Protein AF-0000000076746694 (afdb_homodimer)

Structure (mmCIF, N/CA/C/O backbone):
data_AF-0000000076746694-model_v1
#
loop_
_entity.id
_entity.type
_entity.pdbx_description
1 polymer 'MerR family transcriptional regulator'
#
loop_
_atom_site.group_PDB
_atom_site.id
_atom_site.type_symbol
_atom_site.label_atom_id
_atom_site.label_alt_id
_atom_site.label_comp_id
_atom_site.label_asym_id
_atom_site.label_entity_id
_atom_site.label_seq_id
_atom_site.pdbx_PDB_ins_code
_atom_site.Cartn_x
_atom_site.Cartn_y
_atom_site.Cartn_z
_atom_site.occupancy
_atom_site.B_iso_or_equiv
_atom_site.auth_seq_id
_atom_site.auth_comp_id
_atom_site.auth_asym_id
_atom_site.auth_atom_id
_atom_site.pdbx_PDB_model_num
ATOM 1 N N . MET A 1 1 ? -20.297 17.656 33.406 1 79 1 MET A N 1
ATOM 2 C CA . MET A 1 1 ? -19.766 18.172 32.156 1 79 1 MET A CA 1
ATOM 3 C C . MET A 1 1 ? -19.766 17.078 31.062 1 79 1 MET A C 1
ATOM 5 O O . MET A 1 1 ? -19.578 15.906 31.359 1 79 1 MET A O 1
ATOM 9 N N . LYS A 1 2 ? -20.109 17.453 29.844 1 90.75 2 LYS A N 1
ATOM 10 C CA . LYS A 1 2 ? -20.172 16.5 28.734 1 90.75 2 LYS A CA 1
ATOM 11 C C . LYS A 1 2 ? -18.812 15.898 28.469 1 90.75 2 LYS A C 1
ATOM 13 O O . LYS A 1 2 ? -17.797 16.594 28.5 1 90.75 2 LYS A O 1
ATOM 18 N N . LYS A 1 3 ? -18.703 14.523 28.484 1 94.5 3 LYS A N 1
ATOM 19 C CA . LYS A 1 3 ? -17.484 13.805 28.156 1 94.5 3 LYS A CA 1
ATOM 20 C C . LYS A 1 3 ? -17.578 13.156 26.781 1 94.5 3 LYS A C 1
ATOM 22 O O . LYS A 1 3 ? -18.656 12.781 26.328 1 94.5 3 LYS A O 1
ATOM 27 N N . TYR A 1 4 ? -16.484 13.148 26.125 1 95.38 4 TYR A N 1
ATOM 28 C CA . TYR A 1 4 ? -16.406 12.648 24.75 1 95.38 4 TYR A CA 1
ATOM 29 C C . TYR A 1 4 ? -15.438 11.484 24.641 1 95.38 4 TYR A C 1
ATOM 31 O O . TYR A 1 4 ? -14.367 11.5 25.25 1 95.38 4 TYR A O 1
ATOM 39 N N . ALA A 1 5 ? -15.859 10.492 23.875 1 93.94 5 ALA A N 1
ATOM 40 C CA . ALA A 1 5 ? -14.93 9.422 23.516 1 93.94 5 ALA A CA 1
ATOM 41 C C . ALA A 1 5 ? -13.93 9.891 22.469 1 93.94 5 ALA A C 1
ATOM 43 O O . ALA A 1 5 ? -14.133 10.922 21.828 1 93.94 5 ALA A O 1
ATOM 44 N N . ILE A 1 6 ? -12.852 9.148 22.297 1 92.56 6 ILE A N 1
ATOM 45 C CA . ILE A 1 6 ? -11.75 9.57 21.438 1 92.56 6 ILE A CA 1
ATOM 46 C C . ILE A 1 6 ? -12.242 9.711 20 1 92.56 6 ILE A C 1
ATOM 48 O O . ILE A 1 6 ? -11.797 10.602 19.281 1 92.56 6 ILE A O 1
ATOM 52 N N . ARG A 1 7 ? -13.133 8.922 19.578 1 88.38 7 ARG A N 1
ATOM 53 C CA . ARG A 1 7 ? -13.641 9 18.219 1 88.38 7 ARG A CA 1
ATOM 54 C C . ARG A 1 7 ? -14.438 10.281 18 1 88.38 7 ARG A C 1
ATOM 56 O O . ARG A 1 7 ? -14.344 10.906 16.938 1 88.38 7 ARG A O 1
ATOM 63 N N . GLU A 1 8 ? -15.172 10.602 19 1 89.88 8 GLU A N 1
ATOM 64 C CA . GLU A 1 8 ? -15.945 11.836 18.938 1 89.88 8 GLU A CA 1
ATOM 65 C C . GLU A 1 8 ? -15.023 13.055 18.891 1 89.88 8 GLU A C 1
ATOM 67 O O . GLU A 1 8 ? -15.258 13.992 18.125 1 89.88 8 GLU A O 1
ATOM 72 N N . ILE A 1 9 ? -14 13 19.703 1 92 9 ILE A N 1
ATOM 73 C CA . ILE A 1 9 ? -13.023 14.086 19.75 1 92 9 ILE A CA 1
ATOM 74 C C . ILE A 1 9 ? -12.344 14.227 18.391 1 92 9 ILE A C 1
ATOM 76 O O . ILE A 1 9 ? -12.102 15.344 17.922 1 92 9 ILE A O 1
ATOM 80 N N . SER A 1 10 ? -12.039 13.125 17.812 1 90.25 10 SER A N 1
ATOM 81 C CA . SER A 1 10 ? -11.398 13.109 16.5 1 90.25 10 SER A CA 1
ATOM 82 C C . SER A 1 10 ? -12.289 13.766 15.453 1 90.25 10 SER A C 1
ATOM 84 O O . SER A 1 10 ? -11.812 14.586 14.664 1 90.25 10 SER A O 1
ATOM 86 N N . GLU A 1 11 ? -13.508 13.469 15.484 1 84.06 11 GLU A N 1
ATOM 87 C CA . GLU A 1 11 ? -14.461 14.023 14.531 1 84.06 11 GLU A CA 1
ATOM 88 C C . GLU A 1 11 ? -14.625 15.531 14.727 1 84.06 11 GLU A C 1
ATOM 90 O O . GLU A 1 11 ? -14.727 16.281 13.758 1 84.06 11 GLU A O 1
ATOM 95 N N . LEU A 1 12 ? -14.555 15.938 15.945 1 87.88 12 LEU A N 1
ATOM 96 C CA . LEU A 1 12 ? -14.789 17.328 16.281 1 87.88 12 LEU A CA 1
ATOM 97 C C . LEU A 1 12 ? -13.57 18.188 15.961 1 87.88 12 LEU A C 1
ATOM 99 O O . LEU A 1 12 ? -13.703 19.344 15.57 1 87.88 12 LEU A O 1
ATOM 103 N N . THR A 1 13 ? -12.422 17.625 16.125 1 90.38 13 THR A N 1
ATOM 104 C CA . THR A 1 13 ? -11.203 18.422 16.047 1 90.38 13 THR A CA 1
ATOM 105 C C . THR A 1 13 ? -10.469 18.172 14.742 1 90.38 13 THR A C 1
ATOM 107 O O . THR A 1 13 ? -9.57 18.922 14.367 1 90.38 13 THR A O 1
ATOM 110 N N . GLY A 1 14 ? -10.719 17.031 14.125 1 85.75 14 GLY A N 1
ATOM 111 C CA . GLY A 1 14 ? -10.023 16.641 12.906 1 85.75 14 GLY A CA 1
ATOM 112 C C . GLY A 1 14 ? -8.695 15.961 13.172 1 85.75 14 GLY A C 1
ATOM 113 O O . GLY A 1 14 ? -7.953 15.648 12.234 1 85.75 14 GLY A O 1
ATOM 114 N N . VAL A 1 15 ? -8.414 15.766 14.461 1 91.12 15 VAL A N 1
ATOM 115 C CA . VAL A 1 15 ? -7.176 15.078 14.797 1 91.12 15 VAL A CA 1
ATOM 116 C C . VAL A 1 15 ? -7.449 13.594 15.008 1 91.12 15 VAL A C 1
ATOM 118 O O . VAL A 1 15 ? -8.336 13.219 15.781 1 91.12 15 VAL A O 1
ATOM 121 N N . LYS A 1 16 ? -6.707 12.766 14.398 1 88.56 16 LYS A N 1
ATOM 122 C CA . LYS A 1 16 ? -6.945 11.328 14.438 1 88.56 16 LYS A CA 1
ATOM 123 C C . LYS A 1 16 ? -6.66 10.75 15.82 1 88.56 16 LYS A C 1
ATOM 125 O O . LYS A 1 16 ? -5.785 11.25 16.531 1 88.56 16 LYS A O 1
ATOM 130 N N . PRO A 1 17 ? -7.32 9.648 16.094 1 89.81 17 PRO A N 1
ATOM 131 C CA . PRO A 1 17 ? -7.113 9.023 17.406 1 89.81 17 PRO A CA 1
ATOM 132 C C . PRO A 1 17 ? -5.652 8.641 17.656 1 89.81 17 PRO A C 1
ATOM 134 O O . PRO A 1 17 ? -5.137 8.859 18.75 1 89.81 17 PRO A O 1
ATOM 137 N N . VAL A 1 18 ? -5.047 8.148 16.609 1 89.25 18 VAL A N 1
ATOM 138 C CA . VAL A 1 18 ? -3.662 7.715 16.766 1 89.25 18 VAL A CA 1
ATOM 139 C C . VAL A 1 18 ? -2.787 8.906 17.141 1 89.25 18 VAL A C 1
ATOM 141 O O . VAL A 1 18 ? -1.875 8.781 17.969 1 89.25 18 VAL A O 1
ATOM 144 N N . THR A 1 19 ? -3.018 10.016 16.594 1 93.56 19 THR A N 1
ATOM 145 C CA . THR A 1 19 ? -2.26 11.227 16.891 1 93.56 19 THR A CA 1
ATOM 146 C C . THR A 1 19 ? -2.541 11.703 18.312 1 93.56 19 THR A C 1
ATOM 148 O O . THR A 1 19 ? -1.619 12.07 19.031 1 93.56 19 THR A O 1
ATOM 151 N N . LEU A 1 20 ? -3.812 11.703 18.719 1 94.56 20 LEU A N 1
ATOM 152 C CA . LEU A 1 20 ? -4.188 12.086 20.078 1 94.56 20 LEU A CA 1
ATOM 153 C C . LEU A 1 20 ? -3.502 11.195 21.109 1 94.56 20 LEU A C 1
ATOM 155 O O . LEU A 1 20 ? -3.021 11.68 22.125 1 94.56 20 LEU A O 1
ATOM 159 N N . ARG A 1 21 ? -3.416 9.961 20.781 1 92.94 21 ARG A N 1
ATOM 160 C CA . ARG A 1 21 ? -2.744 9.016 21.672 1 92.94 21 ARG A CA 1
ATOM 161 C C . ARG A 1 21 ? -1.244 9.289 21.719 1 92.94 21 ARG A C 1
ATOM 163 O O . ARG A 1 21 ? -0.633 9.211 22.797 1 92.94 21 ARG A O 1
ATOM 170 N N . ALA A 1 22 ? -0.737 9.617 20.578 1 92.81 22 ALA A N 1
ATOM 171 C CA . ALA A 1 22 ? 0.689 9.93 20.547 1 92.81 22 ALA A CA 1
ATOM 172 C C . ALA A 1 22 ? 1.004 11.188 21.344 1 92.81 22 ALA A C 1
ATOM 174 O O . ALA A 1 22 ? 2.01 11.242 22.062 1 92.81 22 ALA A O 1
ATOM 175 N N . TRP A 1 23 ? 0.144 12.164 21.234 1 95.44 23 TRP A N 1
ATOM 176 C CA . TRP A 1 23 ? 0.343 13.406 21.969 1 95.44 23 TRP A CA 1
ATOM 177 C C . TRP A 1 23 ? 0.344 13.156 23.469 1 95.44 23 TRP A C 1
ATOM 179 O O . TRP A 1 23 ? 1.138 13.75 24.203 1 95.44 23 TRP A O 1
ATOM 189 N N . GLN A 1 24 ? -0.529 12.281 23.875 1 94.06 24 GLN A N 1
ATOM 190 C CA . GLN A 1 24 ? -0.564 11.906 25.281 1 94.06 24 GLN A CA 1
ATOM 191 C C . GLN A 1 24 ? 0.679 11.109 25.672 1 94.06 24 GLN A C 1
ATOM 193 O O . GLN A 1 24 ? 1.379 11.469 26.625 1 94.06 24 GLN A O 1
ATOM 198 N N . ARG A 1 25 ? 1.051 10.109 24.938 1 92.81 25 ARG A N 1
ATOM 199 C CA . ARG A 1 25 ? 2.062 9.117 25.297 1 92.81 25 ARG A CA 1
ATOM 200 C C . ARG A 1 25 ? 3.465 9.711 25.203 1 92.81 25 ARG A C 1
ATOM 202 O O . ARG A 1 25 ? 4.297 9.5 26.078 1 92.81 25 ARG A O 1
ATOM 209 N N . ARG A 1 26 ? 3.682 10.438 24.203 1 92.06 26 ARG A N 1
ATOM 210 C CA . ARG A 1 26 ? 5.055 10.828 23.891 1 92.06 26 ARG A CA 1
ATOM 211 C C . ARG A 1 26 ? 5.363 12.219 24.438 1 92.06 26 ARG A C 1
ATOM 213 O O . ARG A 1 26 ? 6.512 12.516 24.781 1 92.06 26 ARG A O 1
ATOM 220 N N . TYR A 1 27 ? 4.301 13.07 24.594 1 93.12 27 TYR A N 1
ATOM 221 C CA . TYR A 1 27 ? 4.59 14.461 24.891 1 93.12 27 TYR A CA 1
ATOM 222 C C . TYR A 1 27 ? 3.83 14.922 26.125 1 93.12 27 TYR A C 1
ATOM 224 O O . TYR A 1 27 ? 3.967 16.078 26.562 1 93.12 27 TYR A O 1
ATOM 232 N N . ASN A 1 28 ? 2.959 14.109 26.656 1 92.31 28 ASN A N 1
ATOM 233 C CA . ASN A 1 28 ? 2.139 14.461 27.812 1 92.31 28 ASN A CA 1
ATOM 234 C C . ASN A 1 28 ? 1.337 15.734 27.562 1 92.31 28 ASN A C 1
ATOM 236 O O . ASN A 1 28 ? 1.236 16.594 28.438 1 92.31 28 ASN A O 1
ATOM 240 N N . LEU A 1 29 ? 0.852 15.945 26.453 1 92.5 29 LEU A N 1
ATOM 241 C CA . LEU A 1 29 ? 0.17 17.172 26.062 1 92.5 29 LEU A CA 1
ATOM 242 C C . LEU A 1 29 ? -1.321 17.094 26.375 1 92.5 29 LEU A C 1
ATOM 244 O O . LEU A 1 29 ? -1.945 18.094 26.719 1 92.5 29 LEU A O 1
ATOM 248 N N . ILE A 1 30 ? -1.992 15.93 26.141 1 91.19 30 ILE A N 1
ATOM 249 C CA . ILE A 1 30 ? -3.422 15.719 26.328 1 91.19 30 ILE A CA 1
ATOM 250 C C . ILE A 1 30 ? -3.648 14.508 27.234 1 91.19 30 ILE A C 1
ATOM 252 O O . ILE A 1 30 ? -3.443 13.367 26.812 1 91.19 30 ILE A O 1
ATOM 256 N N . GLU A 1 31 ? -4.051 14.836 28.469 1 92.31 31 GLU A N 1
ATOM 257 C CA . GLU A 1 31 ? -4.254 13.75 29.422 1 92.31 31 GLU A CA 1
ATOM 258 C C . GLU A 1 31 ? -5.738 13.547 29.719 1 92.31 31 GLU A C 1
ATOM 260 O O . GLU A 1 31 ? -6.285 14.164 30.625 1 92.31 31 GLU A O 1
ATOM 265 N N . PRO A 1 32 ? -6.32 12.688 28.922 1 94.19 32 PRO A N 1
ATOM 266 C CA . PRO A 1 32 ? -7.754 12.461 29.125 1 94.19 32 PRO A CA 1
ATOM 267 C C . PRO A 1 32 ? -8.062 11.719 30.422 1 94.19 32 PRO A C 1
ATOM 269 O O . PRO A 1 32 ? -7.156 11.172 31.062 1 94.19 32 PRO A O 1
ATOM 272 N N . GLU A 1 33 ? -9.273 11.82 30.844 1 93.69 33 GLU A N 1
ATOM 273 C CA . GLU A 1 33 ? -9.773 10.977 31.938 1 93.69 33 GLU A CA 1
ATOM 274 C C . GLU A 1 33 ? -9.969 9.539 31.469 1 93.69 33 GLU A C 1
ATOM 276 O O . GLU A 1 33 ? -9.836 9.234 30.281 1 93.69 33 GLU A O 1
ATOM 281 N N . ARG A 1 34 ? -10.117 8.633 32.438 1 93.88 34 ARG A N 1
ATOM 282 C CA . ARG A 1 34 ? -10.336 7.238 32.062 1 93.88 34 ARG A CA 1
ATOM 283 C C . ARG A 1 34 ? -11.578 6.688 32.75 1 93.88 34 ARG A C 1
ATOM 285 O O . ARG A 1 34 ? -11.859 7.023 33.906 1 93.88 34 ARG A O 1
ATOM 292 N N . THR A 1 35 ? -12.289 5.891 32.062 1 93.69 35 THR A N 1
ATOM 293 C CA . THR A 1 35 ? -13.367 5.137 32.688 1 93.69 35 THR A CA 1
ATOM 294 C C . THR A 1 35 ? -12.812 4.016 33.562 1 93.69 35 THR A C 1
ATOM 296 O O . THR A 1 35 ? -11.609 3.777 33.594 1 93.69 35 THR A O 1
ATOM 299 N N . GLU A 1 36 ? -13.766 3.33 34.25 1 92.75 36 GLU A N 1
ATOM 300 C CA . GLU A 1 36 ? -13.367 2.195 35.094 1 92.75 36 GLU A CA 1
ATOM 301 C C . GLU A 1 36 ? -12.742 1.089 34.25 1 92.75 36 GLU A C 1
ATOM 303 O O . GLU A 1 36 ? -11.844 0.382 34.688 1 92.75 36 GLU A O 1
ATOM 308 N N . LYS A 1 37 ? -13.141 0.98 33 1 93.88 37 LYS A N 1
ATOM 309 C CA . LYS A 1 37 ? -12.656 -0.068 32.094 1 93.88 37 LYS A CA 1
ATOM 310 C C . LYS A 1 37 ? -11.414 0.383 31.344 1 93.88 37 LYS A C 1
ATOM 312 O O . LYS A 1 37 ? -10.891 -0.353 30.516 1 93.88 37 LYS A O 1
ATOM 317 N N . GLY A 1 38 ? -11.039 1.677 31.609 1 93 38 GLY A N 1
ATOM 318 C CA . GLY A 1 38 ? -9.781 2.137 31.047 1 93 38 GLY A CA 1
ATOM 319 C C . GLY A 1 38 ? -9.953 2.936 29.766 1 93 38 GLY A C 1
ATOM 320 O O . GLY A 1 38 ? -8.969 3.311 29.125 1 93 38 GLY A O 1
ATOM 321 N N . HIS A 1 39 ? -11.188 3.213 29.359 1 93.44 39 HIS A N 1
ATOM 322 C CA . HIS A 1 39 ? -11.43 3.977 28.141 1 93.44 39 HIS A CA 1
ATOM 323 C C . HIS A 1 39 ? -11.156 5.461 28.359 1 93.44 39 HIS A C 1
ATOM 325 O O . HIS A 1 39 ? -11.539 6.02 29.391 1 93.44 39 HIS A O 1
ATOM 331 N N . ARG A 1 40 ? -10.477 6.102 27.391 1 93.75 40 ARG A N 1
ATOM 332 C CA . ARG A 1 40 ? -10.188 7.527 27.469 1 93.75 40 ARG A CA 1
ATOM 333 C C . ARG A 1 40 ? -11.461 8.359 27.328 1 93.75 40 ARG A C 1
ATOM 335 O O . ARG A 1 40 ? -12.32 8.039 26.516 1 93.75 40 ARG A O 1
ATOM 342 N N . LEU A 1 41 ? -11.602 9.383 28.188 1 96.06 41 LEU A N 1
ATOM 343 C CA . LEU A 1 41 ? -12.695 10.352 28.141 1 96.06 41 LEU A CA 1
ATOM 344 C C . LEU A 1 41 ? -12.148 11.773 28.094 1 96.06 41 LEU A C 1
ATOM 346 O O . LEU A 1 41 ? -11.297 12.141 28.906 1 96.06 41 LEU A O 1
ATOM 350 N N . TYR A 1 42 ? -12.75 12.547 27.141 1 96.25 42 TYR A N 1
ATOM 351 C CA . TYR A 1 42 ? -12.289 13.914 26.938 1 96.25 42 TYR A CA 1
ATOM 352 C C . TYR A 1 42 ? -13.375 14.914 27.312 1 96.25 42 TYR A C 1
ATOM 354 O O . TYR A 1 42 ? -14.57 14.609 27.234 1 96.25 42 TYR A O 1
ATOM 362 N N . THR A 1 43 ? -12.914 16.094 27.688 1 95.75 43 THR A N 1
ATOM 363 C CA . THR A 1 43 ? -13.82 17.172 28.047 1 95.75 43 THR A CA 1
ATOM 364 C C . THR A 1 43 ? -13.656 18.359 27.109 1 95.75 43 THR A C 1
ATOM 366 O O . THR A 1 43 ? -12.797 18.344 26.219 1 95.75 43 THR A O 1
ATOM 369 N N . GLN A 1 44 ? -14.5 19.312 27.344 1 95.31 44 GLN A N 1
ATOM 370 C CA . GLN A 1 44 ? -14.414 20.547 26.547 1 95.31 44 GLN A CA 1
ATOM 371 C C . GLN A 1 44 ? -13.039 21.188 26.703 1 95.31 44 GLN A C 1
ATOM 373 O O . GLN A 1 44 ? -12.516 21.781 25.766 1 95.31 44 GLN A O 1
ATOM 378 N N . LYS A 1 45 ? -12.508 21.078 27.812 1 94.31 45 LYS A N 1
ATOM 379 C CA . LYS A 1 45 ? -11.18 21.641 28.047 1 94.31 45 LYS A CA 1
ATOM 380 C C . LYS A 1 45 ? -10.148 20.984 27.125 1 94.31 45 LYS A C 1
ATOM 382 O O . LYS A 1 45 ? -9.242 21.672 26.625 1 94.31 45 LYS A O 1
ATOM 387 N N . HIS A 1 46 ? -10.289 19.719 26.953 1 95.5 46 HIS A N 1
ATOM 388 C CA . HIS A 1 46 ? -9.383 19 26.062 1 95.5 46 HIS A CA 1
ATOM 389 C C . HIS A 1 46 ? -9.547 19.484 24.625 1 95.5 46 HIS A C 1
ATOM 391 O O . HIS A 1 46 ? -8.562 19.594 23.891 1 95.5 46 HIS A O 1
ATOM 397 N N . ILE A 1 47 ? -10.766 19.719 24.203 1 95.19 47 ILE A N 1
ATOM 398 C CA . ILE A 1 47 ? -11.031 20.203 22.859 1 95.19 47 ILE A CA 1
ATOM 399 C C . ILE A 1 47 ? -10.328 21.547 22.641 1 95.19 47 ILE A C 1
ATOM 401 O O . ILE A 1 47 ? -9.68 21.75 21.609 1 95.19 47 ILE A O 1
ATOM 405 N N . ASP A 1 48 ? -10.445 22.375 23.625 1 94.25 48 ASP A N 1
ATOM 406 C CA . ASP A 1 48 ? -9.797 23.672 23.531 1 94.25 48 ASP A CA 1
ATOM 407 C C . ASP A 1 48 ? -8.281 23.531 23.453 1 94.25 48 ASP A C 1
ATOM 409 O O . ASP A 1 48 ? -7.629 24.234 22.672 1 94.25 48 ASP A O 1
ATOM 413 N N . LEU A 1 49 ? -7.828 22.656 24.25 1 94.44 49 LEU A N 1
ATOM 414 C CA . LEU A 1 49 ? -6.391 22.406 24.25 1 94.44 49 LEU A CA 1
ATOM 415 C C . LEU A 1 49 ? -5.93 21.891 22.891 1 94.44 49 LEU A C 1
ATOM 417 O O . LEU A 1 49 ? -4.902 22.328 22.375 1 94.44 49 LEU A O 1
ATOM 421 N N . ILE A 1 50 ? -6.66 20.969 22.312 1 95.12 50 ILE A N 1
ATOM 422 C CA . ILE A 1 50 ? -6.344 20.391 21.016 1 95.12 50 ILE A CA 1
ATOM 423 C C . ILE A 1 50 ? -6.316 21.5 19.953 1 95.12 50 ILE A C 1
ATOM 425 O O . ILE A 1 50 ? -5.418 21.547 19.109 1 95.12 50 ILE A O 1
ATOM 429 N N . ASN A 1 51 ? -7.207 22.359 20.078 1 93.62 51 ASN A N 1
ATOM 430 C CA . ASN A 1 51 ? -7.25 23.484 19.141 1 93.62 51 ASN A CA 1
ATOM 431 C C . ASN A 1 51 ? -6.031 24.391 19.297 1 93.62 51 ASN A C 1
ATOM 433 O O . ASN A 1 51 ? -5.473 24.859 18.312 1 93.62 51 ASN A O 1
ATOM 437 N N . ASP A 1 52 ? -5.672 24.609 20.531 1 93.06 52 ASP A N 1
ATOM 438 C CA . ASP A 1 52 ? -4.473 25.406 20.797 1 93.06 52 ASP A CA 1
ATOM 439 C C . ASP A 1 52 ? -3.236 24.734 20.203 1 93.06 52 ASP A C 1
ATOM 441 O O . ASP A 1 52 ? -2.408 25.406 19.562 1 93.06 52 ASP A O 1
ATOM 445 N N . ILE A 1 53 ? -3.141 23.484 20.438 1 94.12 53 ILE A N 1
ATOM 446 C CA . ILE A 1 53 ? -2.014 22.719 19.906 1 94.12 53 ILE A CA 1
ATOM 447 C C . ILE A 1 53 ? -1.965 22.859 18.391 1 94.12 53 ILE A C 1
ATOM 449 O O . ILE A 1 53 ? -0.911 23.141 17.812 1 94.12 53 ILE A O 1
ATOM 453 N N . GLN A 1 54 ? -3.1 22.688 17.719 1 91.81 54 GLN A N 1
ATOM 454 C CA . GLN A 1 54 ? -3.182 22.797 16.266 1 91.81 54 GLN A CA 1
ATOM 455 C C . GLN A 1 54 ? -2.768 24.188 15.789 1 91.81 54 GLN A C 1
ATOM 457 O O . GLN A 1 54 ? -2.172 24.328 14.719 1 91.81 54 GLN A O 1
ATOM 462 N N . GLY A 1 55 ? -3.121 25.156 16.562 1 88.88 55 GLY A N 1
ATOM 463 C CA . GLY A 1 55 ? -2.691 26.5 16.25 1 88.88 55 GLY A CA 1
ATOM 464 C C . GLY A 1 55 ? -1.182 26.656 16.203 1 88.88 55 GLY A C 1
ATOM 465 O O . GLY A 1 55 ? -0.64 27.266 15.273 1 88.88 55 GLY A O 1
ATOM 466 N N . TRP A 1 56 ? -0.549 26.109 17.172 1 89.12 56 TRP A N 1
ATOM 467 C CA . TRP A 1 56 ? 0.908 26.156 17.219 1 89.12 56 TRP A CA 1
ATOM 468 C C . TRP A 1 56 ? 1.519 25.359 16.062 1 89.12 56 TRP A C 1
ATOM 470 O O . TRP A 1 56 ? 2.455 25.828 15.406 1 89.12 56 TRP A O 1
ATOM 480 N N . LEU A 1 57 ? 0.959 24.219 15.859 1 90 57 LEU A N 1
ATOM 481 C CA . LEU A 1 57 ? 1.452 23.375 14.766 1 90 57 LEU A CA 1
ATOM 482 C C . LEU A 1 57 ? 1.3 24.094 13.43 1 90 57 LEU A C 1
ATOM 484 O O . LEU A 1 57 ? 2.188 24.016 12.578 1 90 57 LEU A O 1
ATOM 488 N N . GLY A 1 58 ? 0.199 24.75 13.281 1 85.31 58 GLY A N 1
ATOM 489 C CA . GLY A 1 58 ? -0.065 25.484 12.055 1 85.31 58 GLY A CA 1
ATOM 490 C C . GLY A 1 58 ? 0.963 26.578 11.781 1 85.31 58 GLY A C 1
ATOM 491 O O . GLY A 1 58 ? 1.18 26.953 10.625 1 85.31 58 GLY A O 1
ATOM 492 N N . LYS A 1 59 ? 1.626 26.953 12.82 1 82.19 59 LYS A N 1
ATOM 493 C CA . LYS A 1 59 ? 2.646 27.984 12.703 1 82.19 59 LYS A CA 1
ATOM 494 C C . LYS A 1 59 ? 4.027 27.375 12.492 1 82.19 59 LYS A C 1
ATOM 496 O O . LYS A 1 59 ? 5.035 28.094 12.5 1 82.19 59 LYS A O 1
ATOM 501 N N . GLY A 1 60 ? 3.992 26.094 12.469 1 81 60 GLY A N 1
ATOM 502 C CA . GLY A 1 60 ? 5.242 25.422 12.164 1 81 60 GLY A CA 1
ATOM 503 C C . GLY A 1 60 ? 6 24.969 13.398 1 81 60 GLY A C 1
ATOM 504 O O . GLY A 1 60 ? 7.164 24.562 13.312 1 81 60 GLY A O 1
ATOM 505 N N . VAL A 1 61 ? 5.387 25.109 14.477 1 85.94 61 VAL A N 1
ATOM 506 C CA . VAL A 1 61 ? 6.027 24.672 15.711 1 85.94 61 VAL A CA 1
ATOM 507 C C . VAL A 1 61 ? 6 23.141 15.797 1 85.94 61 VAL A C 1
ATOM 509 O O . VAL A 1 61 ? 4.969 22.516 15.547 1 85.94 61 VAL A O 1
ATOM 512 N N . SER A 1 62 ? 7.133 22.594 16.078 1 88.06 62 SER A N 1
ATOM 513 C CA . SER A 1 62 ? 7.203 21.141 16.266 1 88.06 62 SER A CA 1
ATOM 514 C C . SER A 1 62 ? 6.426 20.703 17.5 1 88.06 62 SER A C 1
ATOM 516 O O . SER A 1 62 ? 6.371 21.438 18.5 1 88.06 62 SER A O 1
ATOM 518 N N . ILE A 1 63 ? 5.859 19.562 17.422 1 91.75 63 ILE A N 1
ATOM 519 C CA . ILE A 1 63 ? 4.996 19.047 18.469 1 91.75 63 ILE A CA 1
ATOM 520 C C . ILE A 1 63 ? 5.766 19 19.797 1 91.75 63 ILE A C 1
ATOM 522 O O . ILE A 1 63 ? 5.199 19.25 20.859 1 91.75 63 ILE A O 1
ATOM 526 N N . GLY A 1 64 ? 7.016 18.781 19.781 1 89.81 64 GLY A N 1
ATOM 527 C CA . GLY A 1 64 ? 7.832 18.672 20.969 1 89.81 64 GLY A CA 1
ATOM 528 C C . GLY A 1 64 ? 8.008 20 21.688 1 89.81 64 GLY A C 1
ATOM 529 O O . GLY A 1 64 ? 8.312 20.031 22.891 1 89.81 64 GLY A O 1
ATOM 530 N N . LYS A 1 65 ? 7.812 21 21.016 1 88.94 65 LYS A N 1
ATOM 531 C CA . LYS A 1 65 ? 8.016 22.344 21.562 1 88.94 65 LYS A CA 1
ATOM 532 C C . LYS A 1 65 ? 6.691 22.938 22.047 1 88.94 65 LYS A C 1
ATOM 534 O O . LYS A 1 65 ? 6.68 23.969 22.719 1 88.94 65 LYS A O 1
ATOM 539 N N . VAL A 1 66 ? 5.586 22.312 21.688 1 91.25 66 VAL A N 1
ATOM 540 C CA . VAL A 1 66 ? 4.266 22.891 21.906 1 91.25 66 VAL A CA 1
ATOM 541 C C . VAL A 1 66 ? 3.967 22.922 23.406 1 91.25 66 VAL A C 1
ATOM 543 O O . VAL A 1 66 ? 3.398 23.891 23.922 1 91.25 66 VAL A O 1
ATOM 546 N N . LYS A 1 67 ? 4.336 21.906 24.078 1 90.69 67 LYS A N 1
ATOM 547 C CA . LYS A 1 67 ? 4.039 21.828 25.516 1 90.69 67 LYS A CA 1
ATOM 548 C C . LYS A 1 67 ? 4.609 23.031 26.25 1 90.69 67 LYS A C 1
ATOM 550 O O . LYS A 1 67 ? 3.906 23.672 27.047 1 90.69 67 LYS A O 1
ATOM 555 N N . ALA A 1 68 ? 5.836 23.312 26.031 1 90.44 68 ALA A N 1
ATOM 556 C CA . ALA A 1 68 ? 6.508 24.438 26.688 1 90.44 68 ALA A CA 1
ATOM 557 C C . ALA A 1 68 ? 5.824 25.75 26.359 1 90.44 68 ALA A C 1
ATOM 559 O O . ALA A 1 68 ? 5.711 26.641 27.219 1 90.44 68 ALA A O 1
ATOM 560 N N . LEU A 1 69 ? 5.395 25.875 25.172 1 88.69 69 LEU A N 1
ATOM 561 C CA . LEU A 1 69 ? 4.738 27.094 24.734 1 88.69 69 LEU A CA 1
ATOM 562 C C . LEU A 1 69 ? 3.375 27.25 25.406 1 88.69 69 LEU A C 1
ATOM 564 O O . LEU A 1 69 ? 2.992 28.359 25.797 1 88.69 69 LEU A O 1
ATOM 568 N N . LEU A 1 70 ? 2.672 26.172 25.531 1 89.19 70 LEU A N 1
ATOM 569 C CA . LEU A 1 70 ? 1.377 26.203 26.203 1 89.19 70 LEU A CA 1
ATOM 570 C C . LEU A 1 70 ? 1.528 26.578 27.672 1 89.19 70 LEU A C 1
ATOM 572 O O . LEU A 1 70 ? 0.726 27.359 28.203 1 89.19 70 LEU A O 1
ATOM 576 N N . GLU A 1 71 ? 2.541 26.094 28.297 1 88.88 71 GLU A N 1
ATOM 577 C CA . GLU A 1 71 ? 2.789 26.344 29.719 1 88.88 71 GLU A CA 1
ATOM 578 C C . GLU A 1 71 ? 3.242 27.781 29.938 1 88.88 71 GLU A C 1
ATOM 580 O O . GLU A 1 71 ? 3.076 28.328 31.047 1 88.88 71 GLU A O 1
ATOM 585 N N . SER A 1 72 ? 3.805 28.359 28.984 1 87.19 72 SER A N 1
ATOM 586 C CA . SER A 1 72 ? 4.277 29.734 29.109 1 87.19 72 SER A CA 1
ATOM 587 C C . SER A 1 72 ? 3.121 30.719 29 1 87.19 72 SER A C 1
ATOM 589 O O . SER A 1 72 ? 3.291 31.906 29.281 1 87.19 72 SER A O 1
ATOM 591 N N . GLY A 1 73 ? 1.973 30.297 28.703 1 78.38 73 GLY A N 1
ATOM 592 C CA . GLY A 1 73 ? 0.805 31.156 28.609 1 78.38 73 GLY A CA 1
ATOM 593 C C . GLY A 1 73 ? 0.726 31.922 27.297 1 78.38 73 GLY A C 1
ATOM 594 O O . GLY A 1 73 ? -0.161 32.75 27.109 1 78.38 73 GLY A O 1
ATOM 595 N N . LYS A 1 74 ? 1.631 31.703 26.438 1 72 74 LYS A N 1
ATOM 596 C CA . LYS A 1 74 ? 1.619 32.375 25.125 1 72 74 LYS A CA 1
ATOM 597 C C . LYS A 1 74 ? 0.529 31.781 24.234 1 72 74 LYS A C 1
ATOM 599 O O . LYS A 1 74 ? 0.271 30.578 24.266 1 72 74 LYS A O 1
ATOM 604 N N . GLN A 1 75 ? -0.182 32.719 23.562 1 69.88 75 GLN A N 1
ATOM 605 C CA . GLN A 1 75 ? -1.208 32.25 22.641 1 69.88 75 GLN A CA 1
ATOM 606 C C . GLN A 1 75 ? -0.666 32.188 21.203 1 69.88 75 GLN A C 1
ATOM 608 O O . GLN A 1 75 ? 0.141 33.031 20.797 1 69.88 75 GLN A O 1
ATOM 613 N N . ALA A 1 76 ? -0.93 31.109 20.531 1 63.75 76 ALA A N 1
ATOM 614 C CA . ALA A 1 76 ? -0.459 30.891 19.172 1 63.75 76 ALA A CA 1
ATOM 615 C C . ALA A 1 76 ? -0.78 32.094 18.281 1 63.75 76 ALA A C 1
ATOM 617 O O . ALA A 1 76 ? -0.021 32.406 17.359 1 63.75 76 ALA A O 1
ATOM 618 N N . GLU A 1 77 ? -1.912 32.781 18.438 1 60.03 77 GLU A N 1
ATOM 619 C CA . GLU A 1 77 ? -2.301 33.906 17.578 1 60.03 77 GLU A CA 1
ATOM 620 C C . GLU A 1 77 ? -1.318 35.062 17.719 1 60.03 77 GLU A C 1
ATOM 622 O O . GLU A 1 77 ? -1.145 35.875 16.781 1 60.03 77 GLU A O 1
ATOM 627 N N . SER A 1 78 ? -0.715 35.219 18.859 1 53.94 78 SER A N 1
ATOM 628 C CA . SER A 1 78 ? 0.067 36.406 19.125 1 53.94 78 SER A CA 1
ATOM 629 C C . SER A 1 78 ? 1.429 36.344 18.453 1 53.94 78 SER A C 1
ATOM 631 O O . SER A 1 78 ? 1.974 37.375 18.047 1 53.94 78 SER A O 1
ATOM 633 N N . GLU A 1 79 ? 2.162 35.438 18.562 1 52.59 79 GLU A N 1
ATOM 634 C CA . GLU A 1 79 ? 3.545 35.438 18.094 1 52.59 79 GLU A CA 1
ATOM 635 C C . GLU A 1 79 ? 3.648 34.906 16.672 1 52.59 79 GLU A C 1
ATOM 637 O O . GLU A 1 79 ? 3.6 33.688 16.469 1 52.59 79 GLU A O 1
ATOM 642 N N . VAL A 1 80 ? 3.127 35.719 15.773 1 47.38 80 VAL A N 1
ATOM 643 C CA . VAL A 1 80 ? 2.973 35.5 14.336 1 47.38 80 VAL A CA 1
ATOM 644 C C . VAL A 1 80 ? 4.34 35.25 13.703 1 47.38 80 VAL A C 1
ATOM 646 O O . VAL A 1 80 ? 4.504 35.406 12.492 1 47.38 80 VAL A O 1
ATOM 649 N N . SER A 1 81 ? 5.402 35.375 14.32 1 48.03 81 SER A N 1
ATOM 650 C CA . SER A 1 81 ? 6.41 35.375 13.266 1 48.03 81 SER A CA 1
ATOM 651 C C . SER A 1 81 ? 6.223 34.188 12.336 1 48.03 81 SER A C 1
ATOM 653 O O . SER A 1 81 ? 6.191 33.031 12.789 1 48.03 81 SER A O 1
ATOM 655 N N . ALA A 1 82 ? 5.379 34.312 11.312 1 46.31 82 ALA A N 1
ATOM 656 C CA . ALA A 1 82 ? 5.07 33.5 10.148 1 46.31 82 ALA A CA 1
ATOM 657 C C . ALA A 1 82 ? 6.316 32.781 9.648 1 46.31 82 ALA A C 1
ATOM 659 O O . ALA A 1 82 ? 6.773 33 8.531 1 46.31 82 ALA A O 1
ATOM 660 N N . ASN A 1 83 ? 7.363 32.906 10.234 1 48.44 83 ASN A N 1
ATOM 661 C CA . ASN A 1 83 ? 8.367 32.156 9.492 1 48.44 83 ASN A CA 1
ATOM 662 C C . ASN A 1 83 ? 7.875 30.766 9.117 1 48.44 83 ASN A C 1
ATOM 664 O O . ASN A 1 83 ? 7.555 29.953 9.992 1 48.44 83 ASN A O 1
ATOM 668 N N . MET A 1 84 ? 7.051 30.688 8.156 1 54.59 84 MET A N 1
ATOM 669 C CA . MET A 1 84 ? 6.418 29.578 7.453 1 54.59 84 MET A CA 1
ATOM 670 C C . MET A 1 84 ? 7.285 28.328 7.516 1 54.59 84 MET A C 1
ATOM 672 O O . MET A 1 84 ? 8.094 28.078 6.617 1 54.59 84 MET A O 1
ATOM 676 N N . ALA A 1 85 ? 7.707 27.797 8.734 1 70.75 85 ALA A N 1
ATOM 677 C CA . ALA A 1 85 ? 8.742 26.812 9.086 1 70.75 85 ALA A CA 1
ATOM 678 C C . ALA A 1 85 ? 8.273 25.391 8.789 1 70.75 85 ALA A C 1
ATOM 680 O O . ALA A 1 85 ? 7.07 25.109 8.781 1 70.75 85 ALA A O 1
ATOM 681 N N . HIS A 1 86 ? 8.852 24.844 7.832 1 86.69 86 HIS A N 1
ATOM 682 C CA . HIS A 1 86 ? 8.711 23.406 7.656 1 86.69 86 HIS A CA 1
ATOM 683 C C . HIS A 1 86 ? 9.109 22.656 8.922 1 86.69 86 HIS A C 1
ATOM 685 O O . HIS A 1 86 ? 9.82 23.203 9.773 1 86.69 86 HIS A O 1
ATOM 691 N N . LEU A 1 87 ? 8.508 21.531 9.109 1 90.94 87 LEU A N 1
ATOM 692 C CA . LEU A 1 87 ? 8.797 20.688 10.266 1 90.94 87 LEU A CA 1
ATOM 693 C C . LEU A 1 87 ? 10.297 20.406 10.367 1 90.94 87 LEU A C 1
ATOM 695 O O . LEU A 1 87 ? 10.984 20.312 9.352 1 90.94 87 LEU A O 1
ATOM 699 N N . ASP A 1 88 ? 10.766 20.203 11.562 1 90.44 88 ASP A N 1
ATOM 700 C CA . ASP A 1 88 ? 12.164 19.891 11.82 1 90.44 88 ASP A CA 1
ATOM 701 C C . ASP A 1 88 ? 12.562 18.562 11.164 1 90.44 88 ASP A C 1
ATOM 703 O O . ASP A 1 88 ? 13.75 18.297 10.969 1 90.44 88 ASP A O 1
ATOM 707 N N . ASP A 1 89 ? 11.594 17.812 10.781 1 93.5 89 ASP A N 1
ATOM 708 C CA . ASP A 1 89 ? 11.82 16.484 10.219 1 93.5 89 ASP A CA 1
ATOM 709 C C . ASP A 1 89 ? 12.234 16.578 8.75 1 93.5 89 ASP A C 1
ATOM 711 O O . ASP A 1 89 ? 12.734 15.602 8.18 1 93.5 89 ASP A O 1
ATOM 715 N N . VAL A 1 90 ? 12.086 17.719 8.109 1 96 90 VAL A N 1
ATOM 716 C CA . VAL A 1 90 ? 12.305 17.875 6.676 1 96 90 VAL A CA 1
ATOM 717 C C . VAL A 1 90 ? 13.773 17.625 6.344 1 96 90 VAL A C 1
ATOM 719 O O . VAL A 1 90 ? 14.086 16.797 5.484 1 96 90 VAL A O 1
ATOM 722 N N . GLU A 1 91 ? 14.656 18.219 7.082 1 96.5 91 GLU A N 1
ATOM 723 C CA . GLU A 1 91 ? 16.078 18.094 6.773 1 96.5 91 GLU A CA 1
ATOM 724 C C . GLU A 1 91 ? 16.562 16.656 7.004 1 96.5 91 GLU A C 1
ATOM 726 O O . GLU A 1 91 ? 17.25 16.094 6.156 1 96.5 91 GLU A O 1
ATOM 731 N N . PRO A 1 92 ? 16.188 16.094 8.117 1 97.12 92 PRO A N 1
ATOM 732 C CA . PRO A 1 92 ? 16.594 14.703 8.328 1 97.12 92 PRO A CA 1
ATOM 733 C C . PRO A 1 92 ? 16.078 13.758 7.242 1 97.12 92 PRO A C 1
ATOM 735 O O . PRO A 1 92 ? 16.797 12.844 6.82 1 97.12 92 PRO A O 1
ATOM 738 N N . VAL A 1 93 ? 14.859 13.922 6.785 1 98.19 93 VAL A N 1
ATOM 739 C CA . VAL A 1 93 ? 14.32 13.047 5.754 1 98.19 93 VAL A CA 1
ATOM 740 C C . VAL A 1 93 ? 15.07 13.273 4.438 1 98.19 93 VAL A C 1
ATOM 742 O O . VAL A 1 93 ? 15.367 12.32 3.715 1 98.19 93 VAL A O 1
ATOM 745 N N . LEU A 1 94 ? 15.344 14.539 4.129 1 98.31 94 LEU A N 1
ATOM 746 C CA . LEU A 1 94 ? 16.109 14.844 2.918 1 98.31 94 LEU A CA 1
ATOM 747 C C . LEU A 1 94 ? 17.484 14.188 2.957 1 98.31 94 LEU A C 1
ATOM 749 O O . LEU A 1 94 ? 17.938 13.656 1.945 1 98.31 94 LEU A O 1
ATOM 753 N N . ASP A 1 95 ? 18.062 14.195 4.145 1 98.06 95 ASP A N 1
ATOM 754 C CA . ASP A 1 95 ? 19.344 13.539 4.316 1 98.06 95 ASP A CA 1
ATOM 755 C C . ASP A 1 95 ? 19.234 12.031 4.078 1 98.06 95 ASP A C 1
ATOM 757 O O . ASP A 1 95 ? 20.078 11.438 3.41 1 98.06 95 ASP A O 1
ATOM 761 N N . ALA A 1 96 ? 18.266 11.438 4.66 1 98.31 96 ALA A N 1
ATOM 762 C CA . ALA A 1 96 ? 18.031 10.008 4.48 1 98.31 96 ALA A CA 1
ATOM 763 C C . ALA A 1 96 ? 17.781 9.672 3.012 1 98.31 96 ALA A C 1
ATOM 765 O O . ALA A 1 96 ? 18.281 8.656 2.512 1 98.31 96 ALA A O 1
ATOM 766 N N . LEU A 1 97 ? 17.047 10.508 2.289 1 98.25 97 LEU A N 1
ATOM 767 C CA . LEU A 1 97 ? 16.734 10.297 0.878 1 98.25 97 LEU A CA 1
ATOM 768 C C . LEU A 1 97 ? 17.984 10.453 0.018 1 98.25 97 LEU A C 1
ATOM 770 O O . LEU A 1 97 ? 18.172 9.719 -0.957 1 98.25 97 LEU A O 1
ATOM 774 N N . ALA A 1 98 ? 18.812 11.406 0.407 1 97.12 98 ALA A N 1
ATOM 775 C CA . ALA A 1 98 ? 20.047 11.625 -0.333 1 97.12 98 ALA A CA 1
ATOM 776 C C . ALA A 1 98 ? 20.938 10.383 -0.309 1 97.12 98 ALA A C 1
ATOM 778 O O . ALA A 1 98 ? 21.609 10.062 -1.297 1 97.12 98 ALA A O 1
ATOM 779 N N . SER A 1 99 ? 20.891 9.711 0.778 1 96.5 99 SER A N 1
ATOM 780 C CA . SER A 1 99 ? 21.688 8.492 0.92 1 96.5 99 SER A CA 1
ATOM 781 C C . SER A 1 99 ? 20.875 7.258 0.543 1 96.5 99 SER A C 1
ATOM 783 O O . SER A 1 99 ? 21.344 6.129 0.698 1 96.5 99 SER A O 1
ATOM 785 N N . LEU A 1 100 ? 19.641 7.438 0.123 1 96.5 100 LEU A N 1
ATOM 786 C CA . LEU A 1 100 ? 18.719 6.363 -0.216 1 96.5 100 LEU A CA 1
ATOM 787 C C . LEU A 1 100 ? 18.594 5.359 0.927 1 96.5 100 LEU A C 1
ATOM 789 O O . LEU A 1 100 ? 18.609 4.148 0.698 1 96.5 100 LEU A O 1
ATOM 793 N N . ASN A 1 101 ? 18.641 5.906 2.105 1 96.38 101 ASN A N 1
ATOM 794 C CA . ASN A 1 101 ? 18.453 5.125 3.322 1 96.38 101 ASN A CA 1
ATOM 795 C C . ASN A 1 101 ? 16.969 4.918 3.641 1 96.38 101 ASN A C 1
ATOM 797 O O . ASN A 1 101 ? 16.359 5.742 4.316 1 96.38 101 ASN A O 1
ATOM 801 N N . LYS A 1 102 ? 16.438 3.809 3.186 1 96.62 102 LYS A N 1
ATOM 802 C CA . LYS A 1 102 ? 15.016 3.502 3.332 1 96.62 102 LYS A CA 1
ATOM 803 C C . LYS A 1 102 ? 14.609 3.473 4.805 1 96.62 102 LYS A C 1
ATOM 805 O O . LYS A 1 102 ? 13.602 4.07 5.188 1 96.62 102 LYS A O 1
ATOM 810 N N . GLY A 1 103 ? 15.375 2.766 5.621 1 96 103 GLY A N 1
ATOM 811 C CA . GLY A 1 103 ? 15.023 2.59 7.023 1 96 103 GLY A CA 1
ATOM 812 C C . GLY A 1 103 ? 14.859 3.902 7.766 1 96 103 GLY A C 1
ATOM 813 O O . GLY A 1 103 ? 13.859 4.109 8.453 1 96 103 GLY A O 1
ATOM 814 N N . LYS A 1 104 ? 15.812 4.73 7.605 1 97.5 104 LYS A N 1
ATOM 815 C CA . LYS A 1 104 ? 15.773 6.027 8.273 1 97.5 104 LYS A CA 1
ATOM 816 C C . LYS A 1 104 ? 14.625 6.883 7.75 1 97.5 104 LYS A C 1
ATOM 818 O O . LYS A 1 104 ? 13.883 7.488 8.531 1 97.5 104 LYS A O 1
ATOM 823 N N . ALA A 1 105 ? 14.477 6.957 6.434 1 98.31 105 ALA A N 1
ATOM 824 C CA . ALA A 1 105 ? 13.398 7.746 5.836 1 98.31 105 ALA A CA 1
ATOM 825 C C . ALA A 1 105 ? 12.031 7.238 6.289 1 98.31 105 ALA A C 1
ATOM 827 O O . ALA A 1 105 ? 11.156 8.031 6.641 1 98.31 105 ALA A O 1
ATOM 828 N N . GLU A 1 106 ? 11.891 5.953 6.285 1 97.69 106 GLU A N 1
ATOM 829 C CA . GLU A 1 106 ? 10.633 5.324 6.68 1 97.69 106 GLU A CA 1
ATOM 830 C C . GLU A 1 106 ? 10.281 5.656 8.125 1 97.69 106 GLU A C 1
ATOM 832 O O . GLU A 1 106 ? 9.133 5.965 8.438 1 97.69 106 GLU A O 1
ATOM 837 N N . THR A 1 107 ? 11.234 5.574 9.008 1 97.19 107 THR A N 1
ATOM 838 C CA . THR A 1 107 ? 11.039 5.867 10.422 1 97.19 107 THR A CA 1
ATOM 839 C C . THR A 1 107 ? 10.594 7.312 10.617 1 97.19 107 THR A C 1
ATOM 841 O O . THR A 1 107 ? 9.656 7.582 11.367 1 97.19 107 THR A O 1
ATOM 844 N N . LEU A 1 108 ? 11.234 8.188 9.953 1 97.12 108 LEU A N 1
ATOM 845 C CA . LEU A 1 108 ? 10.906 9.609 10.047 1 97.12 108 LEU A CA 1
ATOM 846 C C . LEU A 1 108 ? 9.516 9.883 9.5 1 97.12 108 LEU A C 1
ATOM 848 O O . LEU A 1 108 ? 8.727 10.594 10.133 1 97.12 108 LEU A O 1
ATOM 852 N N . ILE A 1 109 ? 9.188 9.32 8.367 1 97.94 109 ILE A N 1
ATOM 853 C CA . ILE A 1 109 ? 7.879 9.492 7.75 1 97.94 109 ILE A CA 1
ATOM 854 C C . ILE A 1 109 ? 6.793 8.945 8.68 1 97.94 109 ILE A C 1
ATOM 856 O O . ILE A 1 109 ? 5.762 9.594 8.883 1 97.94 109 ILE A O 1
ATOM 860 N N . HIS A 1 110 ? 7.043 7.828 9.219 1 95.88 110 HIS A N 1
ATOM 861 C CA . HIS A 1 110 ? 6.105 7.215 10.148 1 95.88 110 HIS A CA 1
ATOM 862 C C . HIS A 1 110 ? 5.828 8.125 11.344 1 95.88 110 HIS A C 1
ATOM 864 O O . HIS A 1 110 ? 4.672 8.336 11.719 1 95.88 110 HIS A O 1
ATOM 870 N N . SER A 1 111 ? 6.871 8.672 11.914 1 94.19 111 SER A N 1
ATOM 871 C CA . SER A 1 111 ? 6.742 9.555 13.062 1 94.19 111 SER A CA 1
ATOM 872 C C . SER A 1 111 ? 5.934 10.805 12.719 1 94.19 111 SER A C 1
ATOM 874 O O . SER A 1 111 ? 5.031 11.188 13.461 1 94.19 111 SER A O 1
ATOM 876 N N . VAL A 1 112 ? 6.207 11.367 11.609 1 94.88 112 VAL A N 1
ATOM 877 C CA . VAL A 1 112 ? 5.523 12.586 11.188 1 94.88 112 VAL A CA 1
ATOM 878 C C . VAL A 1 112 ? 4.039 12.297 10.984 1 94.88 112 VAL A C 1
ATOM 880 O O . VAL A 1 112 ? 3.184 13.047 11.461 1 94.88 112 VAL A O 1
ATOM 883 N N . LEU A 1 113 ? 3.734 11.211 10.336 1 94.94 113 LEU A N 1
ATOM 884 C CA . LEU A 1 113 ? 2.35 10.867 10.031 1 94.94 113 LEU A CA 1
ATOM 885 C C . LEU A 1 113 ? 1.583 10.523 11.305 1 94.94 113 LEU A C 1
ATOM 887 O O . LEU A 1 113 ? 0.369 10.734 11.383 1 94.94 113 LEU A O 1
ATOM 891 N N . LYS A 1 114 ? 2.252 10.102 12.289 1 93.12 114 LYS A N 1
ATOM 892 C CA . LYS A 1 114 ? 1.643 9.734 13.57 1 93.12 114 LYS A CA 1
ATOM 893 C C . LYS A 1 114 ? 1.44 10.953 14.453 1 93.12 114 LYS A C 1
ATOM 895 O O . LYS A 1 114 ? 0.447 11.047 15.18 1 93.12 114 LYS A O 1
ATOM 900 N N . GLU A 1 115 ? 2.277 11.938 14.367 1 93.06 115 GLU A N 1
ATOM 901 C CA . GLU A 1 115 ? 2.363 12.977 15.391 1 93.06 115 GLU A CA 1
ATOM 902 C C . GLU A 1 115 ? 1.695 14.266 14.93 1 93.06 115 GLU A C 1
ATOM 904 O O . GLU A 1 115 ? 1.421 15.156 15.734 1 93.06 115 GLU A O 1
ATOM 909 N N . TYR A 1 116 ? 1.439 14.32 13.641 1 93.44 116 TYR A N 1
ATOM 910 C CA . TYR A 1 116 ? 0.908 15.578 13.141 1 93.44 116 TYR A CA 1
ATOM 911 C C . TYR A 1 116 ? -0.397 15.359 12.383 1 93.44 116 TYR A C 1
ATOM 913 O O . TYR A 1 116 ? -0.585 14.32 11.742 1 93.44 116 TYR A O 1
ATOM 921 N N . PRO A 1 117 ? -1.264 16.375 12.469 1 91.69 117 PRO A N 1
ATOM 922 C CA . PRO A 1 117 ? -2.457 16.312 11.617 1 91.69 117 PRO A CA 1
ATOM 923 C C . PRO A 1 117 ? -2.127 16.359 10.133 1 91.69 117 PRO A C 1
ATOM 925 O O . PRO A 1 117 ? -1.081 16.875 9.742 1 91.69 117 PRO A O 1
ATOM 928 N N . LEU A 1 118 ? -3.006 15.828 9.359 1 91.62 118 LEU A N 1
ATOM 929 C CA . LEU A 1 118 ? -2.773 15.602 7.941 1 91.62 118 LEU A CA 1
ATOM 930 C C . LEU A 1 118 ? -2.451 16.906 7.223 1 91.62 118 LEU A C 1
ATOM 932 O O . LEU A 1 118 ? -1.596 16.938 6.336 1 91.62 118 LEU A O 1
ATOM 936 N N . ASN A 1 119 ? -3.148 17.969 7.551 1 89.88 119 ASN A N 1
ATOM 937 C CA . ASN A 1 119 ? -2.914 19.25 6.891 1 89.88 119 ASN A CA 1
ATOM 938 C C . ASN A 1 119 ? -1.493 19.766 7.133 1 89.88 119 ASN A C 1
ATOM 940 O O . ASN A 1 119 ? -0.868 20.328 6.23 1 89.88 119 ASN A O 1
ATOM 944 N N . VAL A 1 120 ? -0.997 19.547 8.305 1 91.69 120 VAL A N 1
ATOM 945 C CA . VAL A 1 120 ? 0.367 19.953 8.641 1 91.69 120 VAL A CA 1
ATOM 946 C C . VAL A 1 120 ? 1.361 19.062 7.887 1 91.69 120 VAL A C 1
ATOM 948 O O . VAL A 1 120 ? 2.348 19.562 7.336 1 91.69 120 VAL A O 1
ATOM 951 N N . VAL A 1 121 ? 1.087 17.812 7.855 1 94.94 121 VAL A N 1
ATOM 952 C CA . VAL A 1 121 ? 1.946 16.875 7.129 1 94.94 121 VAL A CA 1
ATOM 953 C C . VAL A 1 121 ? 2.062 17.312 5.672 1 94.94 121 VAL A C 1
ATOM 955 O O . VAL A 1 121 ? 3.16 17.344 5.109 1 94.94 121 VAL A O 1
ATOM 958 N N . GLU A 1 122 ? 0.98 17.625 5.086 1 94.31 122 GLU A N 1
ATOM 959 C CA . GLU A 1 122 ? 0.947 18 3.674 1 94.31 122 GLU A CA 1
ATOM 960 C C . GLU A 1 122 ? 1.701 19.297 3.424 1 94.31 122 GLU A C 1
ATOM 962 O O . GLU A 1 122 ? 2.588 19.359 2.57 1 94.31 122 GLU A O 1
ATOM 967 N N . THR A 1 123 ? 1.454 20.328 4.211 1 93.12 123 THR A N 1
ATOM 968 C CA . THR A 1 123 ? 1.908 21.672 3.902 1 93.12 123 THR A CA 1
ATOM 969 C C . THR A 1 123 ? 3.305 21.922 4.469 1 93.12 123 THR A C 1
ATOM 971 O O . THR A 1 123 ? 4.078 22.703 3.91 1 93.12 123 THR A O 1
ATOM 974 N N . GLN A 1 124 ? 3.635 21.188 5.551 1 94.12 124 GLN A N 1
ATOM 975 C CA . GLN A 1 124 ? 4.863 21.547 6.254 1 94.12 124 GLN A CA 1
ATOM 976 C C . GLN A 1 124 ? 5.879 20.422 6.199 1 94.12 124 GLN A C 1
ATOM 978 O O . GLN A 1 124 ? 6.996 20.547 6.707 1 94.12 124 GLN A O 1
ATOM 983 N N . PHE A 1 125 ? 5.531 19.391 5.617 1 96.38 125 PHE A N 1
ATOM 984 C CA . PHE A 1 125 ? 6.465 18.281 5.488 1 96.38 125 PHE A CA 1
ATOM 985 C C . PHE A 1 125 ? 6.566 17.828 4.039 1 96.38 125 PHE A C 1
ATOM 987 O O . PHE A 1 125 ? 7.609 17.984 3.402 1 96.38 125 PHE A O 1
ATOM 994 N N . ILE A 1 126 ? 5.438 17.375 3.438 1 97.62 126 ILE A N 1
ATOM 995 C CA . ILE A 1 126 ? 5.457 16.797 2.098 1 97.62 126 ILE A CA 1
ATOM 996 C C . ILE A 1 126 ? 5.875 17.859 1.086 1 97.62 126 ILE A C 1
ATOM 998 O O . ILE A 1 126 ? 6.812 17.656 0.311 1 97.62 126 ILE A O 1
ATOM 1002 N N . GLN A 1 127 ? 5.199 19 1.108 1 95.94 127 GLN A N 1
ATOM 1003 C CA . GLN A 1 127 ? 5.453 20.047 0.122 1 95.94 127 GLN A CA 1
ATOM 1004 C C . GLN A 1 127 ? 6.883 20.562 0.222 1 95.94 127 GLN A C 1
ATOM 1006 O O . GLN A 1 127 ? 7.602 20.625 -0.779 1 95.94 127 GLN A O 1
ATOM 1011 N N . PRO A 1 128 ? 7.352 20.844 1.435 1 96.44 128 PRO A N 1
ATOM 1012 C CA . PRO A 1 128 ? 8.742 21.281 1.548 1 96.44 128 PRO A CA 1
ATOM 1013 C C . PRO A 1 128 ? 9.742 20.234 1.071 1 96.44 128 PRO A C 1
ATOM 1015 O O . PRO A 1 128 ? 10.742 20.562 0.437 1 96.44 128 PRO A O 1
ATOM 1018 N N . VAL A 1 129 ? 9.516 19 1.346 1 97.88 129 VAL A N 1
ATOM 1019 C CA . VAL A 1 129 ? 10.398 17.922 0.911 1 97.88 129 VAL A CA 1
ATOM 1020 C C . VAL A 1 129 ? 10.406 17.844 -0.614 1 97.88 129 VAL A C 1
ATOM 1022 O O . VAL A 1 129 ? 11.469 17.781 -1.236 1 97.88 129 VAL A O 1
ATOM 1025 N N . GLU A 1 130 ? 9.203 17.828 -1.157 1 97 130 GLU A N 1
ATOM 1026 C CA . GLU A 1 130 ? 9.094 17.734 -2.611 1 97 130 GLU A CA 1
ATOM 1027 C C . GLU A 1 130 ? 9.742 18.938 -3.287 1 97 130 GLU A C 1
ATOM 1029 O O . GLU A 1 130 ? 10.375 18.812 -4.336 1 97 130 GLU A O 1
ATOM 1034 N N . GLN A 1 131 ? 9.562 20.109 -2.727 1 96.38 131 GLN A N 1
ATOM 1035 C CA . GLN A 1 131 ? 10.195 21.312 -3.258 1 96.38 131 GLN A CA 1
ATOM 1036 C C . GLN A 1 131 ? 11.711 21.188 -3.225 1 96.38 131 GLN A C 1
ATOM 1038 O O . GLN A 1 131 ? 12.391 21.516 -4.207 1 96.38 131 GLN A O 1
ATOM 1043 N N . ALA A 1 132 ? 12.25 20.797 -2.129 1 97.12 132 ALA A N 1
ATOM 1044 C CA . ALA A 1 132 ? 13.695 20.625 -1.991 1 97.12 132 ALA A CA 1
ATOM 1045 C C . ALA A 1 132 ? 14.227 19.578 -2.977 1 97.12 132 ALA A C 1
ATOM 1047 O O . ALA A 1 132 ? 15.273 19.781 -3.588 1 97.12 132 ALA A O 1
ATOM 1048 N N . LEU A 1 133 ? 13.492 18.516 -3.123 1 97.12 133 LEU A N 1
ATOM 1049 C CA . LEU A 1 133 ? 13.906 17.469 -4.035 1 97.12 133 LEU A CA 1
ATOM 1050 C C . LEU A 1 133 ? 13.883 17.953 -5.48 1 97.12 133 LEU A C 1
ATOM 1052 O O . LEU A 1 133 ? 14.641 17.453 -6.32 1 97.12 133 LEU A O 1
ATOM 1056 N N . GLY A 1 134 ? 12.969 18.875 -5.766 1 95.62 134 GLY A N 1
ATOM 1057 C CA . GLY A 1 134 ? 12.914 19.469 -7.094 1 95.62 134 GLY A CA 1
ATOM 1058 C C . GLY A 1 134 ? 14.188 20.203 -7.469 1 95.62 134 GLY A C 1
ATOM 1059 O O . GLY A 1 134 ? 14.461 20.422 -8.648 1 95.62 134 GLY A O 1
ATOM 1060 N N . LEU A 1 135 ? 15.031 20.516 -6.469 1 94.62 135 LEU A N 1
ATOM 1061 C CA . LEU A 1 135 ? 16.25 21.297 -6.68 1 94.62 135 LEU A CA 1
ATOM 1062 C C . LEU A 1 135 ? 17.469 20.391 -6.766 1 94.62 135 LEU A C 1
ATOM 1064 O O . LEU A 1 135 ? 18.578 20.844 -7.062 1 94.62 135 LEU A O 1
ATOM 1068 N N . VAL A 1 136 ? 17.297 19.125 -6.535 1 92.5 136 VAL A N 1
ATOM 1069 C CA . VAL A 1 136 ? 18.375 18.156 -6.586 1 92.5 136 VAL A CA 1
ATOM 1070 C C . VAL A 1 136 ? 18.797 17.922 -8.031 1 92.5 136 VAL A C 1
ATOM 1072 O O . VAL A 1 136 ? 18 18.062 -8.953 1 92.5 136 VAL A O 1
ATOM 1075 N N . ARG A 1 137 ? 20.031 17.562 -8.164 1 90.69 137 ARG A N 1
ATOM 1076 C CA . ARG A 1 137 ? 20.547 17.25 -9.484 1 90.69 137 ARG A CA 1
ATOM 1077 C C . ARG A 1 137 ? 19.688 16.203 -10.188 1 90.69 137 ARG A C 1
ATOM 1079 O O . ARG A 1 137 ? 19.203 15.258 -9.562 1 90.69 137 ARG A O 1
ATOM 1086 N N . GLN A 1 138 ? 19.609 16.328 -11.453 1 87.81 138 GLN A N 1
ATOM 1087 C CA . GLN A 1 138 ? 18.672 15.578 -12.281 1 87.81 138 GLN A CA 1
ATOM 1088 C C . GLN A 1 138 ? 18.875 14.078 -12.133 1 87.81 138 GLN A C 1
ATOM 1090 O O . GLN A 1 138 ? 17.891 13.32 -12.008 1 87.81 138 GLN A O 1
ATOM 1095 N N . ASN A 1 139 ? 20.141 13.719 -12.094 1 89.38 139 ASN A N 1
ATOM 1096 C CA . ASN A 1 139 ? 20.422 12.281 -12.094 1 89.38 139 ASN A CA 1
ATOM 1097 C C . ASN A 1 139 ? 20.047 11.641 -10.758 1 89.38 139 ASN A C 1
ATOM 1099 O O . ASN A 1 139 ? 19.828 10.43 -10.688 1 89.38 139 ASN A O 1
ATOM 1103 N N . LEU A 1 140 ? 19.938 12.406 -9.688 1 93.56 140 LEU A N 1
ATOM 1104 C CA . LEU A 1 140 ? 19.609 11.867 -8.375 1 93.56 140 LEU A CA 1
ATOM 1105 C C . LEU A 1 140 ? 18.156 12.164 -8.016 1 93.56 140 LEU A C 1
ATOM 1107 O O . LEU A 1 140 ? 17.594 11.523 -7.129 1 93.56 140 LEU A O 1
ATOM 1111 N N . ARG A 1 141 ? 17.578 13.102 -8.688 1 94.62 141 ARG A N 1
ATOM 1112 C CA . ARG A 1 141 ? 16.266 13.633 -8.344 1 94.62 141 ARG A CA 1
ATOM 1113 C C . ARG A 1 141 ? 15.203 12.531 -8.367 1 94.62 141 ARG A C 1
ATOM 1115 O O . ARG A 1 141 ? 14.469 12.344 -7.395 1 94.62 141 ARG A O 1
ATOM 1122 N N . SER A 1 142 ? 15.219 11.82 -9.484 1 93.62 142 SER A N 1
ATOM 1123 C CA . SER A 1 142 ? 14.156 10.836 -9.633 1 93.62 142 SER A CA 1
ATOM 1124 C C . SER A 1 142 ? 14.352 9.672 -8.664 1 93.62 142 SER A C 1
ATOM 1126 O O . SER A 1 142 ? 13.383 9.023 -8.258 1 93.62 142 SER A O 1
ATOM 1128 N N . LEU A 1 143 ? 15.578 9.391 -8.219 1 95.62 143 LEU A N 1
ATOM 1129 C CA . LEU A 1 143 ? 15.844 8.352 -7.234 1 95.62 143 LEU A CA 1
ATOM 1130 C C . LEU A 1 143 ? 15.344 8.766 -5.855 1 95.62 143 LEU A C 1
ATOM 1132 O O . LEU A 1 143 ? 14.609 8.016 -5.207 1 95.62 143 LEU A O 1
ATOM 1136 N N . GLN A 1 144 ? 15.727 9.938 -5.488 1 97.81 144 GLN A N 1
ATOM 1137 C CA . GLN A 1 144 ? 15.352 10.438 -4.172 1 97.81 144 GLN A CA 1
ATOM 1138 C C . GLN A 1 144 ? 13.852 10.695 -4.09 1 97.81 144 GLN A C 1
ATOM 1140 O O . GLN A 1 144 ? 13.203 10.32 -3.117 1 97.81 144 GLN A O 1
ATOM 1145 N N . PHE A 1 145 ? 13.336 11.289 -5.141 1 96.44 145 PHE A N 1
ATOM 1146 C CA . PHE A 1 145 ? 11.898 11.539 -5.215 1 96.44 145 PHE A CA 1
ATOM 1147 C C . PHE A 1 145 ? 11.117 10.227 -5.238 1 96.44 145 PHE A C 1
ATOM 1149 O O . PHE A 1 145 ? 10.109 10.094 -4.551 1 96.44 145 PHE A O 1
ATOM 1156 N N . GLY A 1 146 ? 11.586 9.281 -5.996 1 95.81 146 GLY A N 1
ATOM 1157 C CA . GLY A 1 146 ? 10.945 7.98 -6.078 1 95.81 146 GLY A CA 1
ATOM 1158 C C . GLY A 1 146 ? 10.898 7.254 -4.746 1 95.81 146 GLY A C 1
ATOM 1159 O O . GLY A 1 146 ? 9.875 6.668 -4.383 1 95.81 146 GLY A O 1
ATOM 1160 N N . LEU A 1 147 ? 12.016 7.285 -4.031 1 97.62 147 LEU A N 1
ATOM 1161 C CA . LEU A 1 147 ? 12.047 6.656 -2.719 1 97.62 147 LEU A CA 1
ATOM 1162 C C . LEU A 1 147 ? 11.055 7.32 -1.771 1 97.62 147 LEU A C 1
ATOM 1164 O O . LEU A 1 147 ? 10.32 6.637 -1.058 1 97.62 147 LEU A O 1
ATOM 1168 N N . PHE A 1 148 ? 11.047 8.656 -1.817 1 98.19 148 PHE A N 1
ATOM 1169 C CA . PHE A 1 148 ? 10.125 9.406 -0.968 1 98.19 148 PHE A CA 1
ATOM 1170 C C . PHE A 1 148 ? 8.68 9.047 -1.289 1 98.19 148 PHE A C 1
ATOM 1172 O O . PHE A 1 148 ? 7.902 8.734 -0.389 1 98.19 148 PHE A O 1
ATOM 1179 N N . GLN A 1 149 ? 8.32 9.008 -2.547 1 96.12 149 GLN A N 1
ATOM 1180 C CA . GLN A 1 149 ? 6.961 8.711 -2.98 1 96.12 149 GLN A CA 1
ATOM 1181 C C . GLN A 1 149 ? 6.566 7.281 -2.617 1 96.12 149 GLN A C 1
ATOM 1183 O O . GLN A 1 149 ? 5.465 7.047 -2.119 1 96.12 149 GLN A O 1
ATOM 1188 N N . THR A 1 150 ? 7.434 6.398 -2.85 1 96.12 150 THR A N 1
ATOM 1189 C CA . THR A 1 150 ? 7.16 4.992 -2.561 1 96.12 150 THR A CA 1
ATOM 1190 C C . THR A 1 150 ? 6.883 4.793 -1.073 1 96.12 150 THR A C 1
ATOM 1192 O O . THR A 1 150 ? 5.902 4.145 -0.702 1 96.12 150 THR A O 1
ATOM 1195 N N . LEU A 1 151 ? 7.719 5.348 -0.245 1 97.62 151 LEU A N 1
ATOM 1196 C CA . LEU A 1 151 ? 7.57 5.203 1.199 1 97.62 151 LEU A CA 1
ATOM 1197 C C . LEU A 1 151 ? 6.301 5.895 1.688 1 97.62 151 LEU A C 1
ATOM 1199 O O . LEU A 1 151 ? 5.574 5.348 2.521 1 97.62 151 LEU A O 1
ATOM 1203 N N . MET A 1 152 ? 6.059 7.086 1.156 1 97.75 152 MET A N 1
ATOM 1204 C CA . MET A 1 152 ? 4.855 7.832 1.515 1 97.75 152 MET A CA 1
ATOM 1205 C C . MET A 1 152 ? 3.6 7.047 1.15 1 97.75 152 MET A C 1
ATOM 1207 O O . MET A 1 152 ? 2.709 6.867 1.984 1 97.75 152 MET A O 1
ATOM 1211 N N . LEU A 1 153 ? 3.564 6.578 -0.043 1 95.94 153 LEU A N 1
ATOM 1212 C CA . LEU A 1 153 ? 2.398 5.836 -0.514 1 95.94 153 LEU A CA 1
ATOM 1213 C C . LEU A 1 153 ? 2.188 4.574 0.314 1 95.94 153 LEU A C 1
ATOM 1215 O O . LEU A 1 153 ? 1.059 4.254 0.693 1 95.94 153 LEU A O 1
ATOM 1219 N N . THR A 1 154 ? 3.256 3.922 0.592 1 95 154 THR A N 1
ATOM 1220 C CA . THR A 1 154 ? 3.18 2.713 1.404 1 95 154 THR A CA 1
ATOM 1221 C C . THR A 1 154 ? 2.566 3.016 2.768 1 95 154 THR A C 1
ATOM 1223 O O . THR A 1 154 ? 1.648 2.32 3.209 1 95 154 THR A O 1
ATOM 1226 N N . LYS A 1 155 ? 3.006 4.023 3.383 1 96.38 155 LYS A N 1
ATOM 1227 C CA . LYS A 1 155 ? 2.533 4.367 4.723 1 96.38 155 LYS A CA 1
ATOM 1228 C C . LYS A 1 155 ? 1.098 4.883 4.68 1 96.38 155 LYS A C 1
ATOM 1230 O O . LYS A 1 155 ? 0.273 4.504 5.516 1 96.38 155 LYS A O 1
ATOM 1235 N N . LEU A 1 156 ? 0.809 5.715 3.734 1 96.62 156 LEU A N 1
ATOM 1236 C CA . LEU A 1 156 ? -0.543 6.25 3.611 1 96.62 156 LEU A CA 1
ATOM 1237 C C . LEU A 1 156 ? -1.549 5.133 3.357 1 96.62 156 LEU A C 1
ATOM 1239 O O . LEU A 1 156 ? -2.617 5.102 3.971 1 96.62 156 LEU A O 1
ATOM 1243 N N . ASN A 1 157 ? -1.215 4.27 2.49 1 95.62 157 ASN A N 1
ATOM 1244 C CA . ASN A 1 157 ? -2.102 3.143 2.215 1 95.62 157 ASN A CA 1
ATOM 1245 C C . ASN A 1 157 ? -2.309 2.277 3.453 1 95.62 157 ASN A C 1
ATOM 1247 O O . ASN A 1 157 ? -3.42 1.812 3.713 1 95.62 157 ASN A O 1
ATOM 1251 N N . ALA A 1 158 ? -1.225 2.066 4.164 1 94.19 158 ALA A N 1
ATOM 1252 C CA . ALA A 1 158 ? -1.332 1.281 5.391 1 94.19 158 ALA A CA 1
ATOM 1253 C C . ALA A 1 158 ? -2.283 1.942 6.383 1 94.19 158 ALA A C 1
ATOM 1255 O O . ALA A 1 158 ? -3.096 1.267 7.02 1 94.19 158 ALA A O 1
ATOM 1256 N N . ILE A 1 159 ? -2.197 3.197 6.523 1 93.94 159 ILE A N 1
ATOM 1257 C CA . ILE A 1 159 ? -3.047 3.938 7.449 1 93.94 159 ILE A CA 1
ATOM 1258 C C . ILE A 1 159 ? -4.496 3.885 6.973 1 93.94 159 ILE A C 1
ATOM 1260 O O . ILE A 1 159 ? -5.41 3.648 7.77 1 93.94 159 ILE A O 1
ATOM 1264 N N . ILE A 1 160 ? -4.707 4.098 5.715 1 94.75 160 ILE A N 1
ATOM 1265 C CA . ILE A 1 160 ? -6.047 4.047 5.145 1 94.75 160 ILE A CA 1
ATOM 1266 C C . ILE A 1 160 ? -6.676 2.682 5.43 1 94.75 160 ILE A C 1
ATOM 1268 O O . ILE A 1 160 ? -7.82 2.6 5.879 1 94.75 160 ILE A O 1
ATOM 1272 N N . GLU A 1 161 ? -5.922 1.638 5.23 1 92.88 161 GLU A N 1
ATOM 1273 C CA . GLU A 1 161 ? -6.426 0.286 5.457 1 92.88 161 GLU A CA 1
ATOM 1274 C C . GLU A 1 161 ? -6.766 0.063 6.93 1 92.88 161 GLU A C 1
ATOM 1276 O O . GLU A 1 161 ? -7.828 -0.472 7.25 1 92.88 161 GLU A O 1
ATOM 1281 N N . ALA A 1 162 ? -5.91 0.498 7.777 1 90.12 162 ALA A N 1
ATOM 1282 C CA . ALA A 1 162 ? -6.117 0.325 9.211 1 90.12 162 ALA A CA 1
ATOM 1283 C C . ALA A 1 162 ? -7.344 1.103 9.688 1 90.12 162 ALA A C 1
ATOM 1285 O O . ALA A 1 162 ? -8.164 0.579 10.445 1 90.12 162 ALA A O 1
ATOM 1286 N N . GLU A 1 163 ? -7.484 2.285 9.234 1 87.94 163 GLU A N 1
ATOM 1287 C CA . GLU A 1 163 ? -8.586 3.148 9.656 1 87.94 163 GLU A CA 1
ATOM 1288 C C . GLU A 1 163 ? -9.898 2.723 9.016 1 87.94 163 GLU A C 1
ATOM 1290 O O . GLU A 1 163 ? -10.969 2.91 9.602 1 87.94 163 GLU A O 1
ATOM 1295 N N . ASN A 1 164 ? -9.812 2.162 7.852 1 90.75 164 ASN A N 1
ATOM 1296 C CA . ASN A 1 164 ? -11 1.627 7.188 1 90.75 164 ASN A CA 1
ATOM 1297 C C . ASN A 1 164 ? -11.656 0.523 8.016 1 90.75 164 ASN A C 1
ATOM 1299 O O . ASN A 1 164 ? -12.883 0.416 8.047 1 90.75 164 ASN A O 1
ATOM 1303 N N . LYS A 1 165 ? -10.898 -0.229 8.633 1 87.81 165 LYS A N 1
ATOM 1304 C CA . LYS A 1 165 ? -11.406 -1.33 9.445 1 87.81 165 LYS A CA 1
ATOM 1305 C C . LYS A 1 165 ? -12.172 -0.809 10.656 1 87.81 165 LYS A C 1
ATOM 1307 O O . LYS A 1 165 ? -13.102 -1.464 11.141 1 87.81 165 LYS A O 1
ATOM 1312 N N . ALA A 1 166 ? -11.914 0.403 11.047 1 81.62 166 ALA A N 1
ATOM 1313 C CA . ALA A 1 166 ? -12.508 0.984 12.25 1 81.62 166 ALA A CA 1
ATOM 1314 C C . ALA A 1 166 ? -13.625 1.961 11.891 1 81.62 166 ALA A C 1
ATOM 1316 O O . ALA A 1 166 ? -14.32 2.465 12.773 1 81.62 166 ALA A O 1
ATOM 1317 N N . ALA A 1 167 ? -13.82 2.172 10.594 1 83.62 167 ALA A N 1
ATOM 1318 C CA . ALA A 1 167 ? -14.742 3.215 10.148 1 83.62 167 ALA A CA 1
ATOM 1319 C C . ALA A 1 167 ? -16.188 2.83 10.438 1 83.62 167 ALA A C 1
ATOM 1321 O O . ALA A 1 167 ? -16.562 1.666 10.289 1 83.62 167 ALA A O 1
ATOM 1322 N N . ARG A 1 168 ? -16.922 3.938 10.867 1 81.94 168 ARG A N 1
ATOM 1323 C CA . ARG A 1 168 ? -18.297 3.664 11.242 1 81.94 168 ARG A CA 1
ATOM 1324 C C . ARG A 1 168 ? -19.234 4.75 10.727 1 81.94 168 ARG A C 1
ATOM 1326 O O . ARG A 1 168 ? -20.438 4.727 11 1 81.94 168 ARG A O 1
ATOM 1333 N N . SER A 1 169 ? -18.766 5.727 10.039 1 80.75 169 SER A N 1
ATOM 1334 C CA . SER A 1 169 ? -19.562 6.891 9.664 1 80.75 169 SER A CA 1
ATOM 1335 C C . SER A 1 169 ? -19.984 6.832 8.203 1 80.75 169 SER A C 1
ATOM 1337 O O . SER A 1 169 ? -20.031 7.859 7.527 1 80.75 169 SER A O 1
ATOM 1339 N N . GLY A 1 170 ? -20.172 5.602 7.676 1 88.38 170 GLY A N 1
ATOM 1340 C CA . GLY A 1 170 ? -20.656 5.48 6.309 1 88.38 170 GLY A CA 1
ATOM 1341 C C . GLY A 1 170 ? -19.594 5.004 5.344 1 88.38 170 GLY A C 1
ATOM 1342 O O . GLY A 1 170 ? -18.469 4.723 5.746 1 88.38 170 GLY A O 1
ATOM 1343 N N . LYS A 1 171 ? -20.031 4.953 4.043 1 94.5 171 LYS A N 1
ATOM 1344 C CA . LYS A 1 171 ? -19.156 4.438 2.998 1 94.5 171 LYS A CA 1
ATOM 1345 C C . LYS A 1 171 ? -18.875 5.5 1.938 1 94.5 171 LYS A C 1
ATOM 1347 O O . LYS A 1 171 ? -19.766 6.254 1.557 1 94.5 171 LYS A O 1
ATOM 1352 N N . ALA A 1 172 ? -17.641 5.598 1.557 1 96 172 ALA A N 1
ATOM 1353 C CA . ALA A 1 172 ? -17.234 6.535 0.505 1 96 172 ALA A CA 1
ATOM 1354 C C . ALA A 1 172 ? -16.562 5.805 -0.648 1 96 172 ALA A C 1
ATOM 1356 O O . ALA A 1 172 ? -15.758 4.887 -0.426 1 96 172 ALA A O 1
ATOM 1357 N N . LEU A 1 173 ? -16.953 6.152 -1.847 1 96.62 173 LEU A N 1
ATOM 1358 C CA . LEU A 1 173 ? -16.281 5.695 -3.055 1 96.62 173 LEU A CA 1
ATOM 1359 C C . LEU A 1 173 ? -15.305 6.75 -3.559 1 96.62 173 LEU A C 1
ATOM 1361 O O . LEU A 1 173 ? -15.695 7.891 -3.82 1 96.62 173 LEU A O 1
ATOM 1365 N N . PHE A 1 174 ? -14.07 6.418 -3.582 1 96.75 174 PHE A N 1
ATOM 1366 C CA . PHE A 1 174 ? -13.016 7.309 -4.051 1 96.75 174 PHE A CA 1
ATOM 1367 C C . PHE A 1 174 ? -12.5 6.871 -5.418 1 96.75 174 PHE A C 1
ATOM 1369 O O . PHE A 1 174 ? -11.938 5.785 -5.555 1 96.75 174 PHE A O 1
ATOM 1376 N N . ILE A 1 175 ? -12.633 7.723 -6.391 1 95.44 175 ILE A N 1
ATOM 1377 C CA . ILE A 1 175 ? -12.227 7.391 -7.754 1 95.44 175 ILE A CA 1
ATOM 1378 C C . ILE A 1 175 ? -11.117 8.336 -8.203 1 95.44 175 I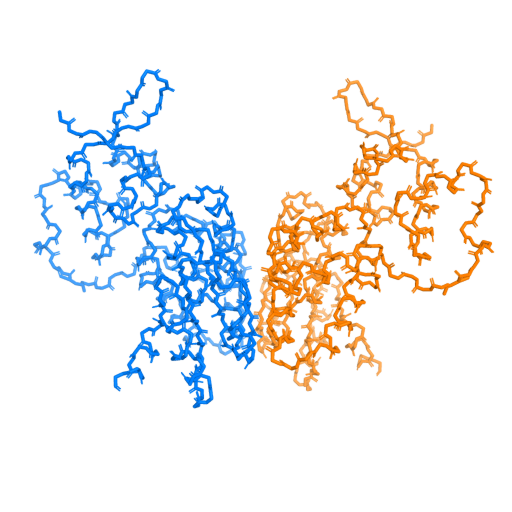LE A C 1
ATOM 1380 O O . ILE A 1 175 ? -11.281 9.555 -8.172 1 95.44 175 ILE A O 1
ATOM 1384 N N . SER A 1 176 ? -10.039 7.801 -8.531 1 93.31 176 SER A N 1
ATOM 1385 C CA . SER A 1 176 ? -9 8.57 -9.203 1 93.31 176 SER A CA 1
ATOM 1386 C C . SER A 1 176 ? -9.117 8.438 -10.719 1 93.31 176 SER A C 1
ATOM 1388 O O . SER A 1 176 ? -8.961 7.348 -11.273 1 93.31 176 SER A O 1
ATOM 1390 N N . VAL A 1 177 ? -9.406 9.609 -11.312 1 89 177 VAL A N 1
ATOM 1391 C CA . VAL A 1 177 ? -9.586 9.633 -12.758 1 89 177 VAL A CA 1
ATOM 1392 C C . VAL A 1 177 ? -8.234 9.82 -13.445 1 89 177 VAL A C 1
ATOM 1394 O O . VAL A 1 177 ? -7.48 10.734 -13.109 1 89 177 VAL A O 1
ATOM 1397 N N . GLN A 1 178 ? -7.941 9.078 -14.344 1 72.06 178 GLN A N 1
ATOM 1398 C CA . GLN A 1 178 ? -6.734 9.141 -15.156 1 72.06 178 GLN A CA 1
ATOM 1399 C C . GLN A 1 178 ? -5.512 9.484 -14.305 1 72.06 178 GLN A C 1
ATOM 1401 O O . GLN A 1 178 ? -5.621 10.211 -13.32 1 72.06 178 GLN A O 1
ATOM 1406 N N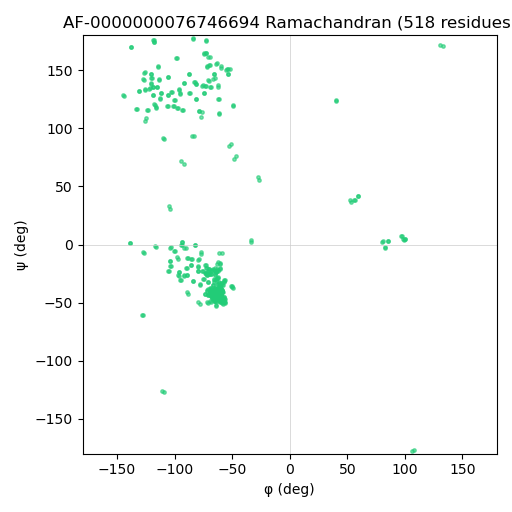 . GLY A 1 179 ? -4.602 8.734 -14.32 1 69.31 179 GLY A N 1
ATOM 1407 C CA . GLY A 1 179 ? -3.354 9.055 -13.648 1 69.31 179 GLY A CA 1
ATOM 1408 C C . GLY A 1 179 ? -2.824 7.922 -12.797 1 69.31 179 GLY A C 1
ATOM 1409 O O . GLY A 1 179 ? -3.521 6.93 -12.562 1 69.31 179 GLY A O 1
ATOM 1410 N N . SER A 1 180 ? -1.622 8.172 -12.367 1 73.56 180 SER A N 1
ATOM 1411 C CA . SER A 1 180 ? -0.93 7.191 -11.531 1 73.56 180 SER A CA 1
ATOM 1412 C C . SER A 1 180 ? -1.261 7.387 -10.055 1 73.56 180 SER A C 1
ATOM 1414 O O . SER A 1 180 ? -1.733 8.453 -9.656 1 73.56 180 SER A O 1
ATOM 1416 N N . VAL A 1 181 ? -1.308 6.383 -9.375 1 86.75 181 VAL A N 1
ATOM 1417 C CA . VAL A 1 181 ? -1.374 6.449 -7.918 1 86.75 181 VAL A CA 1
ATOM 1418 C C . VAL A 1 181 ? -0.291 7.387 -7.391 1 86.75 181 VAL A C 1
ATOM 1420 O O . VAL A 1 181 ? 0.888 7.227 -7.715 1 86.75 181 VAL A O 1
ATOM 1423 N N . ASP A 1 182 ? -0.783 8.469 -6.691 1 91.44 182 ASP A N 1
ATOM 1424 C CA . ASP A 1 182 ? 0.183 9.438 -6.188 1 91.44 182 ASP A CA 1
ATOM 1425 C C . ASP A 1 182 ? -0.163 9.875 -4.766 1 91.44 182 ASP A C 1
ATOM 1427 O O . ASP A 1 182 ? -1.226 9.523 -4.246 1 91.44 182 ASP A O 1
ATOM 1431 N N . VAL A 1 183 ? 0.74 10.555 -4.184 1 94.5 183 VAL A N 1
ATOM 1432 C CA . VAL A 1 183 ? 0.63 10.93 -2.775 1 94.5 183 VAL A CA 1
ATOM 1433 C C . VAL A 1 183 ? -0.574 11.844 -2.576 1 94.5 183 VAL A C 1
ATOM 1435 O O . VAL A 1 183 ? -1.389 11.625 -1.677 1 94.5 183 VAL A O 1
ATOM 1438 N N . PRO A 1 184 ? -0.832 12.844 -3.451 1 93.31 184 PRO A N 1
ATOM 1439 C CA . PRO A 1 184 ? -1.995 13.711 -3.26 1 93.31 184 PRO A CA 1
ATOM 1440 C C . PRO A 1 184 ? -3.314 12.945 -3.279 1 93.31 184 PRO A C 1
ATOM 1442 O O . PRO A 1 184 ? -4.223 13.25 -2.502 1 93.31 184 PRO A O 1
ATOM 1445 N N . SER A 1 185 ? -3.469 12 -4.117 1 94 185 SER A N 1
ATOM 1446 C CA . SER A 1 185 ? -4.691 11.211 -4.152 1 94 185 SER A CA 1
ATOM 1447 C C . SER A 1 185 ? -4.906 10.469 -2.834 1 94 185 SER A C 1
ATOM 1449 O O . SER A 1 185 ? -6.031 10.406 -2.33 1 94 185 SER A O 1
ATOM 1451 N N . ARG A 1 186 ? -3.82 9.891 -2.295 1 95.5 186 ARG A N 1
ATOM 1452 C CA . ARG A 1 186 ? -3.943 9.148 -1.047 1 95.5 186 ARG A CA 1
ATOM 1453 C C . ARG A 1 186 ? -4.188 10.086 0.131 1 95.5 186 ARG A C 1
ATOM 1455 O O . ARG A 1 186 ? -4.887 9.727 1.081 1 95.5 186 ARG A O 1
ATOM 1462 N N . ILE A 1 187 ? -3.611 11.289 0.031 1 94.94 187 ILE A N 1
ATOM 1463 C CA . ILE A 1 187 ? -3.904 12.289 1.055 1 94.94 187 ILE A CA 1
ATOM 1464 C C . ILE A 1 187 ? -5.395 12.617 1.049 1 94.94 187 ILE A C 1
ATOM 1466 O O . ILE A 1 187 ? -6.031 12.672 2.105 1 94.94 187 ILE A O 1
ATOM 1470 N N . MET A 1 188 ? -5.949 12.781 -0.099 1 93.88 188 MET A N 1
ATOM 1471 C CA . MET A 1 188 ? -7.375 13.062 -0.21 1 93.88 188 MET A CA 1
ATOM 1472 C C . MET A 1 188 ? -8.203 11.891 0.312 1 93.88 188 MET A C 1
ATOM 1474 O O . MET A 1 188 ? -9.172 12.086 1.051 1 93.88 188 MET A O 1
ATOM 1478 N N . ALA A 1 189 ? -7.863 10.727 -0.049 1 95.5 189 ALA A N 1
ATOM 1479 C CA . ALA A 1 189 ? -8.57 9.547 0.441 1 95.5 189 ALA A CA 1
ATOM 1480 C C . ALA A 1 189 ? -8.492 9.445 1.961 1 95.5 189 ALA A C 1
ATOM 1482 O O . ALA A 1 189 ? -9.484 9.156 2.627 1 95.5 189 ALA A O 1
ATOM 1483 N N . LEU A 1 190 ? -7.277 9.688 2.455 1 94.25 190 LEU A N 1
ATOM 1484 C CA . LEU A 1 190 ? -7.062 9.617 3.895 1 94.25 190 LEU A CA 1
ATOM 1485 C C . LEU A 1 190 ? -7.918 10.648 4.625 1 94.25 190 LEU A C 1
ATOM 1487 O O . LEU A 1 190 ? -8.406 10.391 5.727 1 94.25 190 LEU A O 1
ATOM 1491 N N . SER A 1 191 ? -8.07 11.82 4.035 1 91.56 191 SER A N 1
ATOM 1492 C CA . SER A 1 191 ? -8.914 12.844 4.641 1 91.56 191 SER A CA 1
ATOM 1493 C C . SER A 1 191 ? -10.344 12.352 4.812 1 91.56 191 SER A C 1
ATOM 1495 O O . SER A 1 191 ? -11.016 12.703 5.785 1 91.56 191 SER A O 1
ATOM 1497 N N . LEU A 1 192 ? -10.859 11.492 3.912 1 91.62 192 LEU A N 1
ATOM 1498 C CA . LEU A 1 192 ? -12.195 10.914 4.012 1 91.62 192 LEU A CA 1
ATOM 1499 C C . LEU A 1 192 ? -12.258 9.883 5.133 1 91.62 192 LEU A C 1
ATOM 1501 O O . LEU A 1 192 ? -13.227 9.836 5.887 1 91.62 192 LEU A O 1
ATOM 1505 N N . VAL A 1 193 ? -11.227 9.141 5.223 1 90.94 193 VAL A N 1
ATOM 1506 C CA . VAL A 1 193 ? -11.148 8.102 6.25 1 90.94 193 VAL A CA 1
ATOM 1507 C C . VAL A 1 193 ? -11.109 8.75 7.633 1 90.94 193 VAL A C 1
ATOM 1509 O O . VAL A 1 193 ? -11.727 8.242 8.578 1 90.94 193 VAL A O 1
ATOM 1512 N N . GLU A 1 194 ? -10.391 9.828 7.754 1 84.81 194 GLU A N 1
ATOM 1513 C CA . GLU A 1 194 ? -10.281 10.531 9.023 1 84.81 194 GLU A CA 1
ATOM 1514 C C . GLU A 1 194 ? -11.625 11.094 9.469 1 84.81 194 GLU A C 1
ATOM 1516 O O . GLU A 1 194 ? -11.844 11.336 10.656 1 84.81 194 GLU A O 1
ATOM 1521 N N . LYS A 1 195 ? -12.484 11.297 8.484 1 84.62 195 LYS A N 1
ATOM 1522 C CA . LYS A 1 195 ? -13.836 11.75 8.805 1 84.62 195 LYS A CA 1
ATOM 1523 C C . LYS A 1 195 ? -14.727 10.578 9.203 1 84.62 195 LYS A C 1
ATOM 1525 O O . LYS A 1 195 ? -15.93 10.75 9.422 1 84.62 195 LYS A O 1
ATOM 1530 N N . GLY A 1 196 ? -14.125 9.367 9.188 1 85.94 196 GLY A N 1
ATOM 1531 C CA . GLY A 1 196 ? -14.82 8.195 9.688 1 85.94 196 GLY A CA 1
ATOM 1532 C C . GLY A 1 196 ? -15.422 7.344 8.586 1 85.94 196 GLY A C 1
ATOM 1533 O O . GLY A 1 196 ? -16.094 6.348 8.859 1 85.94 196 GLY A O 1
ATOM 1534 N N . CYS A 1 197 ? -15.195 7.66 7.352 1 91.19 197 CYS A N 1
ATOM 1535 C CA . CYS A 1 197 ? -15.789 6.93 6.238 1 91.19 197 CYS A CA 1
ATOM 1536 C C . CYS A 1 197 ? -14.984 5.676 5.914 1 91.19 197 CYS A C 1
ATOM 1538 O O . CYS A 1 197 ? -13.75 5.703 5.941 1 91.19 197 CYS A O 1
ATOM 1540 N N . LYS A 1 198 ? -15.688 4.629 5.629 1 94.88 198 LYS A N 1
ATOM 1541 C CA . LYS A 1 198 ? -15.055 3.471 4.996 1 94.88 198 LYS A CA 1
ATOM 1542 C C . LYS A 1 198 ? -14.852 3.705 3.502 1 94.88 198 LYS A C 1
ATOM 1544 O O . LYS A 1 198 ? -15.82 3.736 2.738 1 94.88 198 LYS A O 1
ATOM 1549 N N . VAL A 1 199 ? -13.641 3.766 3.092 1 96.44 199 VAL A N 1
ATOM 1550 C CA . VAL A 1 199 ? -13.359 4.258 1.749 1 96.44 199 VAL A CA 1
ATOM 1551 C C . VAL A 1 199 ? -12.984 3.092 0.837 1 96.44 199 VAL A C 1
ATOM 1553 O O . VAL A 1 199 ? -12.148 2.26 1.193 1 96.44 199 VAL A O 1
ATOM 1556 N N . THR A 1 200 ? -13.625 2.996 -0.294 1 97.19 200 THR A N 1
ATOM 1557 C CA . THR A 1 200 ? -13.25 2.135 -1.408 1 97.19 200 THR A CA 1
ATOM 1558 C C . THR A 1 200 ? -12.539 2.938 -2.494 1 97.19 200 THR A C 1
ATOM 1560 O O . THR A 1 200 ? -13.125 3.855 -3.076 1 97.19 200 THR A O 1
ATOM 1563 N N . ILE A 1 201 ? -11.352 2.576 -2.738 1 97.06 201 ILE A N 1
ATOM 1564 C CA . ILE A 1 201 ? -10.555 3.326 -3.703 1 97.06 201 ILE A CA 1
ATOM 1565 C C . ILE A 1 201 ? -10.5 2.566 -5.023 1 97.06 201 ILE A C 1
ATOM 1567 O O . ILE A 1 201 ? -10.227 1.364 -5.047 1 97.06 201 ILE A O 1
ATOM 1571 N N . ILE A 1 202 ? -10.758 3.191 -6.102 1 96.44 202 ILE A N 1
ATOM 1572 C CA . ILE A 1 202 ? -10.555 2.688 -7.457 1 96.44 202 ILE A CA 1
ATOM 1573 C C . ILE A 1 202 ? -9.656 3.645 -8.234 1 96.44 202 ILE A C 1
ATOM 1575 O O . ILE A 1 202 ? -10.039 4.785 -8.5 1 96.44 202 ILE A O 1
ATOM 1579 N N . ASP A 1 203 ? -8.523 3.156 -8.602 1 94.12 203 ASP A N 1
ATOM 1580 C CA . ASP A 1 203 ? -7.543 4 -9.281 1 94.12 203 ASP A CA 1
ATOM 1581 C C . ASP A 1 203 ? -7.602 3.799 -10.797 1 94.12 203 ASP A C 1
ATOM 1583 O O . ASP A 1 203 ? -8.133 2.791 -11.273 1 94.12 203 ASP A O 1
ATOM 1587 N N . GLU A 1 204 ? -7.062 4.797 -11.523 1 90.38 204 GLU A N 1
ATOM 1588 C CA . GLU A 1 204 ? -6.801 4.75 -12.961 1 90.38 204 GLU A CA 1
ATOM 1589 C C . GLU A 1 204 ? -8.086 4.496 -13.75 1 90.38 204 GLU A C 1
ATOM 1591 O O . GLU A 1 204 ? -8.117 3.646 -14.641 1 90.38 204 GLU A O 1
ATOM 1596 N N . VAL A 1 205 ? -9.156 5.133 -13.367 1 92.94 205 VAL A N 1
ATOM 1597 C CA . VAL A 1 205 ? -10.422 5.031 -14.086 1 92.94 205 VAL A CA 1
ATOM 1598 C C . VAL A 1 205 ? -10.414 5.977 -15.289 1 92.94 205 VAL A C 1
ATOM 1600 O O . VAL A 1 205 ? -10.156 7.172 -15.141 1 92.94 205 VAL A O 1
ATOM 1603 N N . GLU A 1 206 ? -10.664 5.48 -16.406 1 90.06 206 GLU A N 1
ATOM 1604 C CA . GLU A 1 206 ? -10.609 6.262 -17.625 1 90.06 206 GLU A CA 1
ATOM 1605 C C . GLU A 1 206 ? -11.984 6.805 -18 1 90.06 206 GLU A C 1
ATOM 1607 O O . GLU A 1 206 ? -12.094 7.832 -18.672 1 90.06 206 GLU A O 1
ATOM 1612 N N . ASP A 1 207 ? -13 6.043 -17.625 1 91.44 207 ASP A N 1
ATOM 1613 C CA . ASP A 1 207 ? -14.367 6.355 -18.016 1 91.44 207 ASP A CA 1
ATOM 1614 C C . ASP A 1 207 ? -15.32 6.266 -16.812 1 91.44 207 ASP A C 1
ATOM 1616 O O . ASP A 1 207 ? -15.57 5.176 -16.312 1 91.44 207 ASP A O 1
ATOM 1620 N N . LEU A 1 208 ? -15.883 7.371 -16.484 1 92.69 208 LEU A N 1
ATOM 1621 C CA . LEU A 1 208 ? -16.75 7.441 -15.305 1 92.69 208 LEU A CA 1
ATOM 1622 C C . LEU A 1 208 ? -18.188 7.098 -15.672 1 92.69 208 LEU A C 1
ATOM 1624 O O . LEU A 1 208 ? -19.031 6.902 -14.789 1 92.69 208 LEU A O 1
ATOM 1628 N N . SER A 1 209 ? -18.453 7.035 -16.953 1 92.25 209 SER A N 1
ATOM 1629 C CA . SER A 1 209 ? -19.828 6.855 -17.391 1 92.25 209 SER A CA 1
ATOM 1630 C C . SER A 1 209 ? -20.391 5.512 -16.938 1 92.25 209 SER A C 1
ATOM 1632 O O . SER A 1 209 ? -21.609 5.352 -16.797 1 92.25 209 SER A O 1
ATOM 1634 N N . GLY A 1 210 ? -19.531 4.602 -16.672 1 92.19 210 GLY A N 1
ATOM 1635 C CA . GLY A 1 210 ? -19.969 3.299 -16.188 1 92.19 210 GLY A CA 1
ATOM 1636 C C . GLY A 1 210 ? -20.594 3.354 -14.812 1 92.19 210 GLY A C 1
ATOM 1637 O O . GLY A 1 210 ? -21.328 2.441 -14.422 1 92.19 210 GLY A O 1
ATOM 1638 N N . LEU A 1 211 ? -20.297 4.367 -14.109 1 93.25 211 LEU A N 1
ATOM 1639 C CA . LEU A 1 211 ? -20.828 4.523 -12.758 1 93.25 211 LEU A CA 1
ATOM 1640 C C . LEU A 1 211 ? -22.266 5.051 -12.805 1 93.25 211 LEU A C 1
ATOM 1642 O O . LEU A 1 211 ? -23 4.934 -11.82 1 93.25 211 LEU A O 1
ATOM 1646 N N . LEU A 1 212 ? -22.531 5.691 -13.953 1 92.62 212 LEU A N 1
ATOM 1647 C CA . LEU A 1 212 ? -23.875 6.258 -14.086 1 92.62 212 LEU A CA 1
ATOM 1648 C C . LEU A 1 212 ? -24.938 5.164 -14.016 1 92.62 212 LEU A C 1
ATOM 1650 O O . LEU A 1 212 ? -24.969 4.277 -14.875 1 92.62 212 LEU A O 1
ATOM 1654 N N . GLY A 1 213 ? -25.688 5.195 -13 1 87.88 213 GLY A N 1
ATOM 1655 C CA . GLY A 1 213 ? -26.766 4.23 -12.844 1 87.88 213 GLY A CA 1
ATOM 1656 C C . GLY A 1 213 ? -26.297 2.902 -12.273 1 87.88 213 GLY A C 1
ATOM 1657 O O . GLY A 1 213 ? -27.078 1.955 -12.172 1 87.88 213 GLY A O 1
ATOM 1658 N N . HIS A 1 214 ? -25.031 2.764 -12.047 1 92.88 214 HIS A N 1
ATOM 1659 C CA . HIS A 1 214 ? -24.531 1.529 -11.453 1 92.88 214 HIS A CA 1
ATOM 1660 C C . HIS A 1 214 ? -25.109 1.314 -10.055 1 92.88 214 HIS A C 1
ATOM 1662 O O . HIS A 1 214 ? -25.125 2.234 -9.234 1 92.88 214 HIS A O 1
ATOM 1668 N N . PRO A 1 215 ? -25.547 0.12 -9.711 1 92.69 215 PRO A N 1
ATOM 1669 C CA . PRO A 1 215 ? -26.203 -0.13 -8.438 1 92.69 215 PRO A CA 1
ATOM 1670 C C . PRO A 1 215 ? -25.297 0.111 -7.234 1 92.69 215 PRO A C 1
ATOM 1672 O O . PRO A 1 215 ? -25.781 0.373 -6.129 1 92.69 215 PRO A O 1
ATOM 1675 N N . CYS A 1 216 ? -24.031 0.084 -7.469 1 91.75 216 CYS A N 1
ATOM 1676 C CA . CYS A 1 216 ? -23.094 0.228 -6.359 1 91.75 216 CYS A CA 1
ATOM 1677 C C . CYS A 1 216 ? -23.203 1.61 -5.73 1 91.75 216 CYS A C 1
ATOM 1679 O O . CYS A 1 216 ? -22.859 1.792 -4.559 1 91.75 216 CYS A O 1
ATOM 1681 N N . LEU A 1 217 ? -23.641 2.611 -6.441 1 91.88 217 LEU A N 1
ATOM 1682 C CA . LEU A 1 217 ? -23.703 3.988 -5.965 1 91.88 217 LEU A CA 1
ATOM 1683 C C . LEU A 1 217 ? -24.641 4.105 -4.762 1 91.88 217 LEU A C 1
ATOM 1685 O O . LEU A 1 217 ? -24.469 5 -3.93 1 91.88 217 LEU A O 1
ATOM 1689 N N . GLU A 1 218 ? -25.531 3.174 -4.637 1 91.19 218 GLU A N 1
ATOM 1690 C CA . GLU A 1 218 ? -26.484 3.199 -3.537 1 91.19 218 GLU A CA 1
ATOM 1691 C C . GLU A 1 218 ? -25.828 2.816 -2.217 1 91.19 218 GLU A C 1
ATOM 1693 O O . GLU A 1 218 ? -26.359 3.092 -1.144 1 91.19 218 GLU A O 1
ATOM 1698 N N . GLU A 1 219 ? -24.719 2.215 -2.367 1 91.5 219 GLU A N 1
ATOM 1699 C CA . GLU A 1 219 ? -24.031 1.72 -1.176 1 91.5 219 GLU A CA 1
ATOM 1700 C C . GLU A 1 219 ? -23.172 2.811 -0.54 1 91.5 219 GLU A C 1
ATOM 1702 O O . GLU A 1 219 ? -22.719 2.662 0.595 1 91.5 219 GLU A O 1
ATOM 1707 N N . PHE A 1 220 ? -23 3.902 -1.302 1 92.88 220 PHE A N 1
ATOM 1708 C CA . PHE A 1 220 ? -22.078 4.93 -0.836 1 92.88 220 PHE A CA 1
ATOM 1709 C C . PHE A 1 220 ? -22.812 6.23 -0.548 1 92.88 220 PHE A C 1
ATOM 1711 O O . PHE A 1 220 ? -23.688 6.637 -1.313 1 92.88 220 PHE A O 1
ATOM 1718 N N . SER A 1 221 ? -22.469 6.805 0.566 1 91.88 221 SER A N 1
ATOM 1719 C CA . SER A 1 221 ? -23.031 8.109 0.914 1 91.88 221 SER A CA 1
ATOM 1720 C C . SER A 1 221 ? -22.156 9.242 0.376 1 91.88 221 SER A C 1
ATOM 1722 O O . SER A 1 221 ? -22.594 10.391 0.291 1 91.88 221 SER A O 1
ATOM 1724 N N . THR A 1 222 ? -20.906 8.914 0.08 1 94 222 THR A N 1
ATOM 1725 C CA . THR A 1 222 ? -19.953 9.906 -0.412 1 94 222 THR A CA 1
ATOM 1726 C C . THR A 1 222 ? -19.234 9.398 -1.651 1 94 222 THR A C 1
ATOM 1728 O O . THR A 1 222 ? -18.828 8.234 -1.706 1 94 222 THR A O 1
ATOM 1731 N N . LEU A 1 223 ? -19.188 10.234 -2.658 1 95.31 223 LEU A N 1
ATOM 1732 C CA . LEU A 1 223 ? -18.391 9.992 -3.85 1 95.31 223 LEU A CA 1
ATOM 1733 C C . LEU A 1 223 ? -17.297 11.055 -3.998 1 95.31 223 LEU A C 1
ATOM 1735 O O . LEU A 1 223 ? -17.594 12.25 -4.062 1 95.31 223 LEU A O 1
ATOM 1739 N N . ALA A 1 224 ? -16.109 10.609 -3.943 1 95.38 224 ALA A N 1
ATOM 1740 C CA . ALA A 1 224 ? -14.977 11.516 -4.125 1 95.38 224 ALA A CA 1
ATOM 1741 C C . ALA A 1 224 ? -14.242 11.219 -5.426 1 95.38 224 ALA A C 1
ATOM 1743 O O . ALA A 1 224 ? -13.922 10.062 -5.719 1 95.38 224 ALA A O 1
ATOM 1744 N N . ILE A 1 225 ? -14.008 12.227 -6.188 1 93.75 225 ILE A N 1
ATOM 1745 C CA . ILE A 1 225 ? -13.32 12.094 -7.465 1 93.75 225 ILE A CA 1
ATOM 1746 C C . ILE A 1 225 ? -12.023 12.898 -7.445 1 93.75 225 ILE A C 1
ATOM 1748 O O . ILE A 1 225 ? -12.031 14.086 -7.094 1 93.75 225 ILE A O 1
ATOM 1752 N N . TYR A 1 226 ? -10.938 12.266 -7.801 1 93.81 226 TYR A N 1
ATOM 1753 C CA . TYR A 1 226 ? -9.617 12.883 -7.891 1 93.81 226 TYR A CA 1
ATOM 1754 C C . TYR A 1 226 ? -9.062 12.773 -9.305 1 93.81 226 TYR A C 1
ATOM 1756 O O . TYR A 1 226 ? -9.266 11.766 -9.984 1 93.81 226 TYR A O 1
ATOM 1764 N N . SER A 1 227 ? -8.359 13.805 -9.75 1 90.5 227 SER A N 1
ATOM 1765 C CA . SER A 1 227 ? -7.602 13.781 -11 1 90.5 227 SER A CA 1
ATOM 1766 C C . SER A 1 227 ? -6.312 14.594 -10.875 1 90.5 227 SER A C 1
ATOM 1768 O O . SER A 1 227 ? -6.336 15.734 -10.422 1 90.5 227 SER A O 1
ATOM 1770 N N . ALA A 1 228 ? -5.262 13.945 -11.25 1 83.25 228 ALA A N 1
ATOM 1771 C CA . ALA A 1 228 ? -3.98 14.648 -11.227 1 83.25 228 ALA A CA 1
ATOM 1772 C C . ALA A 1 228 ? -3.861 15.609 -12.406 1 83.25 228 ALA A C 1
ATOM 1774 O O . ALA A 1 228 ? -3.049 16.531 -12.375 1 83.25 228 ALA A O 1
ATOM 1775 N N . ARG A 1 229 ? -4.609 15.336 -13.398 1 82.5 229 ARG A N 1
ATOM 1776 C CA . ARG A 1 229 ? -4.586 16.156 -14.602 1 82.5 229 ARG A CA 1
ATOM 1777 C C . ARG A 1 229 ? -5.945 16.797 -14.859 1 82.5 229 ARG A C 1
ATOM 1779 O O . ARG A 1 229 ? -6.926 16.469 -14.188 1 82.5 229 ARG A O 1
ATOM 1786 N N . ALA A 1 230 ? -5.984 17.641 -15.852 1 82.62 230 ALA A N 1
ATOM 1787 C CA . ALA A 1 230 ? -7.234 18.297 -16.219 1 82.62 230 ALA A CA 1
ATOM 1788 C C . ALA A 1 230 ? -8.258 17.281 -16.734 1 82.62 230 ALA A C 1
ATOM 1790 O O . ALA A 1 230 ? -7.891 16.328 -17.422 1 82.62 230 ALA A O 1
ATOM 1791 N N . ILE A 1 231 ? -9.461 17.531 -16.391 1 82.81 231 ILE A N 1
ATOM 1792 C CA . ILE A 1 231 ? -10.555 16.656 -16.797 1 82.81 231 ILE A CA 1
ATOM 1793 C C . ILE A 1 231 ? -11.156 17.156 -18.109 1 82.81 231 ILE A C 1
ATOM 1795 O O . ILE A 1 231 ? -11.289 18.375 -18.297 1 82.81 231 ILE A O 1
ATOM 1799 N N . ASN A 1 232 ? -11.453 16.25 -18.938 1 84.81 232 ASN A N 1
ATOM 1800 C CA . ASN A 1 232 ? -12.055 16.656 -20.203 1 84.81 232 ASN A CA 1
ATOM 1801 C C . ASN A 1 232 ? -13.562 16.859 -20.078 1 84.81 232 ASN A C 1
ATOM 1803 O O . ASN A 1 232 ? -14.125 16.641 -19 1 84.81 232 ASN A O 1
ATOM 1807 N N . GLU A 1 233 ? -14.195 17.281 -21.172 1 86.75 233 GLU A N 1
ATOM 1808 C CA . GLU A 1 233 ? -15.602 17.656 -21.156 1 86.75 233 GLU A CA 1
ATOM 1809 C C . GLU A 1 233 ? -16.5 16.453 -20.859 1 86.75 233 GLU A C 1
ATOM 1811 O O . GLU A 1 233 ? -17.469 16.562 -20.109 1 86.75 233 GLU A O 1
ATOM 1816 N N . SER A 1 234 ? -16.172 15.383 -21.422 1 86.94 234 SER A N 1
ATOM 1817 C CA . SER A 1 234 ? -16.969 14.172 -21.219 1 86.94 234 SER A CA 1
ATOM 1818 C C . SER A 1 234 ? -16.938 13.742 -19.75 1 86.94 234 SER A C 1
ATOM 1820 O O . SER A 1 234 ? -17.953 13.352 -19.188 1 86.94 234 SER A O 1
ATOM 1822 N N . GLN A 1 235 ? -15.797 13.82 -19.172 1 86.62 235 GLN A N 1
ATOM 1823 C CA . GLN A 1 235 ? -15.633 13.461 -17.781 1 86.62 235 GLN A CA 1
ATOM 1824 C C . GLN A 1 235 ? -16.375 14.438 -16.875 1 86.62 235 GLN A C 1
ATOM 1826 O O . GLN A 1 235 ? -17.016 14.031 -15.891 1 86.62 235 GLN A O 1
ATOM 1831 N N . MET A 1 236 ? -16.266 15.641 -17.25 1 88.75 236 MET A N 1
ATOM 1832 C CA . MET A 1 236 ? -16.969 16.656 -16.469 1 88.75 236 MET A CA 1
ATOM 1833 C C . MET A 1 236 ? -18.469 16.453 -16.516 1 88.75 236 MET A C 1
ATOM 1835 O O . MET A 1 236 ? -19.156 16.594 -15.5 1 88.75 236 MET A O 1
ATOM 1839 N N . ALA A 1 237 ? -18.953 16.094 -17.656 1 90.31 237 ALA A N 1
ATOM 1840 C CA . ALA A 1 237 ? -20.375 15.82 -17.812 1 90.31 237 ALA A CA 1
ATOM 1841 C C . ALA A 1 237 ? -20.797 14.633 -16.938 1 90.31 237 ALA A C 1
ATOM 1843 O O . ALA A 1 237 ? -21.859 14.672 -16.297 1 90.31 237 ALA A O 1
ATOM 1844 N N . ALA A 1 238 ? -20.016 13.664 -16.953 1 91.75 238 ALA A N 1
ATOM 1845 C CA . ALA A 1 238 ? -20.297 12.484 -16.141 1 91.75 238 ALA A CA 1
ATOM 1846 C C . ALA A 1 238 ? -20.328 12.828 -14.656 1 91.75 238 ALA A C 1
ATOM 1848 O O . ALA A 1 238 ? -21.188 12.367 -13.914 1 91.75 238 ALA A O 1
ATOM 1849 N N . ILE A 1 239 ? -19.391 13.641 -14.234 1 91 239 ILE A N 1
ATOM 1850 C CA . ILE A 1 239 ? -19.281 14.047 -12.836 1 91 239 ILE A CA 1
ATOM 1851 C C . ILE A 1 239 ? -20.547 14.82 -12.43 1 91 239 ILE A C 1
ATOM 1853 O O . ILE A 1 239 ? -21.094 14.602 -11.344 1 91 239 ILE A O 1
ATOM 1857 N N . GLN A 1 240 ? -20.969 15.641 -13.289 1 90.06 240 GLN A N 1
ATOM 1858 C CA . GLN A 1 240 ? -22.172 16.422 -13.016 1 90.06 240 GLN A CA 1
ATOM 1859 C C . GLN A 1 240 ? -23.391 15.508 -12.875 1 90.06 240 GLN A C 1
ATOM 1861 O O . GLN A 1 240 ? -24.219 15.703 -11.984 1 90.06 240 GLN A O 1
ATOM 1866 N N . GLN A 1 241 ? -23.484 14.594 -13.711 1 92.75 241 GLN A N 1
ATOM 1867 C CA . GLN A 1 241 ? -24.594 13.641 -13.641 1 92.75 241 GLN A CA 1
ATOM 1868 C C . GLN A 1 241 ? -24.516 12.805 -12.359 1 92.75 241 GLN A C 1
ATOM 1870 O O . GLN A 1 241 ? -25.547 12.539 -11.734 1 92.75 241 GLN A O 1
ATOM 1875 N N . LEU A 1 242 ? -23.328 12.453 -11.992 1 92.31 242 LEU A N 1
ATOM 1876 C CA . LEU A 1 242 ? -23.125 11.656 -10.781 1 92.31 242 LEU A CA 1
ATOM 1877 C C . LEU A 1 242 ? -23.547 12.438 -9.539 1 92.31 242 LEU A C 1
ATOM 1879 O O . LEU A 1 242 ? -24.062 11.859 -8.578 1 92.31 242 LEU A O 1
ATOM 1883 N N . GLU A 1 243 ? -23.266 13.711 -9.586 1 88.62 243 GLU A N 1
ATOM 1884 C CA . GLU A 1 243 ? -23.625 14.562 -8.461 1 88.62 243 GLU A CA 1
ATOM 1885 C C . GLU A 1 243 ? -25.125 14.492 -8.172 1 88.62 243 GLU A C 1
ATOM 1887 O O . GLU A 1 243 ? -25.531 14.516 -7.012 1 88.62 243 GLU A O 1
ATOM 1892 N N . THR A 1 244 ? -25.875 14.266 -9.219 1 88.25 244 THR A N 1
ATOM 1893 C CA . THR A 1 244 ? -27.328 14.219 -9.07 1 88.25 244 THR A CA 1
ATOM 1894 C C . THR A 1 244 ? -27.781 12.812 -8.664 1 88.25 244 THR A C 1
ATOM 1896 O O . THR A 1 244 ? -28.891 12.641 -8.148 1 88.25 244 THR A O 1
ATOM 1899 N N . MET A 1 245 ? -26.984 11.891 -8.844 1 88.44 245 MET A N 1
ATOM 1900 C CA . MET A 1 245 ? -27.391 10.5 -8.641 1 88.44 245 MET A CA 1
ATOM 1901 C C . MET A 1 245 ? -27 10.016 -7.25 1 88.44 245 MET A C 1
ATOM 1903 O O . MET A 1 245 ? -27.609 9.078 -6.723 1 88.44 245 MET A O 1
ATOM 1907 N N . ILE A 1 246 ? -26.016 10.656 -6.691 1 86.69 246 ILE A N 1
ATOM 1908 C CA . ILE A 1 246 ? -25.531 10.195 -5.395 1 86.69 246 ILE A CA 1
ATOM 1909 C C . ILE A 1 246 ? -26.438 10.734 -4.285 1 86.69 246 ILE A C 1
ATOM 1911 O O . ILE A 1 246 ? -26.922 11.867 -4.363 1 86.69 246 ILE A O 1
ATOM 1915 N N . SER A 1 247 ? -26.734 9.883 -3.307 1 82.5 247 SER A N 1
ATOM 1916 C CA . SER A 1 247 ? -27.609 10.25 -2.195 1 82.5 247 SER A CA 1
ATOM 1917 C C . SER A 1 247 ? -26.906 11.211 -1.238 1 82.5 247 SER A C 1
ATOM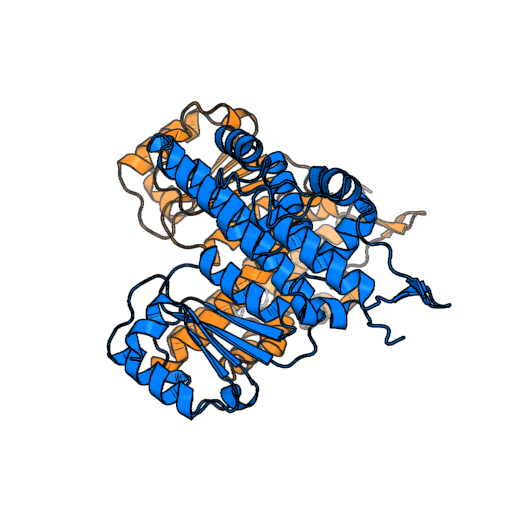 1919 O O . SER A 1 247 ? -27.547 12.023 -0.574 1 82.5 247 SER A O 1
ATOM 1921 N N . GLY A 1 248 ? -25.688 11.156 -1.218 1 86.12 248 GLY A N 1
ATOM 1922 C CA . GLY A 1 248 ? -24.922 11.945 -0.269 1 86.12 248 GLY A CA 1
ATOM 1923 C C . GLY A 1 248 ? -24.156 13.078 -0.923 1 86.12 248 GLY A C 1
ATOM 1924 O O . GLY A 1 248 ? -24.719 13.883 -1.656 1 86.12 248 GLY A O 1
ATOM 1925 N N . GLU A 1 249 ? -22.859 13.07 -0.616 1 89.19 249 GLU A N 1
ATOM 1926 C CA . GLU A 1 249 ? -22.062 14.211 -1.026 1 89.19 249 GLU A CA 1
ATOM 1927 C C . GLU A 1 249 ? -21.031 13.82 -2.088 1 89.19 249 GLU A C 1
ATOM 1929 O O . GLU A 1 249 ? -20.5 12.711 -2.057 1 89.19 249 GLU A O 1
ATOM 1934 N N . LEU A 1 250 ? -20.844 14.711 -3.051 1 91.25 250 LEU A N 1
ATOM 1935 C CA . LEU A 1 250 ? -19.766 14.617 -4.027 1 91.25 250 LEU A CA 1
ATOM 1936 C C . LEU A 1 250 ? -18.609 15.523 -3.646 1 91.25 250 LEU A C 1
ATOM 1938 O O . LEU A 1 250 ? -18.797 16.719 -3.42 1 91.25 250 LEU A O 1
ATOM 1942 N N . ILE A 1 251 ? -17.484 14.977 -3.535 1 90.06 251 ILE A N 1
ATOM 1943 C CA . ILE A 1 251 ? -16.297 15.734 -3.166 1 90.06 251 ILE A CA 1
ATOM 1944 C C . ILE A 1 251 ? -15.336 15.789 -4.348 1 90.06 251 ILE A C 1
ATOM 1946 O O . ILE A 1 251 ? -14.953 14.75 -4.895 1 90.06 251 ILE A O 1
ATOM 1950 N N . LEU A 1 252 ? -14.961 16.953 -4.727 1 84.75 252 LEU A N 1
ATOM 1951 C CA . LEU A 1 252 ? -14.016 17.188 -5.816 1 84.75 252 LEU A CA 1
ATOM 1952 C C . LEU A 1 252 ? -12.797 17.953 -5.316 1 84.75 252 LEU A C 1
ATOM 1954 O O . LEU A 1 252 ? -12.891 18.734 -4.375 1 84.75 252 LEU A O 1
ATOM 1958 N N . PRO A 1 253 ? -11.648 17.578 -5.992 1 74.19 253 PRO A N 1
ATOM 1959 C CA . PRO A 1 253 ? -10.5 18.438 -5.672 1 74.19 253 PRO A CA 1
ATOM 1960 C C . PRO A 1 253 ? -10.734 19.906 -6.02 1 74.19 253 PRO A C 1
ATOM 1962 O O . PRO A 1 253 ? -11.586 20.219 -6.859 1 74.19 253 PRO A O 1
ATOM 1965 N N . GLU A 1 254 ? -10.031 20.75 -5.285 1 63.59 254 GLU A N 1
ATOM 1966 C CA . GLU A 1 254 ? -10.203 22.188 -5.473 1 63.59 254 GLU A CA 1
ATOM 1967 C C . GLU A 1 254 ? -10.07 22.562 -6.941 1 63.59 254 GLU A C 1
ATOM 1969 O O . GLU A 1 254 ? -10.812 23.422 -7.434 1 63.59 254 GLU A O 1
ATOM 1974 N N . LEU A 1 255 ? -9.227 21.891 -7.59 1 60.41 255 LEU A N 1
ATOM 1975 C CA . LEU A 1 255 ? -8.984 22.219 -8.992 1 60.41 255 LEU A CA 1
ATOM 1976 C C . LEU A 1 255 ? -10.227 21.938 -9.836 1 60.41 255 LEU A C 1
ATOM 1978 O O . LEU A 1 255 ? -10.5 22.656 -10.797 1 60.41 255 LEU A O 1
ATOM 1982 N N . LEU A 1 256 ? -10.969 21.016 -9.43 1 65.75 256 LEU A N 1
ATOM 1983 C CA . LEU A 1 256 ? -12.148 20.641 -10.195 1 65.75 256 LEU A CA 1
ATOM 1984 C C . LEU A 1 256 ? -13.375 21.406 -9.727 1 65.75 256 LEU A C 1
ATOM 1986 O O . LEU A 1 256 ? -14.352 21.547 -10.461 1 65.75 256 LEU A O 1
ATOM 1990 N N . GLN A 1 257 ? -13.344 21.797 -8.508 1 59.66 257 GLN A N 1
ATOM 1991 C CA . GLN A 1 257 ? -14.469 22.547 -7.969 1 59.66 257 GLN A CA 1
ATOM 1992 C C . GLN A 1 257 ? -14.664 23.859 -8.719 1 59.66 257 GLN A C 1
ATOM 1994 O O . GLN A 1 257 ? -15.797 24.312 -8.891 1 59.66 257 GLN A O 1
ATOM 1999 N N . ARG A 1 258 ? -13.523 24.406 -9.172 1 53.94 258 ARG A N 1
ATOM 2000 C CA . ARG A 1 258 ? -13.586 25.672 -9.891 1 53.94 258 ARG A CA 1
ATOM 2001 C C . ARG A 1 258 ? -14.219 25.484 -11.266 1 53.94 258 ARG A C 1
ATOM 2003 O O . ARG A 1 258 ? -14.703 26.453 -11.867 1 53.94 258 ARG A O 1
ATOM 2010 N N . LEU A 1 259 ? -14.148 24.312 -11.711 1 49 259 LEU A N 1
ATOM 2011 C CA . LEU A 1 259 ? -14.703 24.078 -13.039 1 49 259 LEU A CA 1
ATOM 2012 C C . LEU A 1 259 ? -16.219 23.938 -12.969 1 49 259 LEU A C 1
ATOM 2014 O O . LEU A 1 259 ? -16.906 24.062 -13.984 1 49 259 LEU A O 1
ATOM 2018 N N . LYS A 1 260 ? -16.75 23.641 -11.766 1 49 260 LYS A N 1
ATOM 2019 C CA . LYS A 1 260 ? -18.188 23.516 -11.594 1 49 260 LYS A CA 1
ATOM 2020 C C . LYS A 1 260 ? -18.875 24.875 -11.648 1 49 260 LYS A C 1
ATOM 2022 O O . LYS A 1 260 ? -20.078 24.969 -11.867 1 49 260 LYS A O 1
ATOM 2027 N N . ARG A 1 261 ? -18.188 26.016 -11.336 1 40.59 261 ARG A N 1
ATOM 2028 C CA . ARG A 1 261 ? -18.844 27.328 -11.391 1 40.59 261 ARG A CA 1
ATOM 2029 C C . ARG A 1 261 ? -18.781 27.906 -12.797 1 40.59 261 ARG A C 1
ATOM 2031 O O . ARG A 1 261 ? -17.781 27.734 -13.508 1 40.59 261 ARG A O 1
ATOM 2038 N N . MET B 1 1 ? 17.406 -38.312 10.25 1 79.38 1 MET B N 1
ATOM 2039 C CA . MET B 1 1 ? 17.078 -37.656 8.992 1 79.38 1 MET B CA 1
ATOM 2040 C C . MET B 1 1 ? 17.125 -36.125 9.148 1 79.38 1 MET B C 1
ATOM 2042 O O . MET B 1 1 ? 16.812 -35.594 10.211 1 79.38 1 MET B O 1
ATOM 2046 N N . LYS B 1 2 ? 17.656 -35.469 8.148 1 90.94 2 LYS B N 1
ATOM 2047 C CA . LYS B 1 2 ? 17.781 -34 8.195 1 90.94 2 LYS B CA 1
ATOM 2048 C C . LYS B 1 2 ? 16.422 -33.344 8.297 1 90.94 2 LYS B C 1
ATOM 2050 O O . LYS B 1 2 ? 15.469 -33.75 7.633 1 90.94 2 LYS B O 1
ATOM 2055 N N . LYS B 1 3 ? 16.219 -32.469 9.336 1 94.56 3 LYS B N 1
ATOM 2056 C CA . LYS B 1 3 ? 14.992 -31.703 9.516 1 94.56 3 LYS B CA 1
ATOM 2057 C C . LYS B 1 3 ? 15.211 -30.234 9.156 1 94.56 3 LYS B C 1
ATOM 2059 O O . LYS B 1 3 ? 16.312 -29.703 9.305 1 94.56 3 LYS B O 1
ATOM 2064 N N . TYR B 1 4 ? 14.203 -29.656 8.586 1 95.38 4 TYR B N 1
ATOM 2065 C CA . TYR B 1 4 ? 14.273 -28.281 8.086 1 95.38 4 TYR B CA 1
ATOM 2066 C C . TYR B 1 4 ? 13.242 -27.406 8.773 1 95.38 4 TYR B C 1
ATOM 2068 O O . TYR B 1 4 ? 12.102 -27.828 9 1 95.38 4 TYR B O 1
ATOM 2076 N N . ALA B 1 5 ? 13.672 -26.203 9.102 1 94.06 5 ALA B N 1
ATOM 2077 C CA . ALA B 1 5 ? 12.719 -25.203 9.562 1 94.06 5 ALA B CA 1
ATOM 2078 C C . ALA B 1 5 ? 11.898 -24.656 8.398 1 94.06 5 ALA B C 1
ATOM 2080 O O . ALA B 1 5 ? 12.258 -24.844 7.234 1 94.06 5 ALA B O 1
ATOM 2081 N N . ILE B 1 6 ? 10.805 -23.984 8.711 1 92.75 6 ILE B N 1
ATOM 2082 C CA . ILE B 1 6 ? 9.859 -23.547 7.688 1 92.75 6 ILE B CA 1
ATOM 2083 C C . ILE B 1 6 ? 10.539 -22.562 6.738 1 92.75 6 ILE B C 1
ATOM 2085 O O . ILE B 1 6 ? 10.258 -22.547 5.539 1 92.75 6 ILE B O 1
ATOM 2089 N N . ARG B 1 7 ? 11.422 -21.781 7.199 1 88.56 7 ARG B N 1
ATOM 2090 C CA . ARG B 1 7 ? 12.102 -20.812 6.348 1 88.56 7 ARG B CA 1
ATOM 2091 C C . ARG B 1 7 ? 13.008 -21.516 5.34 1 88.56 7 ARG B C 1
ATOM 2093 O O . ARG B 1 7 ? 13.094 -21.109 4.184 1 88.56 7 ARG B O 1
ATOM 2100 N N . GLU B 1 8 ? 13.641 -22.516 5.832 1 89.88 8 GLU B N 1
ATOM 2101 C CA . GLU B 1 8 ? 14.5 -23.312 4.957 1 89.88 8 GLU B CA 1
ATOM 2102 C C . GLU B 1 8 ? 13.68 -24.016 3.873 1 89.88 8 GLU B C 1
ATOM 2104 O O . GLU B 1 8 ? 14.086 -24.047 2.707 1 89.88 8 GLU B O 1
ATOM 2109 N N . ILE B 1 9 ? 12.57 -24.562 4.285 1 92.06 9 ILE B N 1
ATOM 2110 C CA . ILE B 1 9 ? 11.68 -25.25 3.354 1 92.06 9 ILE B CA 1
ATOM 2111 C C . ILE B 1 9 ? 11.188 -24.266 2.295 1 92.06 9 ILE B C 1
ATOM 2113 O O . ILE B 1 9 ? 11.086 -24.609 1.115 1 92.06 9 ILE B O 1
ATOM 2117 N N . SER B 1 10 ? 10.859 -23.094 2.734 1 90.44 10 SER B N 1
ATOM 2118 C CA . SER B 1 10 ? 10.391 -22.047 1.826 1 90.44 10 SER B CA 1
ATOM 2119 C C . SER B 1 10 ? 11.453 -21.719 0.784 1 90.44 10 SER B C 1
ATOM 2121 O O . SER B 1 10 ? 11.148 -21.609 -0.407 1 90.44 10 SER B O 1
ATOM 2123 N N . GLU B 1 11 ? 12.641 -21.609 1.203 1 84.25 11 GLU B N 1
ATOM 2124 C CA . GLU B 1 11 ? 13.75 -21.281 0.306 1 84.25 11 GLU B CA 1
ATOM 2125 C C . GLU B 1 11 ? 14 -22.406 -0.691 1 84.25 11 GLU B C 1
ATOM 2127 O O . GLU B 1 11 ? 14.281 -22.156 -1.864 1 84.25 11 GLU B O 1
ATOM 2132 N N . LEU B 1 12 ? 13.812 -23.594 -0.247 1 87.94 12 LEU B N 1
ATOM 2133 C CA . LEU B 1 12 ? 14.109 -24.781 -1.064 1 87.94 12 LEU B CA 1
ATOM 2134 C C . LEU B 1 12 ? 13 -25.016 -2.088 1 87.94 12 LEU B C 1
ATOM 2136 O O . LEU B 1 12 ? 13.266 -25.469 -3.201 1 87.94 12 LEU B O 1
ATOM 2140 N N . THR B 1 13 ? 11.805 -24.719 -1.716 1 90.38 13 THR B N 1
ATOM 2141 C CA . THR B 1 13 ? 10.664 -25.109 -2.541 1 90.38 13 THR B CA 1
ATOM 2142 C C . THR B 1 13 ? 10.086 -23.906 -3.279 1 90.38 13 THR B C 1
ATOM 2144 O O . THR B 1 13 ? 9.312 -24.062 -4.223 1 90.38 13 THR B O 1
ATOM 2147 N N . GLY B 1 14 ? 10.328 -22.703 -2.768 1 85.81 14 GLY B N 1
ATOM 2148 C CA . GLY B 1 14 ? 9.773 -21.5 -3.346 1 85.81 14 GLY B CA 1
ATOM 2149 C C . GLY B 1 14 ? 8.375 -21.188 -2.852 1 85.81 14 GLY B C 1
ATOM 2150 O O . GLY B 1 14 ? 7.738 -20.234 -3.314 1 85.81 14 GLY B O 1
ATOM 2151 N N . VAL B 1 15 ? 7.91 -22.031 -1.922 1 91.25 15 VAL B N 1
ATOM 2152 C CA . VAL B 1 15 ? 6.59 -21.781 -1.358 1 91.25 15 VAL B CA 1
ATOM 2153 C C . VAL B 1 15 ? 6.723 -21 -0.053 1 91.25 15 VAL B C 1
ATOM 2155 O O . VAL B 1 15 ? 7.469 -21.406 0.844 1 91.25 15 VAL B O 1
ATOM 2158 N N . LYS B 1 16 ? 6.027 -19.969 0.088 1 88.56 16 LYS B N 1
ATOM 2159 C CA . LYS B 1 16 ? 6.164 -19.078 1.24 1 88.56 16 LYS B CA 1
ATOM 2160 C C . LYS 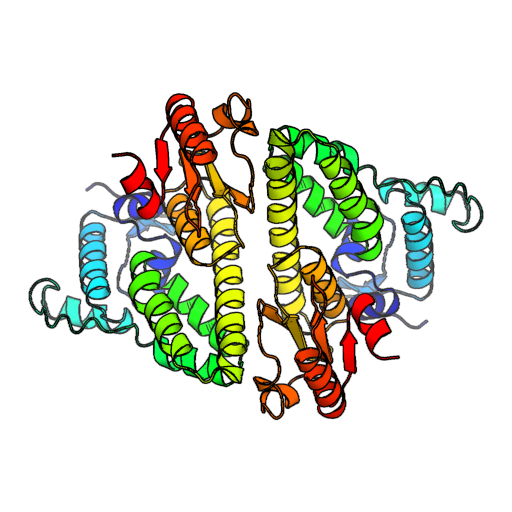B 1 16 ? 5.648 -19.75 2.512 1 88.56 16 LYS B C 1
ATOM 2162 O O . LYS B 1 16 ? 4.723 -20.562 2.461 1 88.56 16 LYS B O 1
ATOM 2167 N N . PRO B 1 17 ? 6.176 -19.297 3.623 1 90.06 17 PRO B N 1
ATOM 2168 C CA . PRO B 1 17 ? 5.758 -19.875 4.898 1 90.06 17 PRO B CA 1
ATOM 2169 C C . PRO B 1 17 ? 4.254 -19.75 5.141 1 90.06 17 PRO B C 1
ATOM 2171 O O . PRO B 1 17 ? 3.617 -20.703 5.602 1 90.06 17 PRO B O 1
ATOM 2174 N N . VAL B 1 18 ? 3.748 -18.594 4.773 1 89.5 18 VAL B N 1
ATOM 2175 C CA . VAL B 1 18 ? 2.326 -18.375 5.008 1 89.5 18 VAL B CA 1
ATOM 2176 C C . VAL B 1 18 ? 1.501 -19.375 4.219 1 89.5 18 VAL B C 1
ATOM 2178 O O . VAL B 1 18 ? 0.489 -19.891 4.711 1 89.5 18 VAL B O 1
ATOM 2181 N N . THR B 1 19 ? 1.877 -19.688 3.061 1 93.69 19 THR B N 1
ATOM 2182 C CA . THR B 1 19 ? 1.178 -20.656 2.223 1 93.69 19 THR B CA 1
ATOM 2183 C C . THR B 1 19 ? 1.312 -22.062 2.795 1 93.69 19 THR B C 1
ATOM 2185 O O . THR B 1 19 ? 0.334 -22.812 2.85 1 93.69 19 THR B O 1
ATOM 2188 N N . LEU B 1 20 ? 2.52 -22.438 3.232 1 94.62 20 LEU B N 1
ATOM 2189 C CA . LEU B 1 20 ? 2.748 -23.75 3.848 1 94.62 20 LEU B CA 1
ATOM 2190 C C . LEU B 1 20 ? 1.868 -23.922 5.082 1 94.62 20 LEU B C 1
ATOM 2192 O O . LEU B 1 20 ? 1.294 -25 5.289 1 94.62 20 LEU B O 1
ATOM 2196 N N . ARG B 1 21 ? 1.733 -22.891 5.812 1 93.25 21 ARG B N 1
ATOM 2197 C CA . ARG B 1 21 ? 0.886 -22.922 7 1 93.25 21 ARG B CA 1
ATOM 2198 C C . ARG B 1 21 ? -0.584 -23.047 6.617 1 93.25 21 ARG B C 1
ATOM 2200 O O . ARG B 1 21 ? -1.332 -23.781 7.266 1 93.25 21 ARG B O 1
ATOM 2207 N N . ALA B 1 22 ? -0.919 -22.375 5.574 1 93.06 22 ALA B N 1
ATOM 2208 C CA . ALA B 1 22 ? -2.303 -22.453 5.113 1 93.06 22 ALA B CA 1
ATOM 2209 C C . ALA B 1 22 ? -2.627 -23.859 4.621 1 93.06 22 ALA B C 1
ATOM 2211 O O . ALA B 1 22 ? -3.711 -24.391 4.887 1 93.06 22 ALA B O 1
ATOM 2212 N N . TRP B 1 23 ? -1.688 -24.453 3.918 1 95.56 23 TRP B N 1
ATOM 2213 C CA . TRP B 1 23 ? -1.891 -25.797 3.406 1 95.56 23 TRP B CA 1
ATOM 2214 C C . TRP B 1 23 ? -2.105 -26.797 4.547 1 95.56 23 TRP B C 1
ATOM 2216 O O . TRP B 1 23 ? -2.943 -27.688 4.449 1 95.56 23 TRP B O 1
ATOM 2226 N N . GLN B 1 24 ? -1.362 -26.594 5.594 1 94.19 24 GLN B N 1
ATOM 2227 C CA . GLN B 1 24 ? -1.54 -27.422 6.777 1 94.19 24 GLN B CA 1
ATOM 2228 C C . GLN B 1 24 ? -2.879 -27.141 7.453 1 94.19 24 GLN B C 1
ATOM 2230 O O . GLN B 1 24 ? -3.67 -28.062 7.68 1 94.19 24 GLN B O 1
ATOM 2235 N N . ARG B 1 25 ? -3.227 -25.922 7.699 1 93 25 ARG B N 1
ATOM 2236 C CA . ARG B 1 25 ? -4.344 -25.5 8.539 1 93 25 ARG B CA 1
ATOM 2237 C C . ARG B 1 25 ? -5.676 -25.734 7.832 1 93 25 ARG B C 1
ATOM 2239 O O . ARG B 1 25 ? -6.629 -26.219 8.438 1 93 25 ARG B O 1
ATOM 2246 N N . ARG B 1 26 ? -5.695 -25.422 6.621 1 92.19 26 ARG B N 1
ATOM 2247 C CA . ARG B 1 26 ? -6.984 -25.375 5.938 1 92.19 26 ARG B CA 1
ATOM 2248 C C . ARG B 1 26 ? -7.262 -26.672 5.188 1 92.19 26 ARG B C 1
ATOM 2250 O O . ARG B 1 26 ? -8.422 -27.062 5.02 1 92.19 26 ARG B O 1
ATOM 2257 N N . TYR B 1 27 ? -6.164 -27.391 4.773 1 93.06 27 TYR B N 1
ATOM 2258 C CA . TYR B 1 27 ? -6.391 -28.5 3.861 1 93.06 27 TYR B CA 1
ATOM 2259 C C . TYR B 1 27 ? -5.766 -29.781 4.398 1 93.06 27 TYR B C 1
ATOM 2261 O O . TYR B 1 27 ? -5.875 -30.844 3.777 1 93.06 27 TYR B O 1
ATOM 2269 N N . ASN B 1 28 ? -5.023 -29.703 5.469 1 92.31 28 ASN B N 1
ATOM 2270 C CA . ASN B 1 28 ? -4.336 -30.859 6.039 1 92.31 28 ASN B CA 1
ATOM 2271 C C . ASN B 1 28 ? -3.42 -31.531 5.02 1 92.31 28 ASN B C 1
ATOM 2273 O O . ASN B 1 28 ? -3.373 -32.75 4.934 1 92.31 28 ASN B O 1
ATOM 2277 N N . LEU B 1 29 ? -2.787 -30.844 4.246 1 92.62 29 LEU B N 1
ATOM 2278 C CA . LEU B 1 29 ? -1.974 -31.359 3.154 1 92.62 29 LEU B CA 1
ATOM 2279 C C . LEU B 1 29 ? -0.547 -31.641 3.623 1 92.62 29 LEU B C 1
ATOM 2281 O O . LEU B 1 29 ? 0.094 -32.594 3.158 1 92.62 29 LEU B O 1
ATOM 2285 N N . ILE B 1 30 ? 0.059 -30.719 4.453 1 91.38 30 ILE B N 1
ATOM 2286 C CA . ILE B 1 30 ? 1.431 -30.828 4.938 1 91.38 30 ILE B CA 1
ATOM 2287 C C . ILE B 1 30 ? 1.447 -30.75 6.461 1 91.38 30 ILE B C 1
ATOM 2289 O O . ILE B 1 30 ? 1.187 -29.688 7.031 1 91.38 30 ILE B O 1
ATOM 2293 N N . GLU B 1 31 ? 1.734 -31.906 7.055 1 92.56 31 GLU B N 1
ATOM 2294 C CA . GLU B 1 31 ? 1.738 -31.938 8.516 1 92.56 31 GLU B CA 1
ATOM 2295 C C . GLU B 1 31 ? 3.152 -32.094 9.062 1 92.56 31 GLU B C 1
ATOM 2297 O O . GLU B 1 31 ? 3.617 -33.219 9.242 1 92.56 31 GLU B O 1
ATOM 2302 N N . PRO B 1 32 ? 3.762 -30.984 9.305 1 94.38 32 PRO B N 1
ATOM 2303 C CA . PRO B 1 32 ? 5.137 -31.078 9.797 1 94.38 32 PRO B CA 1
ATOM 2304 C C . PRO B 1 32 ? 5.223 -31.609 11.227 1 94.38 32 PRO B C 1
ATOM 2306 O O . PRO B 1 32 ? 4.203 -31.703 11.914 1 94.38 32 PRO B O 1
ATOM 2309 N N . GLU B 1 33 ? 6.379 -32.062 11.594 1 93.88 33 GLU B N 1
ATOM 2310 C CA . GLU B 1 33 ? 6.668 -32.375 12.984 1 93.88 33 GLU B CA 1
ATOM 2311 C C . GLU B 1 33 ? 6.816 -31.109 13.82 1 93.88 33 GLU B C 1
ATOM 2313 O O . GLU B 1 33 ? 6.824 -30 13.281 1 93.88 33 GLU B O 1
ATOM 2318 N N . ARG B 1 34 ? 6.766 -31.281 15.117 1 94 34 ARG B N 1
ATOM 2319 C CA . ARG B 1 34 ? 6.93 -30.109 15.984 1 94 34 ARG B CA 1
ATOM 2320 C C . ARG B 1 34 ? 8.031 -30.344 17.016 1 94 34 ARG B C 1
ATOM 2322 O O . ARG B 1 34 ? 8.18 -31.469 17.531 1 94 34 ARG B O 1
ATOM 2329 N N . THR B 1 35 ? 8.766 -29.359 17.281 1 94.06 35 THR B N 1
ATOM 2330 C CA . THR B 1 35 ? 9.703 -29.406 18.391 1 94.06 35 THR B CA 1
ATOM 2331 C C . THR B 1 35 ? 8.961 -29.328 19.734 1 94.06 35 THR B C 1
ATOM 2333 O O . THR B 1 35 ? 7.746 -29.141 19.766 1 94.06 35 THR B O 1
ATOM 2336 N N . GLU B 1 36 ? 9.758 -29.469 20.828 1 92.62 36 GLU B N 1
ATOM 2337 C CA . GLU B 1 36 ? 9.172 -29.359 22.172 1 92.62 36 GLU B CA 1
ATOM 2338 C C . GLU B 1 36 ? 8.578 -27.969 22.391 1 92.62 36 GLU B C 1
ATOM 2340 O O . GLU B 1 36 ? 7.586 -27.828 23.109 1 92.62 36 GLU B O 1
ATOM 2345 N N . LYS B 1 37 ? 9.094 -26.984 21.734 1 93.44 37 LYS B N 1
ATOM 2346 C CA . LYS B 1 37 ? 8.656 -25.609 21.906 1 93.44 37 LYS B CA 1
ATOM 2347 C C . LYS B 1 37 ? 7.551 -25.25 20.906 1 93.44 37 LYS B C 1
ATOM 2349 O O . LYS B 1 37 ? 7.086 -24.109 20.875 1 93.44 37 LYS B O 1
ATOM 2354 N N . GLY B 1 38 ? 7.266 -26.25 20.047 1 93.19 38 GLY B N 1
ATOM 2355 C CA . GLY B 1 38 ? 6.125 -26.047 19.172 1 93.19 38 GLY B CA 1
ATOM 2356 C C . GLY B 1 38 ? 6.516 -25.594 17.781 1 93.19 38 GLY B C 1
ATOM 2357 O O . GLY B 1 38 ? 5.648 -25.281 16.953 1 93.19 38 GLY B O 1
ATOM 2358 N N . HIS B 1 39 ? 7.797 -25.516 17.484 1 93.69 39 HIS B N 1
ATOM 2359 C CA . HIS B 1 39 ? 8.25 -25.078 16.156 1 93.69 39 HIS B CA 1
ATOM 2360 C C . HIS B 1 39 ? 8.062 -26.188 15.125 1 93.69 39 HIS B C 1
ATOM 2362 O O . HIS B 1 39 ? 8.352 -27.359 15.398 1 93.69 39 HIS B O 1
ATOM 2368 N N . ARG B 1 40 ? 7.574 -25.812 13.922 1 94 40 ARG B N 1
ATOM 2369 C CA . ARG B 1 40 ? 7.383 -26.766 12.844 1 94 40 ARG B CA 1
ATOM 2370 C C . ARG B 1 40 ? 8.719 -27.266 12.305 1 94 40 ARG B C 1
ATOM 2372 O O . ARG B 1 40 ? 9.656 -26.469 12.141 1 94 40 ARG B O 1
ATOM 2379 N N . LEU B 1 41 ? 8.828 -28.578 12.078 1 96.12 41 LEU B N 1
ATOM 2380 C CA . LEU B 1 41 ? 9.977 -29.219 11.461 1 96.12 41 LEU B CA 1
ATOM 2381 C C . LEU B 1 41 ? 9.555 -30.062 10.273 1 96.12 41 LEU B C 1
ATOM 2383 O O . LEU B 1 41 ? 8.633 -30.875 10.383 1 96.12 41 LEU B O 1
ATOM 2387 N N . TYR B 1 42 ? 10.328 -29.875 9.164 1 96.38 42 TYR B N 1
ATOM 2388 C CA . TYR B 1 42 ? 10.008 -30.562 7.926 1 96.38 42 TYR B CA 1
ATOM 2389 C C . TYR B 1 42 ? 11.102 -31.562 7.555 1 96.38 42 TYR B C 1
ATOM 2391 O O . TYR B 1 42 ? 12.273 -31.359 7.895 1 96.38 42 TYR B O 1
ATOM 2399 N N . THR B 1 43 ? 10.703 -32.594 6.832 1 95.81 43 THR B N 1
ATOM 2400 C CA . THR B 1 43 ? 11.633 -33.594 6.363 1 95.81 43 THR B CA 1
ATOM 2401 C C . THR B 1 43 ? 11.672 -33.656 4.84 1 95.81 43 THR B C 1
ATOM 2403 O O . THR B 1 43 ? 10.938 -32.906 4.176 1 95.81 43 THR B O 1
ATOM 2406 N N . GLN B 1 44 ? 12.547 -34.469 4.379 1 95.31 44 GLN B N 1
ATOM 2407 C CA . GLN B 1 44 ? 12.648 -34.656 2.936 1 95.31 44 GLN B CA 1
ATOM 2408 C C . GLN B 1 44 ? 11.328 -35.125 2.348 1 95.31 44 GLN B C 1
ATOM 2410 O O . GLN B 1 44 ? 10.969 -34.75 1.229 1 95.31 44 GLN B O 1
ATOM 2415 N N . LYS B 1 45 ? 10.656 -35.875 3.061 1 94.31 45 LYS B N 1
ATOM 2416 C CA . LYS B 1 45 ? 9.352 -36.344 2.605 1 94.31 45 LYS B CA 1
ATOM 2417 C C . LYS B 1 45 ? 8.406 -35.156 2.367 1 94.31 45 LYS B C 1
ATOM 2419 O O . LYS B 1 45 ? 7.621 -35.188 1.415 1 94.31 45 LYS B O 1
ATOM 2424 N N . HIS B 1 46 ? 8.453 -34.219 3.256 1 95.56 46 HIS B N 1
ATOM 2425 C CA . HIS B 1 46 ? 7.617 -33.031 3.104 1 95.56 46 HIS B CA 1
ATOM 2426 C C . HIS B 1 46 ? 8 -32.25 1.858 1 95.56 46 HIS B C 1
ATOM 2428 O O . HIS B 1 46 ? 7.129 -31.703 1.165 1 95.56 46 HIS B O 1
ATOM 2434 N N . ILE B 1 47 ? 9.281 -32.156 1.58 1 95.19 47 ILE B N 1
ATOM 2435 C CA . ILE B 1 47 ? 9.75 -31.438 0.396 1 95.19 47 ILE B CA 1
ATOM 2436 C C . ILE B 1 47 ? 9.188 -32.094 -0.86 1 95.19 47 ILE B C 1
ATOM 2438 O O . ILE B 1 47 ? 8.688 -31.406 -1.758 1 95.19 47 ILE B O 1
ATOM 2442 N N . ASP B 1 48 ? 9.242 -33.375 -0.853 1 94.31 48 ASP B N 1
ATOM 2443 C CA . ASP B 1 48 ? 8.711 -34.125 -1.992 1 94.31 48 ASP B CA 1
ATOM 2444 C C . ASP B 1 48 ? 7.207 -33.906 -2.148 1 94.31 48 ASP B C 1
ATOM 2446 O O . ASP B 1 48 ? 6.715 -33.719 -3.264 1 94.31 48 ASP B O 1
ATOM 2450 N N . LEU B 1 49 ? 6.594 -33.938 -1.054 1 94.5 49 LEU B N 1
ATOM 2451 C CA . LEU B 1 49 ? 5.156 -33.688 -1.056 1 94.5 49 LEU B CA 1
ATOM 2452 C C . LEU B 1 49 ? 4.836 -32.281 -1.585 1 94.5 49 LEU B C 1
ATOM 2454 O O . LEU B 1 49 ? 3.918 -32.125 -2.391 1 94.5 49 LEU B O 1
ATOM 2458 N N . ILE B 1 50 ? 5.559 -31.297 -1.136 1 95.19 50 ILE B N 1
ATOM 2459 C CA . ILE B 1 50 ? 5.371 -29.922 -1.569 1 95.19 50 ILE B CA 1
ATOM 2460 C C . ILE B 1 50 ? 5.562 -29.828 -3.082 1 95.19 50 ILE B C 1
ATOM 2462 O O . ILE B 1 50 ? 4.785 -29.156 -3.771 1 95.19 50 ILE B O 1
ATOM 2466 N N . ASN B 1 51 ? 6.496 -30.5 -3.543 1 93.69 51 ASN B N 1
ATOM 2467 C CA . ASN B 1 51 ? 6.742 -30.516 -4.98 1 93.69 51 ASN B CA 1
ATOM 2468 C C . ASN B 1 51 ? 5.586 -31.156 -5.742 1 93.69 51 ASN B C 1
ATOM 2470 O O . ASN B 1 51 ? 5.191 -30.672 -6.805 1 93.69 51 ASN B O 1
ATOM 2474 N N . ASP B 1 52 ? 5.09 -32.219 -5.191 1 93.06 52 ASP B N 1
ATOM 2475 C CA . ASP B 1 52 ? 3.93 -32.875 -5.797 1 93.06 52 ASP B CA 1
ATOM 2476 C C . ASP B 1 52 ? 2.732 -31.922 -5.836 1 93.06 52 ASP B C 1
ATOM 2478 O O . ASP B 1 52 ? 2.043 -31.828 -6.852 1 93.06 52 ASP B O 1
ATOM 2482 N N . ILE B 1 53 ? 2.5 -31.281 -4.75 1 94.12 53 ILE B N 1
ATOM 2483 C CA . ILE B 1 53 ? 1.396 -30.344 -4.656 1 94.12 53 ILE B CA 1
ATOM 2484 C C . ILE B 1 53 ? 1.554 -29.25 -5.723 1 94.12 53 ILE B C 1
ATOM 2486 O O . ILE B 1 53 ? 0.605 -28.953 -6.449 1 94.12 53 ILE B O 1
ATOM 2490 N N . GLN B 1 54 ? 2.746 -28.703 -5.852 1 91.75 54 GLN B N 1
ATOM 2491 C CA . GLN B 1 54 ? 3.02 -27.656 -6.832 1 91.75 54 GLN B CA 1
ATOM 2492 C C . GLN B 1 54 ? 2.775 -28.172 -8.25 1 91.75 54 GLN B C 1
ATOM 2494 O O . GLN B 1 54 ? 2.334 -27.406 -9.117 1 91.75 54 GLN B O 1
ATOM 2499 N N . GLY B 1 55 ? 3.109 -29.391 -8.453 1 88.81 55 GLY B N 1
ATOM 2500 C CA . GLY B 1 55 ? 2.826 -30 -9.75 1 88.81 55 GLY B CA 1
ATOM 2501 C C . GLY B 1 55 ? 1.353 -29.984 -10.102 1 88.81 55 GLY B C 1
ATOM 2502 O O . GLY B 1 55 ? 0.982 -29.641 -11.227 1 88.81 55 GLY B O 1
ATOM 2503 N N . TRP B 1 56 ? 0.556 -30.344 -9.172 1 89.12 56 TRP B N 1
ATOM 2504 C CA . TRP B 1 56 ? -0.888 -30.328 -9.391 1 89.12 56 TRP B CA 1
ATOM 2505 C C . TRP B 1 56 ? -1.402 -28.906 -9.594 1 89.12 56 TRP B C 1
ATOM 2507 O O . TRP B 1 56 ? -2.211 -28.656 -10.484 1 89.12 56 TRP B O 1
ATOM 2517 N N . LEU B 1 57 ? -0.913 -28.047 -8.758 1 89.94 57 LEU B N 1
ATOM 2518 C CA . LEU B 1 57 ? -1.323 -26.656 -8.883 1 89.94 57 LEU B CA 1
ATOM 2519 C C . LEU B 1 57 ? -0.945 -26.094 -10.25 1 89.94 57 LEU B C 1
ATOM 2521 O O . LEU B 1 57 ? -1.72 -25.344 -10.852 1 89.94 57 LEU B O 1
ATOM 2525 N N . GLY B 1 58 ? 0.217 -26.453 -10.695 1 85.25 58 GLY B N 1
ATOM 2526 C CA . GLY B 1 58 ? 0.693 -26 -12 1 85.25 58 GLY B CA 1
ATOM 2527 C C . GLY B 1 58 ? -0.202 -26.438 -13.141 1 85.25 58 GLY B C 1
ATOM 2528 O O . GLY B 1 58 ? -0.237 -25.797 -14.195 1 85.25 58 GLY B O 1
ATOM 2529 N N . LYS B 1 59 ? -0.967 -27.453 -12.867 1 82.31 59 LYS B N 1
ATOM 2530 C CA . LYS B 1 59 ? -1.877 -27.984 -13.883 1 82.31 59 LYS B CA 1
ATOM 2531 C C . LYS B 1 59 ? -3.266 -27.375 -13.75 1 82.31 59 LYS B C 1
ATOM 2533 O O . LYS B 1 59 ? -4.203 -27.781 -14.43 1 82.31 59 LYS B O 1
ATOM 2538 N N . GLY B 1 60 ? -3.328 -26.531 -12.766 1 81.19 60 GLY B N 1
ATOM 2539 C CA . GLY B 1 60 ? -4.578 -25.797 -12.633 1 81.19 60 GLY B CA 1
ATOM 2540 C C . GLY B 1 60 ? -5.52 -26.406 -11.609 1 81.19 60 GLY B C 1
ATOM 2541 O O . GLY B 1 60 ? -6.684 -26.016 -11.523 1 81.19 60 GLY B O 1
ATOM 2542 N N . VAL B 1 61 ? -5.047 -27.344 -10.945 1 86.12 61 VAL B N 1
ATOM 2543 C CA . VAL B 1 61 ? -5.871 -27.969 -9.914 1 86.12 61 VAL B CA 1
ATOM 2544 C C . VAL B 1 61 ? -5.969 -27.047 -8.695 1 86.12 61 VAL B C 1
ATOM 2546 O O . VAL B 1 61 ? -4.957 -26.516 -8.234 1 86.12 61 VAL B O 1
ATOM 2549 N N . SER B 1 62 ? -7.176 -26.844 -8.266 1 88 62 SER B N 1
ATOM 2550 C CA . SER B 1 62 ? -7.367 -26.047 -7.059 1 88 62 SER B CA 1
ATOM 2551 C C . SER B 1 62 ? -6.797 -26.75 -5.832 1 88 62 SER B C 1
ATOM 2553 O O . SER B 1 62 ? -6.816 -27.984 -5.746 1 88 62 SER B O 1
ATOM 2555 N N . ILE B 1 63 ? -6.309 -25.969 -4.926 1 91.81 63 ILE B N 1
ATOM 2556 C CA . ILE B 1 63 ? -5.633 -26.484 -3.744 1 91.81 63 ILE B CA 1
ATOM 2557 C C . ILE B 1 63 ? -6.566 -27.422 -2.986 1 91.81 63 ILE B C 1
ATOM 2559 O O . ILE B 1 63 ? -6.125 -28.438 -2.42 1 91.81 63 ILE B O 1
ATOM 2563 N N . GLY B 1 64 ? -7.82 -27.219 -3.008 1 89.81 64 GLY B N 1
ATOM 2564 C CA . GLY B 1 64 ? -8.789 -28.031 -2.289 1 89.81 64 GLY B CA 1
ATOM 2565 C C . GLY B 1 64 ? -8.953 -29.422 -2.869 1 89.81 64 GLY B C 1
ATOM 2566 O O . GLY B 1 64 ? -9.406 -30.328 -2.18 1 89.81 64 GLY B O 1
ATOM 2567 N N . LYS B 1 65 ? -8.594 -29.562 -4.031 1 88.94 65 LYS B N 1
ATOM 2568 C CA . LYS B 1 65 ? -8.766 -30.844 -4.723 1 88.94 65 LYS B CA 1
ATOM 2569 C C . LYS B 1 65 ? -7.473 -31.656 -4.703 1 88.94 65 LYS B C 1
ATOM 2571 O O . LYS B 1 65 ? -7.473 -32.844 -5.059 1 88.94 65 LYS B O 1
ATOM 2576 N N . VAL B 1 66 ? -6.387 -31.031 -4.293 1 91.19 66 VAL B N 1
ATOM 2577 C CA . VAL B 1 66 ? -5.066 -31.641 -4.402 1 91.19 66 VAL B CA 1
ATOM 2578 C C . VAL B 1 66 ? -4.961 -32.812 -3.438 1 91.19 66 VAL B C 1
ATOM 2580 O O . VAL B 1 66 ? -4.391 -33.875 -3.777 1 91.19 66 VAL B O 1
ATOM 2583 N N . LYS B 1 67 ? -5.48 -32.656 -2.289 1 90.62 67 LYS B N 1
ATOM 2584 C CA . LYS B 1 67 ? -5.375 -33.719 -1.287 1 90.62 67 LYS B CA 1
ATOM 2585 C C . LYS B 1 67 ? -5.945 -35.031 -1.812 1 90.62 67 LYS B C 1
ATOM 2587 O O . LYS B 1 67 ? -5.305 -36.094 -1.701 1 90.62 67 LYS B O 1
ATOM 2592 N N . ALA B 1 68 ? -7.109 -35 -2.346 1 90.31 68 ALA B N 1
ATOM 2593 C CA . ALA B 1 68 ? -7.777 -36.188 -2.879 1 90.31 68 ALA B CA 1
ATOM 2594 C C . ALA B 1 68 ? -6.957 -36.812 -3.998 1 90.31 68 ALA B C 1
ATOM 2596 O O . ALA B 1 68 ? -6.883 -38.031 -4.105 1 90.31 68 ALA B O 1
ATOM 2597 N N . LEU B 1 69 ? -6.367 -36 -4.77 1 88.75 69 LEU B N 1
ATOM 2598 C CA . LEU B 1 69 ? -5.57 -36.5 -5.887 1 88.75 69 LEU B CA 1
ATOM 2599 C C . LEU B 1 69 ? -4.297 -37.156 -5.395 1 88.75 69 LEU B C 1
ATOM 2601 O O . LEU B 1 69 ? -3.885 -38.188 -5.938 1 88.75 69 LEU B O 1
ATOM 2605 N N . LEU B 1 70 ? -3.699 -36.594 -4.391 1 89.19 70 LEU B N 1
ATOM 2606 C CA . LEU B 1 70 ? -2.504 -37.188 -3.801 1 89.19 70 LEU B CA 1
ATOM 2607 C C . LEU B 1 70 ? -2.814 -38.562 -3.186 1 89.19 70 LEU B C 1
ATOM 2609 O O . LEU B 1 70 ? -2.031 -39.5 -3.324 1 89.19 70 LEU B O 1
ATOM 2613 N N . GLU B 1 71 ? -3.949 -38.688 -2.549 1 88.81 71 GLU B N 1
ATOM 2614 C CA . GLU B 1 71 ? -4.359 -39.906 -1.881 1 88.81 71 GLU B CA 1
ATOM 2615 C C . GLU B 1 71 ? -4.727 -41 -2.893 1 88.81 71 GLU B C 1
ATOM 2617 O O . GLU B 1 71 ? -4.66 -42.188 -2.588 1 88.81 71 GLU B O 1
ATOM 2622 N N . SER B 1 72 ? -5.113 -40.594 -4.008 1 87.19 72 SER B N 1
ATOM 2623 C CA . SER B 1 72 ? -5.492 -41.531 -5.047 1 87.19 72 SER B CA 1
ATOM 2624 C C . SER B 1 72 ? -4.266 -42.156 -5.703 1 87.19 72 SER B C 1
ATOM 2626 O O . SER B 1 72 ? -4.383 -43.125 -6.465 1 87.19 72 SER B O 1
ATOM 2628 N N . GLY B 1 73 ? -3.123 -41.719 -5.422 1 78 73 GLY B N 1
ATOM 2629 C CA . GLY B 1 73 ? -1.894 -42.281 -5.977 1 78 73 GLY B CA 1
ATOM 2630 C C . GLY B 1 73 ? -1.59 -41.781 -7.375 1 78 73 GLY B C 1
ATOM 2631 O O . GLY B 1 73 ? -0.632 -42.219 -8.008 1 78 73 GLY B O 1
ATOM 2632 N N . LYS B 1 74 ? -2.381 -40.906 -7.879 1 71.94 74 LYS B N 1
ATOM 2633 C CA . LYS B 1 74 ? -2.152 -40.312 -9.203 1 71.94 74 LYS B CA 1
ATOM 2634 C C . LYS B 1 74 ? -0.999 -39.344 -9.172 1 71.94 74 LYS B C 1
ATOM 2636 O O . LYS B 1 74 ? -0.819 -38.594 -8.195 1 71.94 74 LYS B O 1
ATOM 2641 N N . GLN B 1 75 ? -0.151 -39.438 -10.211 1 69.75 75 GLN B N 1
ATOM 2642 C CA . GLN B 1 75 ? 0.948 -38.5 -10.312 1 69.75 75 GLN B CA 1
ATOM 2643 C C . GLN B 1 75 ? 0.584 -37.344 -11.234 1 69.75 75 GLN B C 1
ATOM 2645 O O . GLN B 1 75 ? -0.107 -37.531 -12.234 1 69.75 75 GLN B O 1
ATOM 2650 N N . ALA B 1 76 ? 0.846 -36.156 -10.82 1 63.62 76 ALA B N 1
ATOM 2651 C CA . ALA B 1 76 ? 0.536 -34.938 -11.578 1 63.62 76 ALA B CA 1
ATOM 2652 C C . ALA B 1 76 ? 1.047 -35.062 -13.016 1 63.62 76 ALA B C 1
ATOM 2654 O O . ALA B 1 76 ? 0.431 -34.531 -13.945 1 63.62 76 ALA B O 1
ATOM 2655 N N . GLU B 1 77 ? 2.188 -35.656 -13.312 1 59.72 77 GLU B N 1
ATOM 2656 C CA . GLU B 1 77 ? 2.756 -35.75 -14.656 1 59.72 77 GLU B CA 1
ATOM 2657 C C . GLU B 1 77 ? 1.843 -36.562 -15.586 1 59.72 77 GLU B C 1
ATOM 2659 O O . GLU B 1 77 ? 1.839 -36.312 -16.797 1 59.72 77 GLU B O 1
ATOM 2664 N N . SER B 1 78 ? 1.108 -37.469 -15.055 1 53.91 78 SER B N 1
ATOM 2665 C CA . SER B 1 78 ? 0.385 -38.406 -15.906 1 53.91 78 SER B CA 1
ATOM 2666 C C . SER B 1 78 ? -0.888 -37.781 -16.469 1 53.91 78 SER B C 1
ATOM 2668 O O . SER B 1 78 ? -1.313 -38.125 -17.578 1 53.91 78 SER B O 1
ATOM 2670 N N . GLU B 1 79 ? -1.671 -37.219 -15.789 1 52.91 79 GLU B N 1
ATOM 2671 C CA . GLU B 1 79 ? -2.986 -36.812 -16.266 1 52.91 79 GLU B CA 1
ATOM 2672 C C . GLU B 1 79 ? -2.959 -35.375 -16.766 1 52.91 79 GLU B C 1
ATOM 2674 O O . GLU B 1 79 ? -2.961 -34.438 -15.969 1 52.91 79 GLU B O 1
ATOM 2679 N N . VAL B 1 80 ? -2.309 -35.219 -17.922 1 47.5 80 VAL B N 1
ATOM 2680 C CA . VAL B 1 80 ? -1.98 -34 -18.641 1 47.5 80 VAL B CA 1
ATOM 2681 C C . VAL B 1 80 ? -3.264 -33.281 -19.031 1 47.5 80 VAL B C 1
ATOM 2683 O O . VAL B 1 80 ? -3.256 -32.406 -19.922 1 47.5 80 VAL B O 1
ATOM 2686 N N . SER B 1 81 ? -4.398 -33.75 -18.875 1 48.22 81 SER B N 1
ATOM 2687 C CA . SER B 1 81 ? -5.242 -32.875 -19.672 1 48.22 81 SER B CA 1
ATOM 2688 C C . SER B 1 81 ? -5.023 -31.406 -19.297 1 48.22 81 SER B C 1
ATOM 2690 O O . SER B 1 81 ? -5.164 -31.031 -18.125 1 48.22 81 SER B O 1
ATOM 2692 N N . ALA B 1 82 ? -4.023 -30.75 -19.875 1 46.47 82 ALA B N 1
ATOM 2693 C CA . ALA B 1 82 ? -3.613 -29.344 -19.906 1 46.47 82 ALA B CA 1
ATOM 2694 C C . ALA B 1 82 ? -4.824 -28.422 -19.875 1 46.47 82 ALA B C 1
ATOM 2696 O O . ALA B 1 82 ? -5.07 -27.688 -20.828 1 46.47 82 ALA B O 1
ATOM 2697 N N . ASN B 1 83 ? -5.938 -28.891 -19.766 1 48.28 83 ASN B N 1
ATOM 2698 C CA . ASN B 1 83 ? -6.875 -27.781 -19.828 1 48.28 83 ASN B CA 1
ATOM 2699 C C . ASN B 1 83 ? -6.461 -26.641 -18.891 1 48.28 83 ASN B C 1
ATOM 2701 O O . ASN B 1 83 ? -6.395 -26.828 -17.688 1 48.28 83 ASN B O 1
ATOM 2705 N N . MET B 1 84 ? -5.469 -25.938 -19.266 1 55.03 84 MET B N 1
ATOM 2706 C CA . MET B 1 84 ? -4.875 -24.75 -18.672 1 55.03 84 MET B CA 1
ATOM 2707 C C . MET B 1 84 ? -5.906 -23.953 -17.875 1 55.03 84 MET B C 1
ATOM 2709 O O . MET B 1 84 ? -6.535 -23.031 -18.406 1 55.03 84 MET B O 1
ATOM 2713 N N . ALA B 1 85 ? -6.59 -24.547 -16.812 1 72 85 ALA B N 1
ATOM 2714 C CA . ALA B 1 85 ? -7.754 -24.078 -16.078 1 72 85 ALA B CA 1
ATOM 2715 C C . ALA B 1 85 ? -7.363 -22.969 -15.102 1 72 85 ALA B C 1
ATOM 2717 O O . ALA B 1 85 ? -6.211 -22.891 -14.664 1 72 85 ALA B O 1
ATOM 2718 N N . HIS B 1 86 ? -7.848 -21.844 -15.352 1 86.69 86 HIS B N 1
ATOM 2719 C CA . HIS B 1 86 ? -7.762 -20.797 -14.352 1 86.69 86 HIS B CA 1
ATOM 2720 C C . HIS B 1 86 ? -8.367 -21.25 -13.023 1 86.69 86 HIS B C 1
ATOM 2722 O O . HIS B 1 86 ? -9.141 -22.203 -12.984 1 86.69 86 HIS B O 1
ATOM 2728 N N . LEU B 1 87 ? -7.84 -20.719 -11.961 1 91.06 87 LEU B N 1
ATOM 2729 C CA . LEU B 1 87 ? -8.32 -21.031 -10.617 1 91.06 87 LEU B CA 1
ATOM 2730 C C . LEU B 1 87 ? -9.836 -20.844 -10.531 1 91.06 87 LEU B C 1
ATOM 2732 O O . LEU B 1 87 ? -10.398 -19.969 -11.18 1 91.06 87 LEU B O 1
ATOM 2736 N N . ASP B 1 88 ? -10.453 -21.594 -9.68 1 90.69 88 ASP B N 1
ATOM 2737 C CA . ASP B 1 88 ? -11.898 -21.516 -9.453 1 90.69 88 ASP B CA 1
ATOM 2738 C C . ASP B 1 88 ? -12.281 -20.141 -8.906 1 90.69 88 ASP B C 1
ATOM 2740 O O . ASP B 1 88 ? -13.445 -19.75 -8.977 1 90.69 88 ASP B O 1
ATOM 2744 N N . ASP B 1 89 ? -11.328 -19.438 -8.438 1 93.62 89 ASP B N 1
ATOM 2745 C CA . ASP B 1 89 ? -11.562 -18.141 -7.809 1 93.62 89 ASP B CA 1
ATOM 2746 C C . ASP B 1 89 ? -11.773 -17.047 -8.859 1 93.62 89 ASP B C 1
ATOM 2748 O O . ASP B 1 89 ? -12.258 -15.961 -8.547 1 93.62 89 ASP B O 1
ATOM 2752 N N . VAL B 1 90 ? -11.477 -17.312 -10.125 1 96.06 90 VAL B N 1
ATOM 2753 C CA . VAL B 1 90 ? -11.5 -16.297 -11.172 1 96.06 90 VAL B CA 1
ATOM 2754 C C . VAL B 1 90 ? -12.93 -15.797 -11.383 1 96.06 90 VAL B C 1
ATOM 2756 O O . VAL B 1 90 ? -13.188 -14.586 -11.328 1 96.06 90 VAL B O 1
ATOM 2759 N N . GLU B 1 91 ? -13.859 -16.688 -11.484 1 96.62 91 GLU B N 1
ATOM 2760 C CA . GLU B 1 91 ? -15.242 -16.281 -11.758 1 96.62 91 GLU B CA 1
ATOM 2761 C C . GLU B 1 91 ? -15.836 -15.516 -10.586 1 96.62 91 GLU B C 1
ATOM 2763 O O . GLU B 1 91 ? -16.438 -14.461 -10.766 1 96.62 91 GLU B O 1
ATOM 2768 N N . PRO B 1 92 ? -15.633 -16.031 -9.391 1 97.25 92 PRO B N 1
ATOM 2769 C CA . PRO B 1 92 ? -16.156 -15.273 -8.25 1 97.25 92 PRO B CA 1
ATOM 2770 C C . PRO B 1 92 ? -15.555 -13.875 -8.148 1 97.25 92 PRO B C 1
ATOM 2772 O O . PRO B 1 92 ? -16.266 -12.922 -7.805 1 97.25 92 PRO B O 1
ATOM 2775 N N . VAL B 1 93 ? -14.281 -13.695 -8.406 1 98.19 93 VAL B N 1
ATOM 2776 C CA . VAL B 1 93 ? -13.672 -12.375 -8.32 1 98.19 93 VAL B CA 1
ATOM 2777 C C . VAL B 1 93 ? -14.234 -11.477 -9.422 1 98.19 93 VAL B C 1
ATOM 2779 O O . VAL B 1 93 ? -14.5 -10.289 -9.188 1 98.19 93 VAL B O 1
ATOM 2782 N N . LEU B 1 94 ? -14.398 -12.031 -10.625 1 98.31 94 LEU B N 1
ATOM 2783 C CA . LEU B 1 94 ? -14.977 -11.258 -11.719 1 98.31 94 LEU B CA 1
ATOM 2784 C C . LEU B 1 94 ? -16.375 -10.781 -11.367 1 98.31 94 LEU B C 1
ATOM 2786 O O . LEU B 1 94 ? -16.75 -9.641 -11.656 1 98.31 94 LEU B O 1
ATOM 2790 N N . ASP B 1 95 ? -17.109 -11.656 -10.688 1 98.06 95 ASP B N 1
ATOM 2791 C CA . ASP B 1 95 ? -18.438 -11.289 -10.242 1 98.06 95 ASP B CA 1
ATOM 2792 C C . ASP B 1 95 ? -18.391 -10.148 -9.227 1 98.06 95 ASP B C 1
ATOM 2794 O O . ASP B 1 95 ? -19.172 -9.211 -9.297 1 98.06 95 ASP B O 1
ATOM 2798 N N . ALA B 1 96 ? -17.531 -10.273 -8.289 1 98.25 96 ALA B N 1
ATOM 2799 C CA . ALA B 1 96 ? -17.359 -9.227 -7.277 1 98.25 96 ALA B CA 1
ATOM 2800 C C . ALA B 1 96 ? -16.953 -7.906 -7.918 1 98.25 96 ALA B C 1
ATOM 2802 O O . ALA B 1 96 ? -17.438 -6.844 -7.523 1 98.25 96 ALA B O 1
ATOM 2803 N N . LEU B 1 97 ? -16.078 -7.93 -8.914 1 98.25 97 LEU B N 1
ATOM 2804 C CA . LEU B 1 97 ? -15.609 -6.73 -9.609 1 98.25 97 LEU B CA 1
ATOM 2805 C C . LEU B 1 97 ? -16.734 -6.105 -10.43 1 98.25 97 LEU B C 1
ATOM 2807 O O . LEU B 1 97 ? -16.828 -4.879 -10.508 1 98.25 97 LEU B O 1
ATOM 2811 N N . ALA B 1 98 ? -17.547 -6.965 -11.016 1 97.06 98 ALA B N 1
ATOM 2812 C CA . ALA B 1 98 ? -18.672 -6.469 -11.805 1 97.06 98 ALA B CA 1
ATOM 2813 C C . ALA B 1 98 ? -19.625 -5.637 -10.953 1 97.06 98 ALA B C 1
ATOM 2815 O O . ALA B 1 98 ? -20.172 -4.641 -11.414 1 97.06 98 ALA B O 1
ATOM 2816 N N . SER B 1 99 ? -19.75 -6.039 -9.75 1 96.44 99 SER B N 1
ATOM 2817 C CA . SER B 1 99 ? -20.625 -5.324 -8.828 1 96.44 99 SER B CA 1
ATOM 2818 C C . SER B 1 99 ? -19.859 -4.289 -8.016 1 96.44 99 SER B C 1
ATOM 2820 O O . SER B 1 99 ? -20.406 -3.658 -7.117 1 96.44 99 SER B O 1
ATOM 2822 N N . LEU B 1 100 ? -18.578 -4.152 -8.266 1 96.5 100 LEU B N 1
ATOM 2823 C CA . LEU B 1 100 ? -17.672 -3.264 -7.539 1 96.5 100 LEU B CA 1
ATOM 2824 C C . LEU B 1 100 ? -17.766 -3.502 -6.035 1 96.5 100 LEU B C 1
ATOM 2826 O O . LEU B 1 100 ? -17.828 -2.549 -5.254 1 96.5 100 LEU B O 1
ATOM 2830 N N . ASN B 1 101 ? -17.906 -4.75 -5.711 1 96.31 101 ASN B N 1
ATOM 2831 C CA . ASN B 1 101 ? -17.938 -5.191 -4.32 1 96.31 101 ASN B CA 1
ATOM 2832 C C . ASN B 1 101 ? -16.516 -5.391 -3.775 1 96.31 101 ASN B C 1
ATOM 2834 O O . ASN B 1 101 ? -15.945 -6.473 -3.904 1 96.31 101 ASN B O 1
ATOM 2838 N N . LYS B 1 102 ? -15.992 -4.359 -3.152 1 96.62 102 LYS B N 1
ATOM 2839 C CA . LYS B 1 102 ? -14.625 -4.359 -2.646 1 96.62 102 LYS B CA 1
ATOM 2840 C C . LYS B 1 102 ? -14.406 -5.488 -1.644 1 96.62 102 LYS B C 1
ATOM 2842 O O . LYS B 1 102 ? -13.422 -6.227 -1.733 1 96.62 102 LYS B O 1
ATOM 2847 N N . GLY B 1 103 ? -15.312 -5.621 -0.676 1 96.06 103 GLY B N 1
ATOM 2848 C CA . GLY B 1 103 ? -15.156 -6.602 0.387 1 96.06 103 GLY B CA 1
ATOM 2849 C C . GLY B 1 103 ? -15.008 -8.023 -0.126 1 96.06 103 GLY B C 1
ATOM 2850 O O . GLY B 1 103 ? -14.086 -8.742 0.273 1 96.06 103 GLY B O 1
ATOM 2851 N N . LYS B 1 104 ? -15.883 -8.375 -0.985 1 97.5 104 LYS B N 1
ATOM 2852 C CA . LYS B 1 104 ? -15.852 -9.727 -1.55 1 97.5 104 LYS B CA 1
ATOM 2853 C C . LYS B 1 104 ? -14.594 -9.938 -2.391 1 97.5 104 LYS B C 1
ATOM 2855 O O . LYS B 1 104 ? -13.922 -10.969 -2.264 1 97.5 104 LYS B O 1
ATOM 2860 N N . ALA B 1 105 ? -14.281 -8.984 -3.258 1 98.31 105 ALA B N 1
ATOM 2861 C CA . ALA B 1 105 ? -13.086 -9.094 -4.102 1 98.31 105 ALA B CA 1
ATOM 2862 C C . ALA B 1 105 ? -11.828 -9.195 -3.254 1 98.31 105 ALA B C 1
ATOM 2864 O O . ALA B 1 105 ? -10.953 -10.023 -3.525 1 98.31 105 ALA B O 1
ATOM 2865 N N . GLU B 1 106 ? -11.758 -8.367 -2.26 1 97.69 106 GLU B N 1
ATOM 2866 C CA . GLU B 1 106 ? -10.602 -8.344 -1.371 1 97.69 106 GLU B CA 1
ATOM 2867 C C . GLU B 1 106 ? -10.414 -9.68 -0.666 1 97.69 106 GLU B C 1
ATOM 2869 O O . GLU B 1 106 ? -9.297 -10.188 -0.561 1 97.69 106 GLU B O 1
ATOM 2874 N N . THR B 1 107 ? -11.469 -10.258 -0.175 1 97.25 107 THR B N 1
ATOM 2875 C CA . THR B 1 107 ? -11.438 -11.539 0.52 1 97.25 107 THR B CA 1
ATOM 2876 C C . THR B 1 107 ? -10.938 -12.641 -0.407 1 97.25 107 THR B C 1
ATOM 2878 O O . THR B 1 107 ? -10.078 -13.438 -0.023 1 97.25 107 THR B O 1
ATOM 2881 N N . LEU B 1 108 ? -11.43 -12.648 -1.574 1 97.19 108 LEU B N 1
ATOM 2882 C CA . LEU B 1 108 ? -11.039 -13.656 -2.557 1 97.19 108 LEU B CA 1
ATOM 2883 C C . LEU B 1 108 ? -9.57 -13.5 -2.939 1 97.19 108 LEU B C 1
ATOM 2885 O O . LEU B 1 108 ? -8.828 -14.477 -2.982 1 97.19 108 LEU B O 1
ATOM 2889 N N . ILE B 1 109 ? -9.141 -12.289 -3.188 1 97.94 109 ILE B N 1
ATOM 2890 C CA . ILE B 1 109 ? -7.758 -12 -3.543 1 97.94 109 ILE B CA 1
ATOM 2891 C C . ILE B 1 109 ? -6.836 -12.422 -2.402 1 97.94 109 ILE B C 1
ATOM 2893 O O . ILE B 1 109 ? -5.801 -13.047 -2.637 1 97.94 109 ILE B O 1
ATOM 2897 N N . HIS B 1 110 ? -7.219 -12.102 -1.235 1 95.94 110 HIS B N 1
ATOM 2898 C CA . HIS B 1 110 ? -6.445 -12.477 -0.057 1 95.94 110 HIS B CA 1
ATOM 2899 C C . HIS B 1 110 ? -6.27 -13.992 0.03 1 95.94 110 HIS B C 1
ATOM 2901 O O . HIS B 1 110 ? -5.16 -14.477 0.261 1 95.94 110 HIS B O 1
ATOM 2907 N N . SER B 1 111 ? -7.336 -14.711 -0.161 1 94.31 111 SER B N 1
ATOM 2908 C CA . SER B 1 111 ? -7.301 -16.172 -0.094 1 94.31 111 SER B CA 1
ATOM 2909 C C . SER B 1 111 ? -6.379 -16.75 -1.161 1 94.31 111 SER B C 1
ATOM 2911 O O . SER B 1 111 ? -5.559 -17.625 -0.873 1 94.31 111 SER B O 1
ATOM 2913 N N . VAL B 1 112 ? -6.477 -16.25 -2.326 1 95 112 VAL B N 1
ATOM 2914 C CA . VAL B 1 112 ? -5.672 -16.734 -3.438 1 95 112 VAL B CA 1
ATOM 2915 C C . VAL B 1 112 ? -4.191 -16.484 -3.158 1 95 112 VAL B C 1
ATOM 2917 O O . VAL B 1 112 ? -3.363 -17.391 -3.312 1 95 112 VAL B O 1
ATOM 2920 N N . LEU B 1 113 ? -3.877 -15.312 -2.695 1 95 113 LEU B N 1
ATOM 2921 C CA . LEU B 1 113 ? -2.488 -14.945 -2.441 1 95 113 LEU B CA 1
ATOM 2922 C C . LEU B 1 113 ? -1.917 -15.742 -1.272 1 95 113 LEU B C 1
ATOM 2924 O O . LEU B 1 113 ? -0.711 -15.992 -1.218 1 95 113 LEU B O 1
ATOM 2928 N N . LYS B 1 114 ? -2.738 -16.188 -0.414 1 93.19 114 LYS B N 1
ATOM 2929 C CA . LYS B 1 114 ? -2.326 -16.953 0.754 1 93.19 114 LYS B CA 1
ATOM 2930 C C . LYS B 1 114 ? -2.156 -18.422 0.405 1 93.19 114 LYS B C 1
ATOM 2932 O O . LYS B 1 114 ? -1.258 -19.094 0.921 1 93.19 114 LYS B O 1
ATOM 2937 N N . GLU B 1 115 ? -2.908 -18.953 -0.52 1 93.19 115 GLU B N 1
ATOM 2938 C CA . GLU B 1 115 ? -3.057 -20.391 -0.675 1 93.19 115 GLU B CA 1
ATOM 2939 C C . GLU B 1 115 ? -2.254 -20.906 -1.868 1 93.19 115 GLU B C 1
ATOM 2941 O O . GLU B 1 115 ? -2.029 -22.109 -2.002 1 93.19 115 GLU B O 1
ATOM 2946 N N . TYR B 1 116 ? -1.828 -19.969 -2.686 1 93.44 116 TYR B N 1
ATOM 2947 C CA . TYR B 1 116 ? -1.161 -20.422 -3.898 1 93.44 116 TYR B CA 1
ATOM 2948 C C . TYR B 1 116 ? 0.211 -19.766 -4.043 1 93.44 116 TYR B C 1
ATOM 2950 O O . TYR B 1 116 ? 0.41 -18.625 -3.637 1 93.44 116 TYR B O 1
ATOM 2958 N N . PRO B 1 117 ? 1.116 -20.547 -4.648 1 91.62 117 PRO B N 1
ATOM 2959 C CA . PRO B 1 117 ? 2.4 -19.922 -4.992 1 91.62 117 PRO B CA 1
ATOM 2960 C C . PRO B 1 117 ? 2.26 -18.797 -6.004 1 91.62 117 PRO B C 1
ATOM 2962 O O . PRO B 1 117 ? 1.303 -18.766 -6.785 1 91.62 117 PRO B O 1
ATOM 2965 N N . LEU B 1 118 ? 3.189 -17.922 -5.992 1 91.69 118 LEU B N 1
ATOM 2966 C CA . LEU B 1 118 ? 3.119 -16.672 -6.742 1 91.69 118 LEU B CA 1
ATOM 2967 C C . LEU B 1 118 ? 2.973 -16.953 -8.234 1 91.69 118 LEU B C 1
ATOM 2969 O O . LEU B 1 118 ? 2.238 -16.25 -8.93 1 91.69 118 LEU B O 1
ATOM 2973 N N . ASN B 1 119 ? 3.695 -17.922 -8.75 1 89.88 119 ASN B N 1
ATOM 2974 C CA . ASN B 1 119 ? 3.625 -18.234 -10.18 1 89.88 119 ASN B CA 1
ATOM 2975 C C . ASN B 1 119 ? 2.219 -18.656 -10.594 1 89.88 119 ASN B C 1
ATOM 2977 O O . ASN B 1 119 ? 1.745 -18.297 -11.672 1 89.88 119 ASN B O 1
ATOM 2981 N N . VAL B 1 120 ? 1.566 -19.391 -9.758 1 91.62 120 VAL B N 1
ATOM 2982 C CA . VAL B 1 120 ? 0.198 -19.828 -10.023 1 91.62 120 VAL B CA 1
ATOM 2983 C C . VAL B 1 120 ? -0.746 -18.625 -9.953 1 91.62 120 VAL B C 1
ATOM 2985 O O . VAL B 1 120 ? -1.623 -18.469 -10.805 1 91.62 120 VAL B O 1
ATOM 2988 N N . VAL B 1 121 ? -0.552 -17.812 -8.969 1 94.94 121 VAL B N 1
ATOM 2989 C CA . VAL B 1 121 ? -1.368 -16.609 -8.828 1 94.94 121 VAL B CA 1
ATOM 2990 C C . VAL B 1 121 ? -1.271 -15.773 -10.102 1 94.94 121 VAL B C 1
ATOM 2992 O O . VAL B 1 121 ? -2.285 -15.297 -10.617 1 94.94 121 VAL B O 1
ATOM 2995 N N . GLU B 1 122 ? -0.111 -15.586 -10.578 1 94.31 122 GLU B N 1
ATOM 2996 C CA . GLU B 1 122 ? 0.121 -14.75 -11.742 1 94.31 122 GLU B CA 1
ATOM 2997 C C . GLU B 1 122 ? -0.515 -15.352 -12.992 1 94.31 122 GLU B C 1
ATOM 2999 O O . GLU B 1 122 ? -1.283 -14.68 -13.688 1 94.31 122 GLU B O 1
ATOM 3004 N N . THR B 1 123 ? -0.3 -16.625 -13.25 1 93 123 THR B N 1
ATOM 3005 C CA . THR B 1 123 ? -0.631 -17.219 -14.539 1 93 123 THR B CA 1
ATOM 3006 C C . THR B 1 123 ? -2.07 -17.734 -14.539 1 93 123 THR B C 1
ATOM 3008 O O . THR B 1 123 ? -2.721 -17.766 -15.586 1 93 123 THR B O 1
ATOM 3011 N N . GLN B 1 124 ? -2.58 -18.078 -13.344 1 94 124 GLN B N 1
ATOM 3012 C CA . GLN B 1 124 ? -3.861 -18.781 -13.328 1 94 124 GLN B CA 1
ATOM 3013 C C . GLN B 1 124 ? -4.93 -17.938 -12.625 1 94 124 GLN B C 1
ATOM 3015 O O . GLN B 1 124 ? -6.09 -18.359 -12.547 1 94 124 GLN B O 1
ATOM 3020 N N . PHE B 1 125 ? -4.574 -16.859 -12.156 1 96.38 125 PHE B N 1
ATOM 3021 C CA . PHE B 1 125 ? -5.547 -15.984 -11.508 1 96.38 125 PHE B CA 1
ATOM 3022 C C . PHE B 1 125 ? -5.496 -14.578 -12.086 1 96.38 125 PHE B C 1
ATOM 3024 O O . PHE B 1 125 ? -6.438 -14.141 -12.75 1 96.38 125 PHE B O 1
ATOM 3031 N N . ILE B 1 126 ? -4.324 -13.898 -11.977 1 97.62 126 ILE B N 1
ATOM 3032 C CA . ILE B 1 126 ? -4.207 -12.5 -12.391 1 97.62 126 ILE B CA 1
ATOM 3033 C C . ILE B 1 126 ? -4.434 -12.391 -13.898 1 97.62 126 ILE B C 1
ATOM 3035 O O . ILE B 1 126 ? -5.277 -11.609 -14.352 1 97.62 126 ILE B O 1
ATOM 3039 N N . GLN B 1 127 ? -3.695 -13.18 -14.672 1 95.94 127 GLN B N 1
ATOM 3040 C CA . GLN B 1 127 ? -3.758 -13.078 -16.125 1 95.94 127 GLN B CA 1
ATOM 3041 C C . GLN B 1 127 ? -5.156 -13.40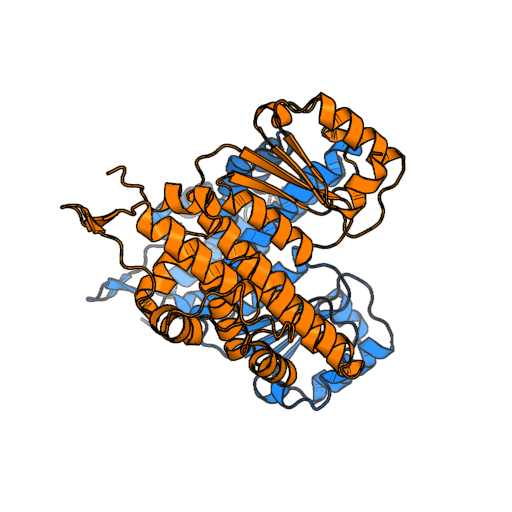6 -16.641 1 95.94 127 GLN B C 1
ATOM 3043 O O . GLN B 1 127 ? -5.734 -12.633 -17.406 1 95.94 127 GLN B O 1
ATOM 3048 N N . PRO B 1 128 ? -5.762 -14.484 -16.141 1 96.44 128 PRO B N 1
ATOM 3049 C CA . PRO B 1 128 ? -7.129 -14.773 -16.578 1 96.44 128 PRO B CA 1
ATOM 3050 C C . PRO B 1 128 ? -8.117 -13.672 -16.203 1 96.44 128 PRO B C 1
ATOM 3052 O O . PRO B 1 128 ? -9.008 -13.344 -16.984 1 96.44 128 PRO B O 1
ATOM 3055 N N . VAL B 1 129 ? -8 -13.102 -15.062 1 97.88 129 VAL B N 1
ATOM 3056 C CA . VAL B 1 129 ? -8.891 -12.031 -14.633 1 97.88 129 VAL B CA 1
ATOM 3057 C C . VAL B 1 129 ? -8.711 -10.812 -15.531 1 97.88 129 VAL B C 1
ATOM 3059 O O . VAL B 1 129 ? -9.688 -10.234 -16.016 1 97.88 129 VAL B O 1
ATOM 3062 N N . GLU B 1 130 ? -7.453 -10.461 -15.711 1 96.94 130 GLU B N 1
ATOM 3063 C CA . GLU B 1 130 ? -7.164 -9.297 -16.547 1 96.94 130 GLU B CA 1
ATOM 3064 C C . GLU B 1 130 ? -7.652 -9.516 -17.969 1 96.94 130 GLU B C 1
ATOM 3066 O O . GLU B 1 130 ? -8.156 -8.586 -18.609 1 96.94 130 GLU B O 1
ATOM 3071 N N . GLN B 1 131 ? -7.477 -10.695 -18.484 1 96.38 131 GLN B N 1
ATOM 3072 C CA . GLN B 1 131 ? -7.961 -11.023 -19.828 1 96.38 131 GLN B CA 1
ATOM 3073 C C . GLN B 1 131 ? -9.477 -10.883 -19.906 1 96.38 131 GLN B C 1
ATOM 3075 O O . GLN B 1 131 ? -10 -10.305 -20.859 1 96.38 131 GLN B O 1
ATOM 3080 N N . ALA B 1 132 ? -10.172 -11.438 -18.984 1 97.12 132 ALA B N 1
ATOM 3081 C CA . ALA B 1 132 ? -11.633 -11.352 -18.953 1 97.12 132 ALA B CA 1
ATOM 3082 C C . ALA B 1 132 ? -12.094 -9.898 -18.844 1 97.12 132 ALA B C 1
ATOM 3084 O O . ALA B 1 132 ? -13.047 -9.492 -19.516 1 97.12 132 ALA B O 1
ATOM 3085 N N . LEU B 1 133 ? -11.414 -9.141 -18.031 1 97.06 133 LEU B N 1
ATOM 3086 C CA . LEU B 1 133 ? -11.766 -7.742 -17.859 1 97.06 133 LEU B CA 1
ATOM 3087 C C . LEU B 1 133 ? -11.539 -6.953 -19.141 1 97.06 133 LEU B C 1
ATOM 3089 O O . LEU B 1 133 ? -12.211 -5.945 -19.391 1 97.06 133 LEU B O 1
ATOM 3093 N N . GLY B 1 134 ? -10.531 -7.379 -19.906 1 95.5 134 GLY B N 1
ATOM 3094 C CA . GLY B 1 134 ? -10.281 -6.75 -21.188 1 95.5 134 GLY B CA 1
ATOM 3095 C C . GLY B 1 134 ? -11.445 -6.859 -22.156 1 95.5 134 GLY B C 1
ATOM 3096 O O . GLY B 1 134 ? -11.555 -6.074 -23.109 1 95.5 134 GLY B O 1
ATOM 3097 N N . LEU B 1 135 ? -12.398 -7.77 -21.859 1 94.5 135 LEU B N 1
ATOM 3098 C CA . LEU B 1 135 ? -13.523 -8.039 -22.75 1 94.5 135 LEU B CA 1
ATOM 3099 C C . LEU B 1 135 ? -14.781 -7.316 -22.266 1 94.5 135 LEU B C 1
ATOM 3101 O O . LEU B 1 135 ? -15.805 -7.328 -22.938 1 94.5 135 LEU B O 1
ATOM 3105 N N . VAL B 1 136 ? -14.711 -6.695 -21.125 1 92.25 136 VAL B N 1
ATOM 3106 C CA . VAL B 1 136 ? -15.836 -5.973 -20.547 1 92.25 136 VAL B CA 1
ATOM 3107 C C . VAL B 1 136 ? -16.094 -4.691 -21.344 1 92.25 136 VAL B C 1
ATOM 3109 O O . VAL B 1 136 ? -15.172 -4.121 -21.922 1 92.25 136 VAL B O 1
ATOM 3112 N N . ARG B 1 137 ? -17.312 -4.293 -21.281 1 90.38 137 ARG B N 1
ATOM 3113 C CA . ARG B 1 137 ? -17.688 -3.045 -21.938 1 90.38 137 ARG B CA 1
ATOM 3114 C C . ARG B 1 137 ? -16.797 -1.894 -21.484 1 90.38 137 ARG B C 1
ATOM 3116 O O . ARG B 1 137 ? -16.453 -1.8 -20.297 1 90.38 137 ARG B O 1
ATOM 3123 N N . GLN B 1 138 ? -16.562 -1 -22.359 1 87.56 138 GLN B N 1
ATOM 3124 C CA . GLN B 1 138 ? -15.555 0.047 -22.203 1 87.56 138 GLN B CA 1
ATOM 3125 C C . GLN B 1 138 ? -15.852 0.911 -20.984 1 87.56 138 GLN B C 1
ATOM 3127 O O . GLN B 1 138 ? -14.953 1.238 -20.203 1 87.56 138 GLN B O 1
ATOM 3132 N N . ASN B 1 139 ? -17.141 1.197 -20.828 1 89.12 139 ASN B N 1
ATOM 3133 C CA . ASN B 1 139 ? -17.484 2.133 -19.766 1 89.12 139 ASN B CA 1
ATOM 3134 C C . ASN B 1 139 ? -17.328 1.505 -18.391 1 89.12 139 ASN B C 1
ATOM 3136 O O . ASN B 1 139 ? -17.172 2.215 -17.391 1 89.12 139 ASN B O 1
ATOM 3140 N N . LEU B 1 140 ? -17.328 0.186 -18.297 1 93.5 140 LEU 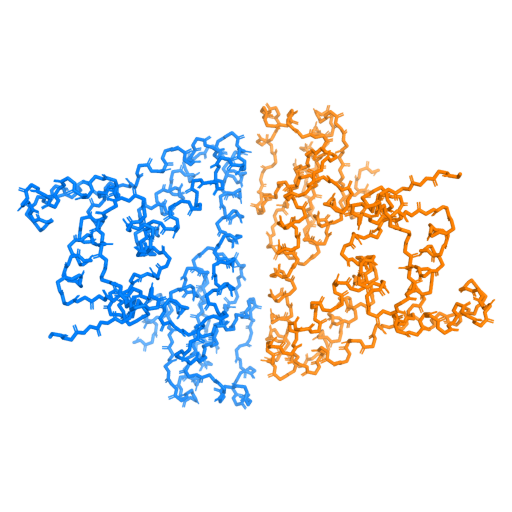B N 1
ATOM 3141 C CA . LEU B 1 140 ? -17.203 -0.494 -17.016 1 93.5 140 LEU B CA 1
ATOM 3142 C C . LEU B 1 140 ? -15.789 -1.043 -16.828 1 93.5 140 LEU B C 1
ATOM 3144 O O . LEU B 1 140 ? -15.375 -1.344 -15.703 1 93.5 140 LEU B O 1
ATOM 3148 N N . ARG B 1 141 ? -15.07 -1.175 -17.891 1 94.62 141 ARG B N 1
ATOM 3149 C CA . ARG B 1 141 ? -13.773 -1.853 -17.922 1 94.62 141 ARG B CA 1
ATOM 3150 C C . ARG B 1 141 ? -12.797 -1.187 -16.953 1 94.62 141 ARG B C 1
ATOM 3152 O O . ARG B 1 141 ? -12.203 -1.853 -16.109 1 94.62 141 ARG B O 1
ATOM 3159 N N . SER B 1 142 ? -12.719 0.127 -17.125 1 93.56 142 SER B N 1
ATOM 3160 C CA . SER B 1 142 ? -11.703 0.81 -16.328 1 93.56 142 SER B CA 1
ATOM 3161 C C . SER B 1 142 ? -12.086 0.828 -14.844 1 93.56 142 SER B C 1
ATOM 3163 O O . SER B 1 142 ? -11.211 0.874 -13.977 1 93.56 142 SER B O 1
ATOM 3165 N N . LEU B 1 143 ? -13.383 0.74 -14.508 1 95.62 143 LEU B N 1
ATOM 3166 C CA . LEU B 1 143 ? -13.828 0.67 -13.117 1 95.62 143 LEU B CA 1
ATOM 3167 C C . LEU B 1 143 ? -13.484 -0.681 -12.508 1 95.62 143 LEU B C 1
ATOM 3169 O O . LEU B 1 143 ? -12.883 -0.741 -11.43 1 95.62 143 LEU B O 1
ATOM 3173 N N . GLN B 1 144 ? -13.836 -1.692 -13.219 1 97.81 144 GLN B N 1
ATOM 3174 C CA . GLN B 1 144 ? -13.602 -3.043 -12.719 1 97.81 144 GLN B CA 1
ATOM 3175 C C . GLN B 1 144 ? -12.109 -3.361 -12.68 1 97.81 144 GLN B C 1
ATOM 3177 O O . GLN B 1 144 ? -11.609 -3.898 -11.688 1 97.81 144 GLN B O 1
ATOM 3182 N N . PHE B 1 145 ? -11.43 -2.963 -13.734 1 96.5 145 PHE B N 1
ATOM 3183 C CA . PHE B 1 145 ? -9.984 -3.152 -13.789 1 96.5 145 PHE B CA 1
ATOM 3184 C C . PHE B 1 145 ? -9.289 -2.34 -12.703 1 96.5 145 PHE B C 1
ATOM 3186 O O . PHE B 1 145 ? -8.375 -2.836 -12.039 1 96.5 145 PHE B O 1
ATOM 3193 N N . GLY B 1 146 ? -9.703 -1.129 -12.516 1 95.75 146 GLY B N 1
ATOM 3194 C CA . GLY B 1 146 ? -9.133 -0.269 -11.492 1 95.75 146 GLY B CA 1
ATOM 3195 C C . GLY B 1 146 ? -9.305 -0.822 -10.086 1 95.75 146 GLY B C 1
ATOM 3196 O O . GLY B 1 146 ? -8.375 -0.789 -9.289 1 95.75 146 GLY B O 1
ATOM 3197 N N . LEU B 1 147 ? -10.492 -1.325 -9.805 1 97.62 147 LEU B N 1
ATOM 3198 C CA . LEU B 1 147 ? -10.734 -1.926 -8.492 1 97.62 147 LEU B CA 1
ATOM 3199 C C . LEU B 1 147 ? -9.828 -3.135 -8.281 1 97.62 147 LEU B C 1
ATOM 3201 O O . LEU B 1 147 ? -9.234 -3.285 -7.211 1 97.62 147 LEU B O 1
ATOM 3205 N N . PHE B 1 148 ? -9.742 -3.961 -9.336 1 98.19 148 PHE B N 1
ATOM 3206 C CA . PHE B 1 148 ? -8.891 -5.141 -9.25 1 98.19 148 PHE B CA 1
ATOM 3207 C C . PHE B 1 148 ? -7.441 -4.75 -9 1 98.19 148 PHE B C 1
ATOM 3209 O O . PHE B 1 148 ? -6.797 -5.285 -8.094 1 98.19 148 PHE B O 1
ATOM 3216 N N . GLN B 1 149 ? -6.934 -3.783 -9.711 1 96.12 149 GLN B N 1
ATOM 3217 C CA . GLN B 1 149 ? -5.547 -3.338 -9.594 1 96.12 149 GLN B CA 1
ATOM 3218 C C . GLN B 1 149 ? -5.285 -2.729 -8.219 1 96.12 149 GLN B C 1
ATOM 3220 O O . GLN B 1 149 ? -4.27 -3.025 -7.586 1 96.12 149 GLN B O 1
ATOM 3225 N N . THR B 1 150 ? -6.164 -1.93 -7.797 1 96.12 150 THR B N 1
ATOM 3226 C CA . THR B 1 150 ? -6.012 -1.269 -6.504 1 96.12 150 THR B CA 1
ATOM 3227 C C . THR B 1 150 ? -5.938 -2.295 -5.379 1 96.12 150 THR B C 1
ATOM 3229 O O . THR B 1 150 ? -5.051 -2.223 -4.523 1 96.12 150 THR B O 1
ATOM 3232 N N . LEU B 1 151 ? -6.832 -3.238 -5.391 1 97.62 151 LEU B N 1
ATOM 3233 C CA . LEU B 1 151 ? -6.879 -4.258 -4.348 1 97.62 151 LEU B CA 1
ATOM 3234 C C . LEU B 1 151 ? -5.641 -5.152 -4.41 1 97.62 151 LEU B C 1
ATOM 3236 O O . LEU B 1 151 ? -5.062 -5.488 -3.375 1 97.62 151 LEU B O 1
ATOM 3240 N N . MET B 1 152 ? -5.266 -5.52 -5.629 1 97.75 152 MET B N 1
ATOM 3241 C CA . MET B 1 152 ? -4.074 -6.34 -5.82 1 97.75 152 MET B CA 1
ATOM 3242 C C . MET B 1 152 ? -2.834 -5.633 -5.285 1 97.75 152 MET B C 1
ATOM 3244 O O . MET B 1 152 ? -2.066 -6.211 -4.516 1 97.75 152 MET B O 1
ATOM 3248 N N . LEU B 1 153 ? -2.682 -4.414 -5.672 1 95.94 153 LEU B N 1
ATOM 3249 C CA . LEU B 1 153 ? -1.513 -3.646 -5.258 1 95.94 153 LEU B CA 1
ATOM 3250 C C . LEU B 1 153 ? -1.482 -3.484 -3.74 1 95.94 153 LEU B C 1
ATOM 3252 O O . LEU B 1 153 ? -0.43 -3.637 -3.115 1 95.94 153 LEU B O 1
ATOM 3256 N N . THR B 1 154 ? -2.611 -3.219 -3.203 1 95 154 THR B N 1
ATOM 3257 C CA . THR B 1 154 ? -2.711 -3.074 -1.755 1 95 154 THR B CA 1
ATOM 3258 C C . THR B 1 154 ? -2.258 -4.348 -1.05 1 95 154 THR B C 1
ATOM 3260 O O . THR B 1 154 ? -1.446 -4.297 -0.123 1 95 154 THR B O 1
ATOM 3263 N N . LYS B 1 155 ? -2.707 -5.438 -1.492 1 96.31 155 LYS B N 1
ATOM 3264 C CA . LYS B 1 155 ? -2.387 -6.711 -0.853 1 96.31 155 LYS B CA 1
ATOM 3265 C C . LYS B 1 155 ? -0.929 -7.094 -1.09 1 96.31 155 LYS B C 1
ATOM 3267 O O . LYS B 1 155 ? -0.241 -7.539 -0.168 1 96.31 155 LYS B O 1
ATOM 3272 N N . LEU B 1 156 ? -0.48 -6.926 -2.285 1 96.69 156 LEU B N 1
ATOM 3273 C CA . LEU B 1 156 ? 0.906 -7.254 -2.602 1 96.69 156 LEU B CA 1
ATOM 3274 C C . LEU B 1 156 ? 1.867 -6.402 -1.779 1 96.69 156 LEU B C 1
ATOM 3276 O O . LEU B 1 156 ? 2.846 -6.918 -1.233 1 96.69 156 LEU B O 1
ATOM 3280 N N . ASN B 1 157 ? 1.599 -5.164 -1.711 1 95.69 157 ASN B N 1
ATOM 3281 C CA . ASN B 1 157 ? 2.443 -4.281 -0.909 1 95.69 157 ASN B CA 1
ATOM 3282 C C . ASN B 1 157 ? 2.439 -4.691 0.562 1 95.69 157 ASN B C 1
ATOM 3284 O O . ASN B 1 157 ? 3.479 -4.652 1.224 1 95.69 157 ASN B O 1
ATOM 3288 N N . ALA B 1 158 ? 1.267 -5.039 1.034 1 94.25 158 ALA B N 1
ATOM 3289 C CA . ALA B 1 158 ? 1.171 -5.484 2.422 1 94.25 158 ALA B CA 1
ATOM 3290 C C . ALA B 1 158 ? 2.027 -6.727 2.66 1 94.25 158 ALA B C 1
ATOM 3292 O O . ALA B 1 158 ? 2.709 -6.828 3.682 1 94.25 158 ALA B O 1
ATOM 3293 N N . ILE B 1 159 ? 2.004 -7.629 1.773 1 94 159 ILE B N 1
ATOM 3294 C CA . ILE B 1 159 ? 2.773 -8.859 1.896 1 94 159 ILE B CA 1
ATOM 3295 C C . ILE B 1 159 ? 4.266 -8.547 1.823 1 94 159 ILE B C 1
ATOM 3297 O O . ILE B 1 159 ? 5.055 -9.055 2.623 1 94 159 ILE B O 1
ATOM 3301 N N . ILE B 1 160 ? 4.648 -7.727 0.893 1 94.81 160 ILE B N 1
ATOM 3302 C CA . ILE B 1 160 ? 6.043 -7.336 0.747 1 94.81 160 ILE B CA 1
ATOM 3303 C C . ILE B 1 160 ? 6.547 -6.719 2.051 1 94.81 160 ILE B C 1
ATOM 3305 O O . ILE B 1 160 ? 7.617 -7.074 2.541 1 94.81 160 ILE B O 1
ATOM 3309 N N . GLU B 1 161 ? 5.762 -5.855 2.625 1 93 161 GLU B N 1
ATOM 3310 C CA . GLU B 1 161 ? 6.148 -5.191 3.865 1 93 161 GLU B CA 1
ATOM 3311 C C . GLU B 1 161 ? 6.285 -6.195 5.008 1 93 161 GLU B C 1
ATOM 3313 O O . GLU B 1 161 ? 7.262 -6.16 5.758 1 93 161 GLU B O 1
ATOM 3318 N N . ALA B 1 162 ? 5.355 -7.074 5.094 1 90.19 162 ALA B N 1
ATOM 3319 C CA . ALA B 1 162 ? 5.371 -8.078 6.16 1 90.19 162 ALA B CA 1
ATOM 3320 C C . ALA B 1 162 ? 6.574 -9.008 6.02 1 90.19 162 ALA B C 1
ATOM 3322 O O . ALA B 1 162 ? 7.258 -9.297 7.004 1 90.19 162 ALA B O 1
ATOM 3323 N N . GLU B 1 163 ? 6.848 -9.422 4.855 1 88 163 GLU B N 1
ATOM 3324 C CA . GLU B 1 163 ? 7.934 -10.367 4.605 1 88 163 GLU B CA 1
ATOM 3325 C C . GLU B 1 163 ? 9.289 -9.672 4.695 1 88 163 GLU B C 1
ATOM 3327 O O . GLU B 1 163 ? 10.289 -10.305 5.059 1 88 163 GLU B O 1
ATOM 3332 N N . ASN B 1 164 ? 9.328 -8.414 4.379 1 90.88 164 ASN B N 1
ATOM 3333 C CA . ASN B 1 164 ? 10.547 -7.633 4.52 1 90.88 164 ASN B CA 1
ATOM 3334 C C . ASN B 1 164 ? 11.031 -7.598 5.969 1 90.88 164 ASN B C 1
ATOM 3336 O O . ASN B 1 164 ? 12.234 -7.621 6.227 1 90.88 164 ASN B O 1
ATOM 3340 N N . LYS B 1 165 ? 10.148 -7.551 6.832 1 87.88 165 LYS B N 1
ATOM 3341 C CA . LYS B 1 165 ? 10.484 -7.5 8.25 1 87.88 165 LYS B CA 1
ATOM 3342 C C . LYS B 1 165 ? 11.125 -8.805 8.711 1 87.88 165 LYS B C 1
ATOM 3344 O O . LYS B 1 165 ? 11.938 -8.812 9.641 1 87.88 165 LYS B O 1
ATOM 3349 N N . ALA B 1 166 ? 10.883 -9.867 8 1 81.81 166 ALA B N 1
ATOM 3350 C CA . ALA B 1 166 ? 11.359 -11.188 8.391 1 81.81 166 ALA B CA 1
ATOM 3351 C C . ALA B 1 166 ? 12.57 -11.609 7.551 1 81.81 166 ALA B C 1
ATOM 3353 O O . ALA B 1 166 ? 13.172 -12.656 7.801 1 81.81 166 ALA B O 1
ATOM 3354 N N . ALA B 1 167 ? 12.945 -10.758 6.609 1 83.56 167 ALA B N 1
ATOM 3355 C CA . ALA B 1 167 ? 13.969 -11.141 5.641 1 83.56 167 ALA B CA 1
ATOM 3356 C C . ALA B 1 167 ? 15.344 -11.211 6.305 1 83.56 167 ALA B C 1
ATOM 3358 O O . ALA B 1 167 ? 15.672 -10.391 7.16 1 83.56 167 ALA B O 1
ATOM 3359 N N . ARG B 1 168 ? 16.094 -12.289 5.809 1 81.94 168 ARG B N 1
ATOM 3360 C CA . ARG B 1 168 ? 17.391 -12.492 6.426 1 81.94 168 ARG B CA 1
ATOM 3361 C C . ARG B 1 168 ? 18.453 -12.852 5.383 1 81.94 168 ARG B C 1
ATOM 3363 O O . ARG B 1 168 ? 19.594 -13.125 5.719 1 81.94 168 ARG B O 1
ATOM 3370 N N . SER B 1 169 ? 18.109 -12.914 4.137 1 80.62 169 SER B N 1
ATOM 3371 C CA . SER B 1 169 ? 19.016 -13.422 3.109 1 80.62 169 SER B CA 1
ATOM 3372 C C . SER B 1 169 ? 19.594 -12.289 2.273 1 80.62 169 SER B C 1
ATOM 3374 O O . SER B 1 169 ? 19.766 -12.43 1.061 1 80.62 169 SER B O 1
ATOM 3376 N N . GLY B 1 170 ? 19.812 -11.109 2.914 1 88.25 170 GLY B N 1
ATOM 3377 C CA . GLY B 1 170 ? 20.453 -10.023 2.191 1 88.25 170 GLY B CA 1
ATOM 3378 C C . GLY B 1 170 ? 19.484 -8.914 1.819 1 88.25 170 GLY B C 1
ATOM 3379 O O . GLY B 1 170 ? 18.297 -8.977 2.15 1 88.25 170 GLY B O 1
ATOM 3380 N N . LYS B 1 171 ? 20.078 -7.906 1.094 1 94.5 171 LYS B N 1
ATOM 3381 C CA . LYS B 1 171 ? 19.297 -6.723 0.723 1 94.5 171 LYS B CA 1
ATOM 3382 C C . LYS B 1 171 ? 19.219 -6.574 -0.793 1 94.5 171 LYS B C 1
ATOM 3384 O O . LYS B 1 171 ? 20.203 -6.812 -1.499 1 94.5 171 LYS B O 1
ATOM 3389 N N . ALA B 1 172 ? 18.047 -6.273 -1.27 1 96 172 ALA B N 1
ATOM 3390 C CA . ALA B 1 172 ? 17.844 -6.043 -2.697 1 96 172 ALA B CA 1
ATOM 3391 C C . ALA B 1 172 ? 17.266 -4.652 -2.951 1 96 172 ALA B C 1
ATOM 3393 O O . ALA B 1 172 ? 16.406 -4.188 -2.209 1 96 172 ALA B O 1
ATOM 3394 N N . LEU B 1 173 ? 17.844 -3.98 -3.922 1 96.62 173 LEU B N 1
ATOM 3395 C CA . LEU B 1 173 ? 17.297 -2.723 -4.422 1 96.62 173 LEU B CA 1
ATOM 3396 C C . LEU B 1 173 ? 16.453 -2.953 -5.672 1 96.62 173 LEU B C 1
ATOM 3398 O O . LEU B 1 173 ? 16.938 -3.506 -6.66 1 96.62 173 LEU B O 1
ATOM 3402 N N . PHE B 1 174 ? 15.219 -2.654 -5.582 1 96.81 174 PHE B N 1
ATOM 3403 C CA . PHE B 1 174 ? 14.289 -2.803 -6.691 1 96.81 174 PHE B CA 1
ATOM 3404 C C . PHE B 1 174 ? 13.93 -1.445 -7.285 1 96.81 174 PHE B C 1
ATOM 3406 O O . PHE B 1 174 ? 13.328 -0.608 -6.609 1 96.81 174 PHE B O 1
ATOM 3413 N N . ILE B 1 175 ? 14.234 -1.248 -8.531 1 95.38 175 ILE B N 1
ATOM 3414 C CA . ILE B 1 175 ? 13.984 0.03 -9.195 1 95.38 175 ILE B CA 1
ATOM 3415 C C . ILE B 1 175 ? 12.992 -0.164 -10.336 1 95.38 175 ILE B C 1
ATOM 3417 O O . ILE B 1 175 ? 13.227 -0.98 -11.234 1 95.38 175 ILE B O 1
ATOM 3421 N N . SER B 1 176 ? 11.93 0.483 -10.273 1 93.31 176 SER B N 1
ATOM 3422 C CA . SER B 1 176 ? 11.039 0.571 -11.422 1 93.31 176 SER B CA 1
ATOM 3423 C C . SER B 1 176 ? 11.336 1.806 -12.266 1 93.31 176 SER B C 1
ATOM 3425 O O . SER B 1 176 ? 11.188 2.936 -11.789 1 93.31 176 SER B O 1
ATOM 3427 N N . VAL B 1 177 ? 11.758 1.495 -13.5 1 89.06 177 VAL B N 1
ATOM 3428 C CA . VAL B 1 177 ? 12.125 2.58 -14.398 1 89.06 177 VAL B CA 1
ATOM 3429 C C . VAL B 1 177 ? 10.883 3.068 -15.148 1 89.06 177 VAL B C 1
ATOM 3431 O O . VAL B 1 177 ? 10.148 2.27 -15.734 1 89.06 177 VAL B O 1
ATOM 3434 N N . GLN B 1 178 ? 10.656 4.246 -15.172 1 71.81 178 GLN B N 1
ATOM 3435 C CA . GLN B 1 178 ? 9.57 4.914 -15.875 1 71.81 178 GLN B CA 1
ATOM 3436 C C . GLN B 1 178 ? 8.273 4.121 -15.766 1 71.81 178 GLN B C 1
ATOM 3438 O O . GLN B 1 178 ? 8.289 2.891 -15.688 1 71.81 178 GLN B O 1
ATOM 3443 N N . GLY B 1 179 ? 7.32 4.668 -15.336 1 69.56 179 GLY B N 1
ATOM 3444 C CA . GLY B 1 179 ? 6.012 4.035 -15.32 1 69.56 179 GLY B CA 1
ATOM 3445 C C . GLY B 1 179 ? 5.32 4.121 -13.969 1 69.56 179 GLY B C 1
ATOM 3446 O O . GLY B 1 179 ? 5.93 4.535 -12.977 1 69.56 179 GLY B O 1
ATOM 3447 N N . SER B 1 180 ? 4.082 3.707 -14.039 1 73.56 180 SER B N 1
ATOM 3448 C CA . SER B 1 180 ? 3.24 3.732 -12.844 1 73.56 180 SER B CA 1
ATOM 3449 C C . SER B 1 180 ? 3.395 2.453 -12.031 1 73.56 180 SER B C 1
ATOM 3451 O O . SER B 1 180 ? 3.871 1.438 -12.547 1 73.56 180 SER B O 1
ATOM 3453 N N . VAL B 1 181 ? 3.295 2.564 -10.82 1 86.69 181 VAL B N 1
ATOM 3454 C CA . VAL B 1 181 ? 3.188 1.4 -9.945 1 86.69 181 VAL B CA 1
ATOM 3455 C C . VAL B 1 181 ? 2.105 0.459 -10.469 1 86.69 181 VAL B C 1
ATOM 3457 O O . VAL B 1 181 ? 0.972 0.88 -10.719 1 86.69 181 VAL B O 1
ATOM 3460 N N . ASP B 1 182 ? 2.57 -0.796 -10.781 1 91.38 182 ASP B N 1
ATOM 3461 C CA . ASP B 1 182 ? 1.611 -1.749 -11.328 1 91.38 182 ASP B CA 1
ATOM 3462 C C . ASP B 1 182 ? 1.801 -3.135 -10.719 1 91.38 182 ASP B C 1
ATOM 3464 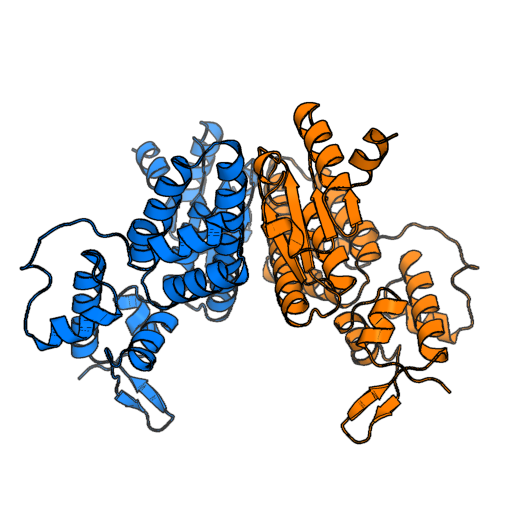O O . ASP B 1 182 ? 2.768 -3.371 -9.992 1 91.38 182 ASP B O 1
ATOM 3468 N N . VAL B 1 183 ? 0.872 -3.975 -10.992 1 94.5 183 VAL B N 1
ATOM 3469 C CA . VAL B 1 183 ? 0.826 -5.293 -10.375 1 94.5 183 VAL B CA 1
ATOM 3470 C C . VAL B 1 183 ? 2.047 -6.109 -10.805 1 94.5 183 VAL B C 1
ATOM 3472 O O . VAL B 1 183 ? 2.727 -6.703 -9.961 1 94.5 183 VAL B O 1
ATOM 3475 N N . PRO B 1 184 ? 2.475 -6.086 -12.086 1 93.31 184 PRO B N 1
ATOM 3476 C CA . PRO B 1 184 ? 3.654 -6.859 -12.484 1 93.31 184 PRO B CA 1
ATOM 3477 C C . PRO B 1 184 ? 4.918 -6.43 -11.742 1 93.31 184 PRO B C 1
ATOM 3479 O O . PRO B 1 184 ? 5.738 -7.273 -11.367 1 93.31 184 PRO B O 1
ATOM 3482 N N . SER B 1 185 ? 5.121 -5.203 -11.531 1 94 185 SER B N 1
ATOM 3483 C CA . SER B 1 185 ? 6.289 -4.738 -10.797 1 94 185 SER B CA 1
ATOM 3484 C C . SER B 1 185 ? 6.293 -5.281 -9.375 1 94 185 SER B C 1
ATOM 3486 O O . SER B 1 185 ? 7.34 -5.691 -8.859 1 94 185 SER B O 1
ATOM 3488 N N . ARG B 1 186 ? 5.109 -5.258 -8.727 1 95.56 186 ARG B N 1
ATOM 3489 C CA . ARG B 1 186 ? 5.031 -5.742 -7.348 1 95.56 186 ARG B CA 1
ATOM 3490 C C . ARG B 1 186 ? 5.18 -7.258 -7.289 1 95.56 186 ARG B C 1
ATOM 3492 O O . ARG B 1 186 ? 5.73 -7.793 -6.328 1 95.56 186 ARG B O 1
ATOM 3499 N N . ILE B 1 187 ? 4.703 -7.922 -8.344 1 95.06 187 ILE B N 1
ATOM 3500 C CA . ILE B 1 187 ? 4.918 -9.359 -8.422 1 95.06 187 ILE B CA 1
ATOM 3501 C C . ILE B 1 187 ? 6.418 -9.656 -8.492 1 95.06 187 ILE B C 1
ATOM 3503 O O . ILE B 1 187 ? 6.914 -10.539 -7.785 1 95.06 187 ILE B O 1
ATOM 3507 N N . MET B 1 188 ? 7.117 -8.914 -9.266 1 93.88 188 MET B N 1
ATOM 3508 C CA . MET B 1 188 ? 8.562 -9.094 -9.375 1 93.88 188 MET B CA 1
ATOM 3509 C C . MET B 1 188 ? 9.242 -8.789 -8.039 1 93.88 188 MET B C 1
ATOM 3511 O O . MET B 1 188 ? 10.117 -9.539 -7.605 1 93.88 188 MET B O 1
ATOM 3515 N N . ALA B 1 189 ? 8.883 -7.746 -7.426 1 95.56 189 ALA B N 1
ATOM 3516 C CA . ALA B 1 189 ? 9.453 -7.406 -6.125 1 95.56 189 ALA B CA 1
ATOM 3517 C C . ALA B 1 189 ? 9.172 -8.5 -5.102 1 95.56 189 ALA B C 1
ATOM 3519 O O . ALA B 1 189 ? 10.055 -8.883 -4.328 1 95.56 189 ALA B O 1
ATOM 3520 N N . LEU B 1 190 ? 7.926 -8.969 -5.129 1 94.38 190 LEU B N 1
ATOM 3521 C CA . LEU B 1 190 ? 7.527 -10.016 -4.191 1 94.38 190 LEU B CA 1
ATOM 3522 C C . LEU B 1 190 ? 8.344 -11.281 -4.414 1 94.38 190 LEU B C 1
ATOM 3524 O O . LEU B 1 190 ? 8.672 -11.992 -3.457 1 94.38 190 LEU B O 1
ATOM 3528 N N . SER B 1 191 ? 8.641 -11.586 -5.656 1 91.69 191 SER B N 1
ATOM 3529 C CA . SER B 1 191 ? 9.461 -12.758 -5.949 1 91.69 191 SER B CA 1
ATOM 3530 C C . SER B 1 191 ? 10.828 -12.664 -5.281 1 91.69 191 SER B C 1
ATOM 3532 O O . SER B 1 191 ? 11.391 -13.672 -4.848 1 91.69 191 SER B O 1
ATOM 3534 N N . LEU B 1 192 ? 11.398 -11.453 -5.133 1 91.69 192 LEU B N 1
ATOM 3535 C CA . LEU B 1 192 ? 12.672 -11.242 -4.457 1 91.69 192 LEU B CA 1
ATOM 3536 C C . LEU B 1 192 ? 12.523 -11.438 -2.951 1 91.69 192 LEU B C 1
ATOM 3538 O O . LEU B 1 192 ? 13.391 -12.047 -2.316 1 91.69 192 LEU B O 1
ATOM 3542 N N . VAL B 1 193 ? 11.445 -10.977 -2.459 1 90.94 193 VAL B N 1
ATOM 3543 C CA . VAL B 1 193 ? 11.18 -11.094 -1.029 1 90.94 193 VAL B CA 1
ATOM 3544 C C . VAL B 1 193 ? 11.008 -12.562 -0.655 1 90.94 193 VAL B C 1
ATOM 3546 O O . VAL B 1 193 ? 11.461 -13 0.403 1 90.94 193 VAL B O 1
ATOM 3549 N N . GLU B 1 194 ? 10.344 -13.305 -1.493 1 84.94 194 GLU B N 1
ATOM 3550 C CA . GLU B 1 194 ? 10.109 -14.727 -1.245 1 84.94 194 GLU B CA 1
ATOM 3551 C C . GLU B 1 194 ? 11.422 -15.508 -1.224 1 84.94 194 GLU B C 1
ATOM 3553 O O . GLU B 1 194 ? 11.508 -16.578 -0.621 1 84.94 194 GLU B O 1
ATOM 3558 N N . LYS B 1 195 ? 12.406 -14.93 -1.896 1 84.69 195 LYS B N 1
ATOM 3559 C CA . LYS B 1 195 ? 13.734 -15.539 -1.872 1 84.69 195 LYS B CA 1
ATOM 3560 C C . LYS B 1 195 ? 14.492 -15.148 -0.61 1 84.69 195 LYS B C 1
ATOM 3562 O O . LYS B 1 195 ? 15.672 -15.5 -0.456 1 84.69 195 LYS B O 1
ATOM 3567 N N . GLY B 1 196 ? 13.836 -14.328 0.226 1 86.12 196 GLY B N 1
ATOM 3568 C CA . GLY B 1 196 ? 14.398 -13.992 1.528 1 86.12 196 GLY B CA 1
ATOM 3569 C C . GLY B 1 196 ? 15.078 -12.641 1.56 1 86.12 196 GLY B C 1
ATOM 3570 O O . GLY B 1 196 ? 15.641 -12.25 2.582 1 86.12 196 GLY B O 1
ATOM 3571 N N . CYS B 1 197 ? 15.031 -11.891 0.507 1 91.25 197 CYS B N 1
ATOM 3572 C CA . CYS B 1 197 ? 15.711 -10.602 0.438 1 91.25 197 CYS B CA 1
ATOM 3573 C C . CYS B 1 197 ? 14.883 -9.508 1.099 1 91.25 197 CYS B C 1
ATOM 3575 O O . CYS B 1 197 ? 13.656 -9.469 0.947 1 91.25 197 CYS B O 1
ATOM 3577 N N . LYS B 1 198 ? 15.547 -8.656 1.808 1 94.81 198 LYS B N 1
ATOM 3578 C CA . LYS B 1 198 ? 14.938 -7.398 2.217 1 94.81 198 LYS B CA 1
ATOM 3579 C C . LYS B 1 198 ? 14.938 -6.387 1.072 1 94.81 198 LYS B C 1
ATOM 3581 O O . LYS B 1 198 ? 15.992 -5.883 0.686 1 94.81 198 LYS B O 1
ATOM 3586 N N . VAL B 1 199 ? 13.805 -6.035 0.614 1 96.44 199 VAL B N 1
ATOM 3587 C CA . VAL B 1 199 ? 13.719 -5.305 -0.647 1 96.44 199 VAL B CA 1
ATOM 3588 C C . VAL B 1 199 ? 13.398 -3.838 -0.375 1 96.44 199 VAL B C 1
ATOM 3590 O O . VAL B 1 199 ? 12.477 -3.529 0.382 1 96.44 199 VAL B O 1
ATOM 3593 N N . THR B 1 200 ? 14.172 -2.949 -0.938 1 97.25 200 THR B N 1
ATOM 3594 C CA . THR B 1 200 ? 13.883 -1.523 -1.031 1 97.25 200 THR B CA 1
ATOM 3595 C C . THR B 1 200 ? 13.367 -1.165 -2.422 1 97.25 200 THR B C 1
ATOM 3597 O O . THR B 1 200 ? 14.07 -1.346 -3.416 1 97.25 200 THR B O 1
ATOM 3600 N N . ILE B 1 201 ? 12.203 -0.672 -2.451 1 97.06 201 ILE B N 1
ATOM 3601 C CA . ILE B 1 201 ? 11.586 -0.368 -3.736 1 97.06 201 ILE B CA 1
ATOM 3602 C C . ILE B 1 201 ? 11.648 1.135 -3.996 1 97.06 201 ILE B C 1
ATOM 3604 O O . ILE B 1 201 ? 11.312 1.937 -3.123 1 97.06 201 ILE B O 1
ATOM 3608 N N . ILE B 1 202 ? 12.078 1.545 -5.117 1 96.44 202 ILE B N 1
ATOM 3609 C CA . ILE B 1 202 ? 12.016 2.916 -5.613 1 96.44 202 ILE B CA 1
ATOM 3610 C C . ILE B 1 202 ? 11.281 2.951 -6.949 1 96.44 202 ILE B C 1
ATOM 3612 O O . ILE B 1 202 ? 11.758 2.398 -7.945 1 96.44 202 ILE B O 1
ATOM 3616 N N . ASP B 1 203 ? 10.172 3.609 -6.957 1 94.19 203 ASP B N 1
ATOM 3617 C CA . ASP B 1 203 ? 9.344 3.645 -8.156 1 94.19 203 ASP B CA 1
ATOM 3618 C C . ASP B 1 203 ? 9.578 4.926 -8.953 1 94.19 203 ASP B C 1
ATOM 3620 O O . ASP B 1 203 ? 10.109 5.902 -8.422 1 94.19 203 ASP B O 1
ATOM 3624 N N . GLU B 1 204 ? 9.195 4.887 -10.242 1 90.38 204 GLU B N 1
ATOM 3625 C CA . GLU B 1 204 ? 9.109 6.027 -11.148 1 90.38 204 GLU B CA 1
ATOM 3626 C C . GLU B 1 204 ? 10.469 6.711 -11.289 1 90.38 204 GLU B C 1
ATOM 3628 O O . GLU B 1 204 ? 10.562 7.938 -11.203 1 90.38 204 GLU B O 1
ATOM 3633 N N . VAL B 1 205 ? 11.516 5.949 -11.398 1 92.94 205 VAL B N 1
ATOM 3634 C CA . VAL B 1 205 ? 12.859 6.488 -11.617 1 92.94 205 VAL B CA 1
ATOM 3635 C C . VAL B 1 205 ? 13.062 6.801 -13.102 1 92.94 205 VAL B C 1
ATOM 3637 O O . VAL B 1 205 ? 12.852 5.938 -13.953 1 92.94 205 VAL B O 1
ATOM 3640 N N . GLU B 1 206 ? 13.422 7.953 -13.391 1 90.12 206 GLU B N 1
ATOM 3641 C CA . GLU B 1 206 ? 13.562 8.391 -14.773 1 90.12 206 GLU B CA 1
ATOM 3642 C C . GLU B 1 206 ? 15.008 8.25 -15.242 1 90.12 206 GLU B C 1
ATOM 3644 O O . GLU B 1 206 ? 15.266 8.102 -16.438 1 90.12 206 GLU B O 1
ATOM 3649 N N . ASP B 1 207 ? 15.922 8.391 -14.289 1 91.5 207 ASP B N 1
ATOM 3650 C CA . ASP B 1 207 ? 17.344 8.406 -14.609 1 91.5 207 ASP B CA 1
ATOM 3651 C C . ASP B 1 207 ? 18.125 7.496 -13.664 1 91.5 207 ASP B C 1
ATOM 3653 O O . ASP B 1 207 ? 18.266 7.789 -12.477 1 91.5 207 ASP B O 1
ATOM 3657 N N . LEU B 1 208 ? 18.719 6.488 -14.219 1 92.75 208 LEU B N 1
ATOM 3658 C CA . LEU B 1 208 ? 19.422 5.492 -13.422 1 92.75 208 LEU B CA 1
ATOM 3659 C C . LEU B 1 208 ? 20.875 5.91 -13.211 1 92.75 208 LEU B C 1
ATOM 3661 O O . LEU B 1 208 ? 21.594 5.309 -12.391 1 92.75 208 LEU B O 1
ATOM 3665 N N . SER B 1 209 ? 21.297 6.906 -13.93 1 92.31 209 SER B N 1
ATOM 3666 C CA . SER B 1 209 ? 22.703 7.277 -13.898 1 92.31 209 SER B CA 1
ATOM 3667 C C . SER B 1 209 ? 23.125 7.754 -12.508 1 92.31 209 SER B C 1
ATOM 3669 O O . SER B 1 209 ? 24.297 7.684 -12.148 1 92.31 209 SER B O 1
ATOM 3671 N N . GLY B 1 210 ? 22.188 8.195 -11.75 1 92.31 210 GLY B N 1
ATOM 3672 C CA . GLY B 1 210 ? 22.469 8.633 -10.398 1 92.31 210 GLY B CA 1
ATOM 3673 C C . GLY B 1 210 ? 22.922 7.508 -9.492 1 92.31 210 GLY B C 1
ATOM 3674 O O . GLY B 1 210 ? 23.547 7.75 -8.453 1 92.31 210 GLY B O 1
ATOM 3675 N N . LEU B 1 211 ? 22.594 6.34 -9.867 1 93.38 211 LEU B N 1
ATOM 3676 C CA . LEU B 1 211 ? 22.969 5.176 -9.07 1 93.38 211 LEU B CA 1
ATOM 3677 C C . LEU B 1 211 ? 24.422 4.785 -9.32 1 93.38 211 LEU B C 1
ATOM 3679 O O . LEU B 1 211 ? 25.016 4.066 -8.523 1 93.38 211 LEU B O 1
ATOM 3683 N N . LEU B 1 212 ? 24.875 5.238 -10.5 1 92.56 212 LEU B N 1
ATOM 3684 C CA . LEU B 1 212 ? 26.25 4.895 -10.852 1 92.56 212 LEU B CA 1
ATOM 3685 C C . LEU B 1 212 ? 27.234 5.48 -9.836 1 92.56 212 LEU B C 1
ATOM 3687 O O . LEU B 1 212 ? 27.328 6.703 -9.703 1 92.56 212 LEU B O 1
ATOM 3691 N N . GLY B 1 213 ? 27.844 4.633 -9.125 1 87.81 213 GLY B N 1
ATOM 3692 C CA . GLY B 1 213 ? 28.844 5.07 -8.156 1 87.81 213 GLY B CA 1
ATOM 3693 C C . GLY B 1 213 ? 28.219 5.52 -6.84 1 87.81 213 GLY B C 1
ATOM 3694 O O . GLY B 1 213 ? 28.938 6.012 -5.953 1 87.81 213 GLY B O 1
ATOM 3695 N N . HIS B 1 214 ? 26.922 5.512 -6.742 1 92.94 214 HIS B N 1
ATOM 3696 C CA . HIS B 1 214 ? 26.281 5.883 -5.488 1 92.94 214 HIS B CA 1
ATOM 3697 C C . HIS B 1 214 ? 26.672 4.918 -4.367 1 92.94 214 HIS B C 1
ATOM 3699 O O . HIS B 1 214 ? 26.625 3.699 -4.555 1 92.94 214 HIS B O 1
ATOM 3705 N N . PRO B 1 215 ? 26.969 5.398 -3.182 1 92.75 215 PRO B N 1
ATOM 3706 C CA . PRO B 1 215 ? 27.453 4.539 -2.098 1 92.75 215 PRO B CA 1
ATOM 3707 C C . PRO B 1 215 ? 26.422 3.521 -1.64 1 92.75 215 PRO B C 1
ATOM 3709 O O . PRO B 1 215 ? 26.766 2.479 -1.082 1 92.75 215 PRO B O 1
ATOM 3712 N N . CYS B 1 216 ? 25.188 3.795 -1.933 1 91.75 216 CYS B N 1
ATOM 3713 C CA . CYS B 1 216 ? 24.125 2.908 -1.456 1 91.75 216 CYS B CA 1
ATOM 3714 C C . CYS B 1 216 ? 24.25 1.531 -2.1 1 91.75 216 CYS B C 1
ATOM 3716 O O . CYS B 1 216 ? 23.781 0.539 -1.535 1 91.75 216 CYS B O 1
ATOM 3718 N N . LEU B 1 217 ? 24.828 1.405 -3.256 1 92.06 217 LEU B N 1
ATOM 3719 C CA . LEU B 1 217 ? 24.906 0.152 -3.998 1 92.06 217 LEU B CA 1
ATOM 3720 C C . LEU B 1 217 ? 25.688 -0.899 -3.209 1 92.06 217 LEU B C 1
ATOM 3722 O O . LEU B 1 217 ? 25.453 -2.1 -3.383 1 92.06 217 LEU B O 1
ATOM 3726 N N . GLU B 1 218 ? 26.516 -0.45 -2.318 1 91.25 218 GLU B N 1
ATOM 3727 C CA . GLU B 1 218 ? 27.328 -1.363 -1.522 1 91.25 218 GLU B CA 1
ATOM 3728 C C . GLU B 1 218 ? 26.484 -2.088 -0.477 1 91.25 218 GLU B C 1
ATOM 3730 O O . GLU B 1 218 ? 26.891 -3.117 0.059 1 91.25 218 GLU B O 1
ATOM 3735 N N . GLU B 1 219 ? 25.359 -1.531 -0.251 1 91.56 219 GLU B N 1
ATOM 3736 C CA . GLU B 1 219 ? 24.5 -2.084 0.795 1 91.56 219 GLU B CA 1
ATOM 3737 C C . GLU B 1 219 ? 23.641 -3.221 0.258 1 91.56 219 GLU B C 1
ATOM 3739 O O . GLU B 1 219 ? 23.031 -3.965 1.03 1 91.56 219 GLU B O 1
ATOM 3744 N N . PHE B 1 220 ? 23.625 -3.334 -1.083 1 93 220 PHE B N 1
ATOM 3745 C CA . PHE B 1 220 ? 22.719 -4.297 -1.69 1 93 220 PHE B CA 1
ATOM 3746 C C . PHE B 1 220 ? 23.484 -5.395 -2.412 1 93 220 PHE B C 1
ATOM 3748 O O . PHE B 1 220 ? 24.484 -5.121 -3.09 1 93 220 PHE B O 1
ATOM 3755 N N . SER B 1 221 ? 23.047 -6.586 -2.197 1 91.94 221 SER B N 1
ATOM 3756 C CA . SER B 1 221 ? 23.625 -7.719 -2.908 1 91.94 221 SER B CA 1
ATOM 3757 C C . SER B 1 221 ? 22.891 -7.98 -4.223 1 91.94 221 SER B C 1
ATOM 3759 O O . SER B 1 221 ? 23.422 -8.672 -5.098 1 91.94 221 SER B O 1
ATOM 3761 N N . THR B 1 222 ? 21.672 -7.473 -4.316 1 94.06 222 THR B N 1
ATOM 3762 C CA . THR B 1 222 ? 20.859 -7.676 -5.508 1 94.06 222 THR B CA 1
ATOM 3763 C C . THR B 1 222 ? 20.266 -6.355 -5.988 1 94.06 222 THR B C 1
ATOM 3765 O O . THR B 1 222 ? 19.812 -5.543 -5.18 1 94.06 222 THR B O 1
ATOM 3768 N N . LEU B 1 223 ? 20.406 -6.121 -7.277 1 95.31 223 LEU B N 1
ATOM 3769 C CA . LEU B 1 223 ? 19.734 -5.004 -7.941 1 95.31 223 LEU B CA 1
ATOM 3770 C C . LEU B 1 223 ? 18.734 -5.504 -8.984 1 95.31 223 LEU B C 1
ATOM 3772 O O . LEU B 1 223 ? 19.109 -6.238 -9.898 1 95.31 223 LEU B O 1
ATOM 3776 N N . ALA B 1 224 ? 17.531 -5.188 -8.766 1 95.44 224 ALA B N 1
ATOM 3777 C CA . ALA B 1 224 ? 16.484 -5.562 -9.711 1 95.44 224 ALA B CA 1
ATOM 3778 C C . ALA B 1 224 ? 15.906 -4.332 -10.398 1 95.44 224 ALA B C 1
ATOM 3780 O O . ALA B 1 224 ? 15.555 -3.35 -9.742 1 95.44 224 ALA B O 1
ATOM 3781 N N . ILE B 1 225 ? 15.828 -4.383 -11.688 1 93.75 225 ILE B N 1
ATOM 3782 C CA . ILE B 1 225 ? 15.297 -3.275 -12.477 1 93.75 225 ILE B CA 1
ATOM 3783 C C . ILE B 1 225 ? 14.062 -3.732 -13.242 1 93.75 225 ILE B C 1
ATOM 3785 O O . ILE B 1 225 ? 14.094 -4.758 -13.93 1 93.75 225 ILE B O 1
ATOM 3789 N N . TYR B 1 226 ? 12.992 -2.994 -13.117 1 93.81 226 TYR B N 1
ATOM 3790 C CA . TYR B 1 226 ? 11.734 -3.242 -13.812 1 93.81 226 TYR B CA 1
ATOM 3791 C C . TYR B 1 226 ? 11.352 -2.057 -14.695 1 93.81 226 TYR B C 1
ATOM 3793 O O . TYR B 1 226 ? 11.578 -0.903 -14.32 1 93.81 226 TYR B O 1
ATOM 3801 N N . SER B 1 227 ? 10.781 -2.324 -15.852 1 90.44 227 SER B N 1
ATOM 3802 C CA . SER B 1 227 ? 10.188 -1.312 -16.719 1 90.44 227 SER B CA 1
ATOM 3803 C C . SER B 1 227 ? 8.945 -1.845 -17.422 1 90.44 227 SER B C 1
ATOM 3805 O O . SER B 1 227 ? 8.977 -2.926 -18.016 1 90.44 227 SER B O 1
ATOM 3807 N N . ALA B 1 228 ? 7.906 -1.083 -17.281 1 83.19 228 ALA B N 1
ATOM 3808 C CA . ALA B 1 228 ? 6.676 -1.477 -17.969 1 83.19 228 ALA B CA 1
ATOM 3809 C C . ALA B 1 228 ? 6.77 -1.191 -19.469 1 83.19 228 ALA B C 1
ATOM 3811 O O . ALA B 1 228 ? 6.012 -1.759 -20.266 1 83.19 228 ALA B O 1
ATOM 3812 N N . ARG B 1 229 ? 7.621 -0.294 -19.797 1 82.38 229 ARG B N 1
ATOM 3813 C CA . ARG B 1 229 ? 7.801 0.11 -21.188 1 82.38 229 ARG B CA 1
ATOM 3814 C C . ARG B 1 229 ? 9.211 -0.195 -21.672 1 82.38 229 ARG B C 1
ATOM 3816 O O . ARG B 1 229 ? 10.078 -0.564 -20.875 1 82.38 229 ARG B O 1
ATOM 3823 N N . ALA B 1 230 ? 9.43 0.029 -22.922 1 82.56 230 ALA B N 1
ATOM 3824 C CA . ALA B 1 230 ? 10.75 -0.19 -23.5 1 82.56 230 ALA B CA 1
ATOM 3825 C C . ALA B 1 230 ? 11.766 0.79 -22.938 1 82.56 230 ALA B C 1
ATOM 3827 O O . ALA B 1 230 ? 11.445 1.953 -22.688 1 82.56 230 ALA B O 1
ATOM 3828 N N . ILE B 1 231 ? 12.922 0.286 -22.75 1 82.88 231 ILE B N 1
ATOM 3829 C CA . ILE B 1 231 ? 14.008 1.091 -22.203 1 82.88 231 ILE B CA 1
ATOM 3830 C C . ILE B 1 231 ? 14.805 1.729 -23.344 1 82.88 231 ILE B C 1
ATOM 3832 O O . ILE B 1 231 ? 15.023 1.102 -24.391 1 82.88 231 ILE B O 1
ATOM 3836 N N . ASN B 1 232 ? 15.156 2.932 -23.141 1 84.88 232 ASN B N 1
ATOM 3837 C CA . ASN B 1 232 ? 15.938 3.609 -24.172 1 84.88 232 ASN B CA 1
ATOM 3838 C C . ASN B 1 232 ? 17.422 3.289 -24.047 1 84.88 232 ASN B C 1
ATOM 3840 O O . ASN B 1 232 ? 17.844 2.572 -23.141 1 84.88 232 ASN B O 1
ATOM 3844 N N . GLU B 1 233 ? 18.219 3.818 -24.984 1 86.75 233 GLU B N 1
ATOM 3845 C CA . GLU B 1 233 ? 19.641 3.486 -25.078 1 86.75 233 GLU B CA 1
ATOM 3846 C C . GLU B 1 233 ? 20.406 3.975 -23.859 1 86.75 233 GLU B C 1
ATOM 3848 O O . GLU B 1 233 ? 21.297 3.277 -23.344 1 86.75 233 GLU B O 1
ATOM 3853 N N . SER B 1 234 ? 20.094 5.117 -23.438 1 86.94 234 SER B N 1
ATOM 3854 C CA . SER B 1 234 ? 20.781 5.684 -22.281 1 86.94 234 SER B CA 1
ATOM 3855 C C . SER B 1 234 ? 20.547 4.844 -21.031 1 86.94 234 SER B C 1
ATOM 3857 O O . SER B 1 234 ? 21.469 4.602 -20.25 1 86.94 234 SER B O 1
ATOM 3859 N N . GLN B 1 235 ? 19.344 4.418 -20.891 1 86.75 235 GLN B N 1
ATOM 3860 C CA . GLN B 1 235 ? 18.969 3.58 -19.75 1 86.75 235 GLN B CA 1
ATOM 3861 C C . GLN B 1 235 ? 19.656 2.217 -19.828 1 86.75 235 GLN B C 1
ATOM 3863 O O . GLN B 1 235 ? 20.141 1.696 -18.812 1 86.75 235 GLN B O 1
ATOM 3868 N N . MET B 1 236 ? 19.672 1.743 -21 1 88.75 236 MET B N 1
ATOM 3869 C CA . MET B 1 236 ? 20.328 0.453 -21.203 1 88.75 236 MET B CA 1
ATOM 3870 C C . MET B 1 236 ? 21.812 0.537 -20.875 1 88.75 236 MET B C 1
ATOM 3872 O O . MET B 1 236 ? 22.375 -0.371 -20.25 1 88.75 236 MET B O 1
ATOM 3876 N N . ALA B 1 237 ? 22.422 1.605 -21.25 1 90.25 237 ALA B N 1
ATOM 3877 C CA . ALA B 1 237 ? 23.828 1.818 -20.953 1 90.25 237 ALA B CA 1
ATOM 3878 C C . ALA B 1 237 ? 24.062 1.892 -19.453 1 90.25 237 ALA B C 1
ATOM 3880 O O . ALA B 1 237 ? 25.031 1.31 -18.938 1 90.25 237 ALA B O 1
ATOM 3881 N N . ALA B 1 238 ? 23.234 2.572 -18.812 1 91.75 238 ALA B N 1
ATOM 3882 C CA . ALA B 1 238 ? 23.344 2.691 -17.359 1 91.75 238 ALA B CA 1
ATOM 3883 C C . ALA B 1 238 ? 23.203 1.33 -16.688 1 91.75 238 ALA B C 1
ATOM 3885 O O . ALA B 1 238 ? 23.938 1.01 -15.758 1 91.75 238 ALA B O 1
ATOM 3886 N N . ILE B 1 239 ? 22.266 0.534 -17.156 1 91 239 ILE B N 1
ATOM 3887 C CA . ILE B 1 239 ? 22 -0.788 -16.594 1 91 239 ILE B CA 1
ATOM 3888 C C . ILE B 1 239 ? 23.234 -1.673 -16.766 1 91 239 ILE B C 1
ATOM 3890 O O . ILE B 1 239 ? 23.625 -2.391 -15.852 1 91 239 ILE B O 1
ATOM 3894 N N . GLN B 1 240 ? 23.828 -1.566 -17.891 1 90.12 240 GLN B N 1
ATOM 3895 C CA . GLN B 1 240 ? 25.031 -2.346 -18.156 1 90.12 240 GLN B CA 1
ATOM 3896 C C . GLN B 1 240 ? 26.156 -1.943 -17.219 1 90.12 240 GLN B C 1
ATOM 3898 O O . GLN B 1 240 ? 26.891 -2.801 -16.703 1 90.12 240 GLN B O 1
ATOM 3903 N N . GLN B 1 241 ? 26.312 -0.722 -17.031 1 92.88 241 GLN B N 1
ATOM 3904 C CA . GLN B 1 241 ? 27.344 -0.234 -16.125 1 92.88 241 GLN B CA 1
ATOM 3905 C C . GLN B 1 241 ? 27.062 -0.672 -14.695 1 92.88 241 GLN B C 1
ATOM 3907 O O . GLN B 1 241 ? 27.984 -1.048 -13.961 1 92.88 241 GLN B O 1
ATOM 3912 N N . LEU B 1 242 ? 25.812 -0.655 -14.336 1 92.31 242 LEU B N 1
ATOM 3913 C CA . LEU B 1 242 ? 25.406 -1.053 -12.984 1 92.31 242 LEU B CA 1
ATOM 3914 C C . LEU B 1 242 ? 25.703 -2.529 -12.75 1 92.31 242 LEU B C 1
ATOM 3916 O O . LEU B 1 242 ? 26.062 -2.924 -11.633 1 92.31 242 LEU B O 1
ATOM 3920 N N . GLU B 1 243 ? 25.5 -3.293 -13.773 1 88.69 243 GLU B N 1
ATOM 3921 C CA . GLU B 1 243 ? 25.766 -4.727 -13.672 1 88.69 243 GLU B CA 1
ATOM 3922 C C . GLU B 1 243 ? 27.203 -4.988 -13.25 1 88.69 243 GLU B C 1
ATOM 3924 O O . GLU B 1 243 ? 27.469 -5.918 -12.484 1 88.69 243 GLU B O 1
ATOM 3929 N N . THR B 1 244 ? 28.078 -4.09 -13.641 1 88.31 244 THR B N 1
ATOM 3930 C CA . THR B 1 244 ? 29.484 -4.262 -13.328 1 88.31 244 THR B CA 1
ATOM 3931 C C . THR B 1 244 ? 29.812 -3.703 -11.945 1 88.31 244 THR B C 1
ATOM 3933 O O . THR B 1 244 ? 30.828 -4.051 -11.344 1 88.31 244 THR B O 1
ATOM 3936 N N . MET B 1 245 ? 29 -2.916 -11.445 1 88.62 245 MET B N 1
ATOM 3937 C CA . MET B 1 245 ? 29.297 -2.205 -10.211 1 88.62 245 MET B CA 1
ATOM 3938 C C . MET B 1 245 ? 28.688 -2.934 -9.008 1 88.62 245 MET B C 1
ATOM 3940 O O . MET B 1 245 ? 29.172 -2.777 -7.883 1 88.62 245 MET B O 1
ATOM 3944 N N . ILE B 1 246 ? 27.688 -3.705 -9.266 1 86.62 246 ILE B N 1
ATOM 3945 C CA . ILE B 1 246 ? 27.016 -4.371 -8.156 1 86.62 246 ILE B CA 1
ATOM 3946 C C . ILE B 1 246 ? 27.797 -5.613 -7.75 1 86.62 246 ILE B C 1
ATOM 3948 O O . ILE B 1 246 ? 28.359 -6.312 -8.602 1 86.62 246 ILE B O 1
ATOM 3952 N N . SER B 1 247 ? 27.922 -5.828 -6.445 1 82.5 247 SER B N 1
ATOM 3953 C CA . SER B 1 247 ? 28.672 -6.965 -5.914 1 82.5 247 SER B CA 1
ATOM 3954 C C . SER B 1 247 ? 27.906 -8.273 -6.129 1 82.5 247 SER B C 1
ATOM 3956 O O . SER B 1 247 ? 28.531 -9.336 -6.246 1 82.5 247 SER B O 1
ATOM 3958 N N . GLY B 1 248 ? 26.703 -8.188 -6.25 1 86.06 248 GLY B N 1
ATOM 3959 C CA . GLY B 1 248 ? 25.875 -9.383 -6.359 1 86.06 248 GLY B CA 1
ATOM 3960 C C . GLY B 1 248 ? 25.266 -9.562 -7.734 1 86.06 248 GLY B C 1
ATOM 3961 O O . GLY B 1 248 ? 25.969 -9.555 -8.742 1 86.06 248 GLY B O 1
ATOM 3962 N N . GLU B 1 249 ? 23.953 -9.711 -7.695 1 89.19 249 GLU B N 1
ATOM 3963 C CA . GLU B 1 249 ? 23.281 -10.086 -8.938 1 89.19 249 GLU B CA 1
ATOM 3964 C C . GLU B 1 249 ? 22.375 -8.961 -9.43 1 89.19 249 GLU B C 1
ATOM 3966 O O . GLU B 1 249 ? 21.766 -8.242 -8.633 1 89.19 249 GLU B O 1
ATOM 3971 N N . LEU B 1 250 ? 22.344 -8.789 -10.75 1 91.25 250 LEU B N 1
ATOM 3972 C CA . LEU B 1 250 ? 21.391 -7.914 -11.43 1 91.25 250 LEU B CA 1
ATOM 3973 C C . LEU B 1 250 ? 20.25 -8.727 -12.023 1 91.25 250 LEU B C 1
ATOM 3975 O O . LEU B 1 250 ? 20.469 -9.68 -12.773 1 91.25 250 LEU B O 1
ATOM 3979 N N . ILE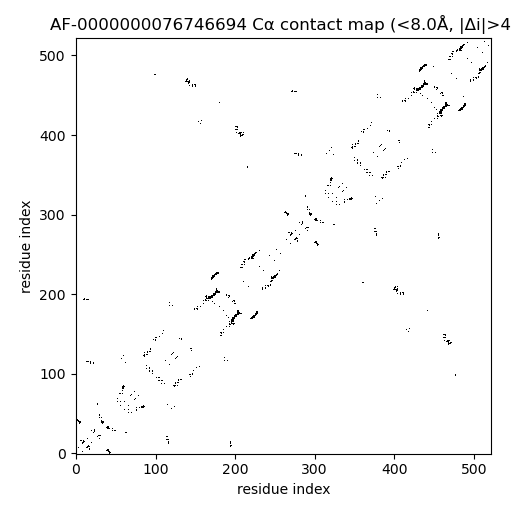 B 1 251 ? 19.109 -8.383 -11.672 1 89.94 251 ILE B N 1
ATOM 3980 C CA . ILE B 1 251 ? 17.922 -9.086 -12.172 1 89.94 251 ILE B CA 1
ATOM 3981 C C . ILE B 1 251 ? 17.125 -8.156 -13.078 1 89.94 251 ILE B C 1
ATOM 3983 O O . ILE B 1 251 ? 16.75 -7.047 -12.68 1 89.94 251 ILE B O 1
ATOM 3987 N N . LEU B 1 252 ? 16.859 -8.594 -14.258 1 84.75 252 LEU B N 1
ATOM 3988 C CA . LEU B 1 252 ? 16.078 -7.855 -15.242 1 84.75 252 LEU B CA 1
ATOM 3989 C C . LEU B 1 252 ? 14.844 -8.648 -15.664 1 84.75 252 LEU B C 1
ATOM 3991 O O . LEU B 1 252 ? 14.859 -9.883 -15.656 1 84.75 252 LEU B O 1
ATOM 3995 N N . PRO B 1 253 ? 13.766 -7.828 -15.953 1 74.12 253 PRO B N 1
ATOM 3996 C CA . PRO B 1 253 ? 12.641 -8.547 -16.547 1 74.12 253 PRO B CA 1
ATOM 3997 C C . PRO B 1 253 ? 13 -9.242 -17.859 1 74.12 253 PRO B C 1
ATOM 3999 O O . PRO B 1 253 ? 13.969 -8.852 -18.516 1 74.12 253 PRO B O 1
ATOM 4002 N N . GLU B 1 254 ? 12.273 -10.305 -18.109 1 63.66 254 GLU B N 1
ATOM 4003 C CA . GLU B 1 254 ? 12.547 -11.102 -19.312 1 63.66 254 GLU B CA 1
ATOM 4004 C C . GLU B 1 254 ? 12.625 -10.219 -20.547 1 63.66 254 GLU B C 1
ATOM 4006 O O . GLU B 1 254 ? 13.469 -10.438 -21.422 1 63.66 254 GLU B O 1
ATOM 4011 N N . LEU B 1 255 ? 11.82 -9.234 -20.562 1 60.28 255 LEU B N 1
ATOM 4012 C CA . LEU B 1 255 ? 11.781 -8.352 -21.719 1 60.28 255 LEU B CA 1
ATOM 4013 C C . LEU B 1 255 ? 13.102 -7.609 -21.891 1 60.28 255 LEU B C 1
ATOM 4015 O O . LEU B 1 255 ? 13.531 -7.355 -23.016 1 60.28 255 LEU B O 1
ATOM 4019 N N . LEU B 1 256 ? 13.734 -7.375 -20.844 1 65.81 256 LEU B N 1
ATOM 4020 C CA . LEU B 1 256 ? 14.977 -6.609 -20.891 1 65.81 256 LEU B CA 1
ATOM 4021 C C . LEU B 1 256 ? 16.188 -7.535 -21.031 1 65.81 256 LEU B C 1
ATOM 4023 O O . LEU B 1 256 ? 17.25 -7.113 -21.469 1 65.81 256 LEU B O 1
ATOM 4027 N N . GLN B 1 257 ? 16.016 -8.703 -20.547 1 59.78 257 GLN B N 1
ATOM 4028 C CA . GLN B 1 257 ? 17.109 -9.664 -20.641 1 59.78 257 GLN B CA 1
ATOM 4029 C C . GLN B 1 257 ? 17.469 -9.945 -22.094 1 59.78 257 GLN B C 1
ATOM 4031 O O . GLN B 1 257 ? 18.641 -10.18 -22.422 1 59.78 257 GLN B O 1
ATOM 4036 N N . ARG B 1 258 ? 16.422 -9.891 -22.938 1 54.03 258 ARG B N 1
ATOM 4037 C CA . ARG B 1 258 ? 16.656 -10.156 -24.359 1 54.03 258 ARG B CA 1
ATOM 4038 C C . ARG B 1 258 ? 17.438 -9.031 -25 1 54.03 258 ARG B C 1
ATOM 4040 O O . ARG B 1 258 ? 18.062 -9.219 -26.062 1 54.03 258 ARG B O 1
ATOM 4047 N N . LEU B 1 259 ? 17.375 -7.918 -24.406 1 48.94 259 LEU B N 1
ATOM 4048 C CA . LEU B 1 259 ? 18.078 -6.793 -25 1 48.94 259 LEU B CA 1
ATOM 4049 C C . LEU B 1 259 ? 19.562 -6.852 -24.672 1 48.94 259 LEU B C 1
ATOM 4051 O O . LEU B 1 259 ? 20.375 -6.172 -25.297 1 48.94 259 LEU B O 1
ATOM 4055 N N . LYS B 1 260 ? 19.906 -7.633 -23.625 1 49.34 260 LYS B N 1
ATOM 4056 C CA . LYS B 1 260 ? 21.312 -7.773 -23.25 1 49.34 260 LYS B CA 1
ATOM 4057 C C . LYS B 1 260 ? 22.078 -8.648 -24.25 1 49.34 260 LYS B C 1
ATOM 4059 O O . LYS B 1 260 ? 23.297 -8.594 -24.328 1 49.34 260 LYS B O 1
ATOM 4064 N N . ARG B 1 261 ? 21.422 -9.57 -25 1 40.94 261 ARG B N 1
ATOM 4065 C CA . ARG B 1 261 ? 22.141 -10.414 -25.953 1 40.94 261 ARG B CA 1
ATOM 4066 C C . ARG B 1 261 ? 22.281 -9.711 -27.297 1 40.94 261 ARG B C 1
ATOM 4068 O O . ARG B 1 261 ? 21.359 -9.008 -27.734 1 40.94 261 ARG B O 1
#

Organism: NCBI:txid190893

Nearest PDB structures (foldseek):
  8c36-assembly1_C  TM=6.585E-01  e=5.003E-04  Thermus thermophilus HB27
  5c8d-assembly1_B  TM=5.015E-01  e=2.991E-05  Thermus thermophilus HB27
  8dpb-assembly1_C  TM=4.971E-01  e=2.391E-02  Methylorubrum extorquens AM1
  5jjq-assembly1_A  TM=4.276E-01  e=5.571E-01  Streptomyces sp. ML694-90F3
  5jjq-assembly2_B  TM=4.279E-01  e=6.575E-01  Streptomyces sp. ML694-90F3

InterPro domains:
  IPR000551 MerR-type HTH domain [PF13411] (4-72)
  IPR000551 MerR-type HTH domain [PS50937] (3-72)
  IPR000551 MerR-type HTH domain [SM00422] (4-73)
  IPR009061 Putative DNA-binding domain superfamily [SSF46955] (4-91)
  IPR047057 MerR transcriptional regulator [PTHR30204] (3-124)

Foldseek 3Di:
DDKDFLLRLLLVQVPFSLQVVCLCVPAVQADFDADPVGGGIDDPVSSVSSVQLLLQLQLVDESNCSNVCVVVVDGSVPPPPSPVAAHPLQVQLLVCLQVVPLVSNLVSLLVPPRNDRLVSCVRRHVVVNLVVLVPDDPVSSCSSVVSNWVSLLVNLVVLLVVLLVVADPFAEEEEEEADDDTNVSSSVSVSVSSSRHNYDYDYHHHALQVVQVDPCLARGQEYEYHYPDDDDPRRLVSLVSSCVVHNHHYHYPPVVVVVVD/DDKDFLLRLLLVQVPFSLQVVCLCVPAVQADFDADPVGGGIDDPVRSVSSVQLLLQLQLVDESNCSNVCVVVVDGSVPPNPSPVAAHPLQVQLLVCLQVVPLVSNLVSLLVPPRNDRLVSCVRRHVVVNLVVLVVDDPVSSCSSVVSNWVSLLVNLVVLLVVLLVVADPWAEEEEEEADDDTNVSSSVSVSVSSSRHNYDYDYHHHALQVVQVDPCLARGQEYEYHYPDDDDPRRLVSLVSSCVVHNHHYHYPPVVVVVVD

pLDDT: mean 89.22, std 10.79, range [40.59, 98.31]

Secondary structure (DSSP, 8-state):
---B-HHHHHHHH---HHHHHHHHHHH-----EE-TT--EEB-HHHHHHHHHHHHHHHTT--HHHHHHHHHTT--TTT---------TTHHHHHHHHHTT-HHHHHHHHHHHHHHS-HHHHIIIIIHHHHHHHTTS-HHHHHHHHHHHHHHHHHHHHHHHHHHHHH--S-EEEEEEESS---HHHHHHHHHHHHTT-EEEEEEEE--GGGGTT-GGGGG-SEEEEEESS---HHHHHHHHHHHHH-SSEEE--HHHHHHH-/---B-HHHHHHHH---HHHHHHHHHHH-----EE-TT--EEB-HHHHHHHHHHHHHHHTT--HHHHHHHHHTT--TTT---------TTHHHHHHHHHTT-HHHHHHHHHHHHHHS-HHHHIIIIIHHHHHHHTTS-HHHHHHHHHHHHHHHHHHHHHHHHHHHHH--S-EEEEEEESS---HHHHHHHHHHHHTT-EEEEEEEE--GGGGTT-GGGGG-SEEEEEESS---HHHHHHHHHHHHH-SSEEE--HHHHHHH-

Solvent-accessible surface area (backbone atoms only — not comparable to full-atom values): 28005 Å² total; per-residue (Å²): 129,76,70,34,45,56,69,56,48,14,63,74,69,66,40,48,56,68,27,54,50,40,36,25,73,77,61,67,66,51,83,60,46,64,48,97,88,61,49,58,33,34,41,67,68,51,53,52,48,53,50,49,52,49,46,33,39,73,50,29,44,47,75,86,54,45,54,62,42,56,73,67,68,59,56,57,83,70,69,53,77,67,59,82,39,51,37,80,60,37,61,58,38,52,52,22,35,73,56,65,35,59,69,59,31,46,54,50,50,50,49,48,66,39,66,42,48,67,70,50,41,47,65,25,32,50,47,52,42,54,54,56,43,70,71,41,58,70,41,45,22,28,48,31,48,12,35,51,50,40,51,50,43,53,50,50,51,51,48,42,55,58,46,33,75,68,34,76,63,51,31,26,39,35,36,31,38,47,56,64,94,48,60,69,59,49,52,54,50,39,56,46,35,64,66,23,18,28,67,46,64,26,40,46,24,75,38,64,61,38,56,63,86,36,74,56,53,77,69,26,45,28,41,32,46,39,56,87,57,86,76,52,70,70,55,50,53,38,51,56,54,44,54,71,68,42,83,48,47,74,44,60,45,72,79,54,50,62,67,73,103,131,75,70,34,45,55,67,56,48,13,59,74,68,66,41,50,56,68,27,53,51,39,36,25,73,77,63,67,66,50,82,60,46,63,47,97,87,62,48,60,34,35,40,67,68,50,54,52,48,52,51,51,52,50,46,33,40,72,47,31,45,46,76,85,55,45,54,60,43,58,73,68,68,59,56,56,84,70,68,54,77,64,60,80,39,52,38,81,60,37,61,58,37,51,52,22,33,74,55,65,34,60,69,60,29,47,52,51,52,50,50,46,65,39,65,41,46,64,70,49,40,46,66,26,34,50,48,52,44,52,54,56,43,69,70,41,59,70,41,44,23,29,48,32,47,13,35,52,49,41,50,49,43,53,52,50,51,50,49,43,56,58,47,33,74,70,35,77,63,52,30,27,40,34,37,32,36,48,57,65,94,49,60,68,59,49,51,54,52,39,56,46,36,60,67,24,19,27,68,46,64,28,41,46,24,78,38,66,61,38,56,62,85,35,75,55,51,78,68,25,44,30,42,34,47,40,56,86,58,87,78,52,70,70,56,49,51,38,50,56,53,44,55,72,68,40,83,48,49,72,44,59,44,72,79,52,50,60,69,73,103

Radius of gyration: 25.41 Å; Cα contacts (8 Å, |Δi|>4): 797; chains: 2; bounding box: 57×79×61 Å

Sequence (522 aa):
MKKYAIREISELTGVKPVTLRAWQRRYNLIEPERTEKGHRLYTQKHIDLINDIQGWLGKGVSIGKVKALLESGKQAESEVSANMAHLDDVEPVLDALASLNKGKAETLIHSVLKEYPLNVVETQFIQPVEQALGLVRQNLRSLQFGLFQTLMLTKLNAIIEAENKAARSGKALFISVQGSVDVPSRIMALSLVEKGCKVTIIDEVEDLSGLLGHPCLEEFSTLAIYSARAINESQMAAIQQLETMISGELILPELLQRLKRMKKYAIREISELTGVKPVTLRAWQRRYNLIEPERTEKGHRLYTQKHIDLINDIQGWLGKGVSIGKVKALLESGKQAESEVSANMAHLDDVEPVLDALASLNKGKAETLIHSVLKEYPLNVVETQFIQPVEQALGLVRQNLRSLQFGLFQTLMLTKLNAIIEAENKAARSGKALFISVQGSVDVPSRIMALSLVEKGCKVTIIDEVEDLSGLLGHPCLEEFSTLAIYSARAINESQMAAIQQLETMISGELILPELLQRLKR